Protein 7AGM (pdb70)

Secondary structure (DSSP, 8-state):
--S-TT-EEEEEE-S-SS--GGGGSEEE-SSS-EEES-----B-TT--BHHHHHHHHHHHHHHHHHHTT-EEEES-S-SSS----HHHHHHHHHHH--SEEEEEEEE---TT---BEEEEESS-SSHHHHTHHHHHHHHHHHHHHHTTPPBPSSSSBTTEEEES--HHHHH-SS-EEEEEEEETTSHHHHHHHHSHHHHHHHHHHHHHHHHHHHHHH-/---TT-EEEEEE-S-SS--GGGGSEEE-SSSSEEES-----B-TT--BHHHHHHHHHHHHHHHHHHTT-EEEES-S-SSS----HHHHHHHHHHH--SEEEEEEEE---TT--SBEEEEESS-SSHHHHTHHHHHHHHHHHHHHHTT-PBPSSSSBTTEEEES--HHHHT-SS-EEEEEEEETTSHHHHHHHHSHHHHHHHHHHHHHHHHHHHHH-

Radius of gyration: 22.14 Å; Cα contacts (8 Å, |Δi|>4): 1048; chains: 2; bounding box: 45×50×66 Å

InterPro domains:
  IPR002508 N-acetylmuramoyl-L-alanine amidase, catalytic domain [PF01520] (45-247)
  IPR002508 N-acetylmuramoyl-L-alanine amidase, catalytic domain [SM00646] (126-247)
  IPR002508 N-acetylmuramoyl-L-alanine amidase, catalytic domain [cd02696] (44-247)
  IPR050695 N-acetylmuramoyl-L-alanine amidase 3 [PTHR30404] (33-253)

Nearest PDB structures (foldseek):
  7agm-assembly2_B  TM=1.002E+00  e=3.260E-48  Mycolicibacterium smegmatis MC2 155
  9cun-assembly1_A  TM=9.991E-01  e=6.507E-43  Mycobacterium tuberculosis
  7agl-assembly1_A  TM=9.988E-01  e=1.160E-39  Mycobacteroides abscessus
  4m6h-assembly1_A  TM=9.850E-01  e=1.587E-34  Mycobacterium tuberculosis H37Rv
  4m6i-assembly1_A  TM=9.976E-01  e=3.686E-33  Mycobacterium tuberculosis H37Rv

Foldseek 3Di:
DPPQAPAEEEEELAFALDDDPQQQDWDDQLPPGTGGQHDRADAAPVGHGFSVLSVLLRVLLVVVCVVVNYHYDYQDDDNHDHGGGQLVSLVVVVVVQGQEYEYETAAADDQAKKFKAKEAEPPADDDLRNPLQVVLRVLLLVLRVVLVGFQIPGADDSRYHYDHRRSSRSSHPHRYMYMHGIHSHYPVLVVLSVDSVSSSSSSVSNNSSVVVSSVVVD/DAQAPAEEEEEQAAALDDDPQQQDWDDLLPDGTGGQHDHADAAPVGHGFSVLSVLLRVLLVVVCVVSNYHYDYQDDDNHDHGGGQLVSQVVVVVVQGQEYEYETAAADDQVKKFKAKEAEPPADDPLRPPLLVVLRVLLLVLLVVLVGFAIPPADDSRYHYDHRRSSRSSHPHRYMYMHGIHSHYPVLVVLSVDPVSSSSSSVSNSSSVVVSSVVD

Structure (mmCIF, N/CA/C/O backbone):
data_7AGM
#
_entry.id   7AGM
#
_cell.length_a   41.850
_cell.length_b   68.840
_cell.length_c   63.720
_cell.angle_alpha   90.000
_cell.angle_beta   91.866
_cell.angle_gamma   90.000
#
_symmetry.space_group_name_H-M   'P 1 21 1'
#
loop_
_entity.id
_entity.type
_entity.pdbx_description
1 polymer 'N-acetylmuramoyl-L-alanine amidase'
2 non-polymer 'ZINC ION'
3 water water
#
loop_
_atom_site.group_PDB
_atom_site.id
_atom_site.type_symbol
_atom_site.label_atom_id
_atom_site.label_alt_id
_atom_site.label_comp_id
_atom_site.label_asym_id
_atom_site.label_entity_id
_atom_site.label_seq_id
_atom_site.pdbx_PDB_ins_code
_atom_site.Cartn_x
_atom_site.Cartn_y
_atom_site.Cartn_z
_atom_site.occupancy
_atom_site.B_iso_or_equiv
_atom_site.auth_seq_id
_atom_site.auth_comp_id
_atom_site.auth_asym_id
_atom_site.auth_atom_id
_atom_site.pdbx_PDB_model_num
ATOM 1 N N . PRO A 1 3 ? 11.68633 13.07087 -34.08228 1.000 43.22349 37 PRO A N 1
ATOM 2 C CA . PRO A 1 3 ? 12.19380 14.23745 -33.35229 1.000 41.86373 37 PRO A CA 1
ATOM 3 C C . PRO A 1 3 ? 12.88316 13.81521 -32.06263 1.000 55.66371 37 PRO A C 1
ATOM 4 O O . PRO A 1 3 ? 12.45340 12.85642 -31.42337 1.000 43.51368 37 PRO A O 1
ATOM 8 N N . SER A 1 4 ? 13.94036 14.52346 -31.68760 1.000 44.49380 38 SER A N 1
ATOM 9 C CA . SER A 1 4 ? 14.67832 14.20558 -30.47768 1.000 46.16366 38 SER A CA 1
ATOM 10 C C . SER A 1 4 ? 14.11217 14.97858 -29.28866 1.000 32.98375 38 SER A C 1
ATOM 11 O O . SER A 1 4 ? 13.27451 15.87199 -29.43092 1.000 26.95404 38 SER A O 1
ATOM 14 N N . ASN A 1 5 ? 14.58365 14.61231 -28.09781 1.000 27.72363 39 ASN A N 1
ATOM 15 C CA . ASN A 1 5 ? 14.18314 15.25504 -26.84667 1.000 24.95481 39 ASN A CA 1
ATOM 16 C C . ASN A 1 5 ? 12.68404 15.14565 -26.57866 1.000 22.25972 39 ASN A C 1
ATOM 17 O O . ASN A 1 5 ? 12.08923 16.03694 -25.96641 1.000 23.05933 39 ASN A O 1
ATOM 22 N N . ILE A 1 6 ? 12.06039 14.05039 -27.01345 1.000 19.29390 40 ILE A N 1
ATOM 23 C CA . ILE A 1 6 ? 10.65698 13.80922 -26.70080 1.000 17.62820 40 ILE A CA 1
ATOM 24 C C . ILE A 1 6 ? 10.43993 12.67798 -25.70565 1.000 17.21469 40 ILE A C 1
ATOM 25 O O . ILE A 1 6 ? 9.35938 12.61985 -25.09945 1.000 17.40108 40 ILE A O 1
ATOM 30 N N . ALA A 1 7 ? 11.40544 11.77848 -25.52313 1.000 17.65325 41 ALA A N 1
ATOM 31 C CA . ALA A 1 7 ? 11.22985 10.71654 -24.54135 1.000 17.00112 41 ALA A CA 1
ATOM 32 C C . ALA A 1 7 ? 10.99358 11.33054 -23.16864 1.000 16.88522 41 ALA A C 1
ATOM 33 O O . ALA A 1 7 ? 11.56843 12.36743 -22.82340 1.000 17.17203 41 ALA A O 1
ATOM 35 N N . GLY A 1 8 ? 10.09149 10.72753 -22.40744 1.000 16.27992 42 GLY A N 1
ATOM 36 C CA . GLY A 1 8 ? 9.72201 11.24035 -21.10949 1.000 16.20581 42 GLY A CA 1
ATOM 37 C C . GLY A 1 8 ? 8.57430 12.23018 -21.11855 1.000 15.33786 42 GLY A C 1
ATOM 38 O O . GLY A 1 8 ? 7.95918 12.44773 -20.06845 1.000 15.59582 42 GLY A O 1
ATOM 39 N N . MET A 1 9 ? 8.27217 12.84585 -22.26456 1.000 14.71678 43 MET A N 1
ATOM 40 C CA . MET A 1 9 ? 7.11439 13.72179 -22.33115 1.000 14.64020 43 MET A CA 1
ATOM 41 C C . MET A 1 9 ? 5.83378 12.90579 -22.18072 1.000 13.89055 43 MET A C 1
ATOM 42 O O . MET A 1 9 ? 5.82745 11.68346 -22.34519 1.000 14.32685 43 MET A O 1
ATOM 47 N N . ILE A 1 10 ? 4.74597 13.59382 -21.83517 1.000 14.02405 44 ILE A N 1
ATOM 48 C CA . ILE A 1 10 ? 3.51234 12.95365 -21.38339 1.000 13.51140 44 ILE A CA 1
ATOM 49 C C . ILE A 1 10 ? 2.38593 13.25758 -22.36044 1.000 13.12171 44 ILE A C 1
ATOM 50 O O . ILE A 1 10 ? 2.09546 14.42795 -22.63790 1.000 13.68218 44 ILE A O 1
ATOM 55 N N . VAL A 1 11 ? 1.72976 12.20864 -22.85422 1.000 12.32201 45 VAL A N 1
ATOM 56 C CA . VAL A 1 11 ? 0.58598 12.33190 -23.75032 1.000 13.11594 45 VAL A CA 1
ATOM 57 C C . VAL A 1 11 ? -0.60796 11.63164 -23.11636 1.000 12.75328 45 VAL A C 1
ATOM 58 O O . VAL A 1 11 ? -0.51755 10.45627 -22.73107 1.000 13.21353 45 VAL A O 1
ATOM 62 N N . PHE A 1 12 ? -1.72894 12.34411 -23.01474 1.000 11.86925 46 PHE A N 1
ATOM 63 C CA . PHE A 1 12 ? -2.99386 11.74851 -22.59608 1.000 12.30553 46 PHE A CA 1
ATOM 64 C C . PHE A 1 12 ? -3.81110 11.40793 -23.83635 1.000 12.08029 46 PHE A C 1
ATOM 65 O O . PHE A 1 12 ? -4.04157 12.27594 -24.69205 1.000 13.11094 46 PHE A O 1
ATOM 73 N N . LEU A 1 13 ? -4.23159 10.14181 -23.93693 1.000 12.29550 47 LEU A N 1
ATOM 74 C CA . LEU A 1 13 ? -4.96799 9.62599 -25.08625 1.000 12.90053 47 LEU A CA 1
ATOM 75 C C . LEU A 1 13 ? -6.40473 9.34035 -24.68335 1.000 13.23804 47 LEU A C 1
ATOM 76 O O . LEU A 1 13 ? -6.65123 8.67840 -23.66900 1.000 14.95265 47 LEU A O 1
ATOM 81 N N . ASP A 1 14 ? -7.35102 9.82160 -25.48795 1.000 12.88241 48 ASP A N 1
ATOM 82 C CA . ASP A 1 14 ? -8.77959 9.68936 -25.20406 1.000 13.70873 48 ASP A CA 1
ATOM 83 C C . ASP A 1 14 ? -9.49995 9.04685 -26.38198 1.000 14.56676 48 ASP A C 1
ATOM 84 O O . ASP A 1 14 ? -9.93671 9.73667 -27.31530 1.000 15.07955 48 ASP A O 1
ATOM 89 N N . PRO A 1 15 ? -9.66650 7.72511 -26.36561 1.000 15.05603 49 PRO A N 1
ATOM 90 C CA . PRO A 1 15 ? -10.50296 7.08213 -27.39216 1.000 14.15354 49 PRO A CA 1
ATOM 91 C C . PRO A 1 15 ? -11.96785 7.39636 -27.12988 1.000 13.83270 49 PRO A C 1
ATOM 92 O O . PRO A 1 15 ? -12.52095 7.03121 -26.08719 1.000 14.46636 49 PRO A O 1
ATOM 96 N N . GLY A 1 16 ? -12.58065 8.11132 -28.07156 1.000 13.66150 50 GLY A N 1
ATOM 97 C CA . GLY A 1 16 ? -13.91299 8.64454 -27.84004 1.000 14.13980 50 GLY A CA 1
ATOM 98 C C . GLY A 1 16 ? -14.93715 7.55940 -27.54959 1.000 14.47496 50 GLY A C 1
ATOM 99 O O . GLY A 1 16 ? -14.86748 6.44193 -28.07854 1.000 14.32723 50 GLY A O 1
ATOM 100 N N . HIS A 1 17 ? -15.88458 7.90213 -26.67063 1.000 15.77194 51 HIS A N 1
ATOM 101 C CA . HIS A 1 17 ? -17.08733 7.13404 -26.35356 1.000 17.54336 51 HIS A CA 1
ATOM 102 C C . HIS A 1 17 ? -16.78422 5.93422 -25.46876 1.000 20.59154 51 HIS A C 1
ATOM 103 O O . HIS A 1 17 ? -15.63963 5.76153 -25.04334 1.000 19.35741 51 HIS A O 1
ATOM 110 N N . ASN A 1 18 ? -17.80278 5.12906 -25.15565 1.000 27.47338 52 ASN A N 1
ATOM 111 C CA . ASN A 1 18 ? -17.66741 3.98221 -24.26730 1.000 36.26327 52 ASN A CA 1
ATOM 112 C C . ASN A 1 18 ? -18.00566 2.70636 -25.02084 1.000 28.03356 52 ASN A C 1
ATOM 113 O O . ASN A 1 18 ? -18.79279 2.71860 -25.97069 1.000 27.56370 52 ASN A O 1
ATOM 118 N N . GLY A 1 19 ? -17.44622 1.59039 -24.54630 1.000 29.83354 53 GLY A N 1
ATOM 119 C CA . GLY A 1 19 ? -17.80230 0.29407 -25.09564 1.000 38.98357 53 GLY A CA 1
ATOM 120 C C . GLY A 1 19 ? -19.18322 -0.18433 -24.69957 1.000 26.95389 53 GLY A C 1
ATOM 121 O O . GLY A 1 19 ? -19.71535 -1.10332 -25.32931 1.000 39.94385 53 GLY A O 1
ATOM 122 N N . ALA A 1 20 ? -19.76694 0.40768 -23.65959 1.000 26.40353 54 ALA A N 1
ATOM 123 C CA . ALA A 1 20 ? -21.14545 0.13698 -23.28990 1.000 36.26343 54 ALA A CA 1
ATOM 124 C C . ALA A 1 20 ? -21.70539 1.37361 -22.60703 1.000 57.79378 54 ALA A C 1
ATOM 125 O O . ALA A 1 20 ? -20.96437 2.15020 -21.99716 1.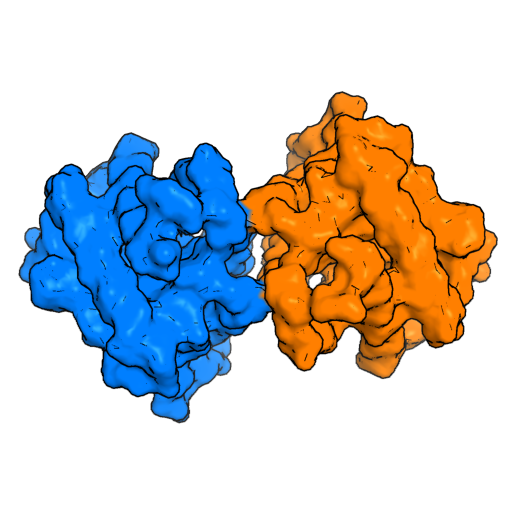000 40.65411 54 ALA A O 1
ATOM 127 N N . ASN A 1 21 ? -23.01789 1.55836 -22.72436 1.000 56.94380 55 ASN A N 1
ATOM 128 C CA . ASN A 1 21 ? -23.68160 2.73064 -22.17504 1.000 35.86401 55 ASN A CA 1
ATOM 129 C C . ASN A 1 21 ? -24.87179 2.31331 -21.32502 1.000 40.25390 55 ASN A C 1
ATOM 130 O O . ASN A 1 21 ? -25.48558 1.26836 -21.55415 1.000 46.98389 55 ASN A O 1
ATOM 135 N N . ASP A 1 22 ? -25.18354 3.14208 -20.32772 1.000 53.63383 56 ASP A N 1
ATOM 136 C CA . ASP A 1 22 ? -26.38145 2.94643 -19.51914 1.000 41.82382 56 ASP A CA 1
ATOM 137 C C . ASP A 1 22 ? -27.15212 4.25634 -19.39414 1.000 58.26378 56 ASP A C 1
ATOM 138 O O . ASP A 1 22 ? -26.90428 5.20327 -20.14867 1.000 51.30367 56 ASP A O 1
ATOM 143 N N . ALA A 1 23 ? -28.07299 4.33190 -18.43104 1.000 40.98393 57 ALA A N 1
ATOM 144 C CA . ALA A 1 23 ? -28.90277 5.52588 -18.29518 1.000 57.34372 57 ALA A CA 1
ATOM 145 C C . ALA A 1 23 ? -28.12713 6.72368 -17.76454 1.000 49.89368 57 ALA A C 1
ATOM 146 O O . ALA A 1 23 ? -28.60560 7.85711 -17.88356 1.000 50.01396 57 ALA A O 1
ATOM 148 N N . SER A 1 24 ? -26.94600 6.50535 -17.18761 1.000 38.81362 58 SER A N 1
ATOM 149 C CA . SER A 1 24 ? -26.19251 7.60477 -16.59674 1.000 55.80377 58 SER A CA 1
ATOM 150 C C . SER A 1 24 ? -25.50501 8.49255 -17.62846 1.000 56.46376 58 SER A C 1
ATOM 151 O O . SER A 1 24 ? -25.00651 9.56222 -17.26294 1.000 43.55375 58 SER A O 1
ATOM 154 N N . ILE A 1 25 ? -25.47377 8.09362 -18.90259 1.000 52.96374 59 ILE A N 1
ATOM 155 C CA . ILE A 1 25 ? -24.84842 8.93081 -19.92130 1.000 39.72374 59 ILE A CA 1
ATOM 156 C C . ILE A 1 25 ? -25.67496 10.15660 -20.27725 1.000 27.95365 59 ILE A C 1
ATOM 157 O O . ILE A 1 25 ? -25.15254 11.07078 -20.92038 1.000 26.39415 59 ILE A O 1
ATOM 162 N N . GLY A 1 26 ? -26.94747 10.20753 -19.87557 1.000 30.76370 60 GLY A N 1
ATOM 163 C CA . GLY A 1 26 ? -27.75728 11.39103 -20.11574 1.000 32.76377 60 GLY A CA 1
ATOM 164 C C . GLY A 1 26 ? -27.62392 12.49747 -19.08489 1.000 31.26380 60 GLY A C 1
ATOM 165 O O . GLY A 1 26 ? -28.10123 13.61093 -19.32998 1.000 30.74385 60 GLY A O 1
ATOM 166 N N . ARG A 1 27 ? -26.99183 12.21882 -17.94555 1.000 28.80371 61 ARG A N 1
ATOM 167 C CA . ARG A 1 27 ? -26.80231 13.22911 -16.91126 1.000 30.93378 61 ARG A CA 1
ATOM 168 C C . ARG A 1 27 ? -26.01210 14.41525 -17.45424 1.000 30.69375 61 ARG A C 1
ATOM 169 O O . ARG A 1 27 ? -25.09226 14.25381 -18.25986 1.000 25.73408 61 ARG A O 1
ATOM 177 N N . GLN A 1 28 ? -26.37776 15.61427 -17.00581 1.000 28.87381 62 GLN A N 1
ATOM 178 C CA . GLN A 1 28 ? -25.79213 16.84084 -17.53293 1.000 26.38642 62 GLN A CA 1
ATOM 179 C C . GLN A 1 28 ? -24.47784 17.16901 -16.83562 1.000 36.01380 62 GLN A C 1
ATOM 180 O O . GLN A 1 28 ? -24.36892 17.08412 -15.60846 1.000 27.68367 62 GLN A O 1
ATOM 186 N N . VAL A 1 29 ? -23.47812 17.54544 -17.63086 1.000 24.69841 63 VAL A N 1
ATOM 187 C CA . VAL A 1 29 ? -22.15247 17.89926 -17.12343 1.000 21.77647 63 VAL A CA 1
ATOM 188 C C . VAL A 1 29 ? -21.74031 19.22885 -17.74364 1.000 21.15442 63 VAL A C 1
ATOM 189 O O . VAL A 1 29 ? -22.21301 19.56923 -18.83612 1.000 20.12009 63 VAL A O 1
ATOM 193 N N . PRO A 1 30 ? -20.87900 20.00958 -17.09605 1.000 22.78374 64 PRO A N 1
ATOM 194 C CA . PRO A 1 30 ? -20.53484 21.32984 -17.63498 1.000 22.07397 64 PRO A CA 1
ATOM 195 C C . PRO A 1 30 ? -19.74900 21.23770 -18.93207 1.000 21.04655 64 PRO A C 1
ATOM 196 O O . PRO A 1 30 ? -18.96070 20.31417 -19.15204 1.000 20.93303 64 PRO A O 1
ATOM 200 N N . THR A 1 31 ? -19.96951 22.23350 -19.79326 1.000 20.98585 65 THR A N 1
ATOM 201 C CA . THR A 1 31 ? -19.29195 22.32916 -21.07937 1.000 21.66174 65 THR A CA 1
ATOM 202 C C . THR A 1 31 ? -18.03800 23.18346 -21.03249 1.000 20.05943 65 THR A C 1
ATOM 203 O O . THR A 1 31 ? -17.22118 23.10916 -21.95950 1.000 19.01994 65 THR A O 1
ATOM 207 N N . GLY A 1 32 ? -17.88068 24.01358 -19.99988 1.000 19.60947 66 GLY A N 1
ATOM 208 C CA . GLY A 1 32 ? -16.78633 24.95605 -19.92954 1.000 19.39084 66 GLY A CA 1
ATOM 209 C C . GLY A 1 32 ? -17.11496 26.33863 -20.44288 1.000 19.93033 66 GLY A C 1
ATOM 210 O O . GLY A 1 32 ? -16.29301 27.25424 -20.28824 1.000 21.05366 66 GLY A O 1
ATOM 211 N N . ARG A 1 33 ? -18.29036 26.52876 -21.03643 1.000 19.52544 67 ARG A N 1
ATOM 212 C CA . ARG A 1 33 ? -18.72246 27.84325 -21.49680 1.000 20.17769 67 ARG A CA 1
ATOM 213 C C . ARG A 1 33 ? -20.07140 28.23828 -20.90775 1.000 22.11217 67 ARG A C 1
ATOM 214 O O . ARG A 1 33 ? -20.80622 29.03263 -21.49688 1.000 22.22004 67 ARG A O 1
ATOM 222 N N . GLY A 1 34 ? -20.40307 27.69444 -19.73893 1.000 24.14651 68 GLY A N 1
ATOM 223 C CA . GLY A 1 34 ? -21.58415 28.10370 -19.00639 1.000 26.19349 68 GLY A CA 1
ATOM 224 C C . GLY A 1 34 ? -22.80939 27.24217 -19.21531 1.000 40.11346 68 GLY A C 1
ATOM 225 O O . GLY A 1 34 ? -23.83578 27.49023 -18.57149 1.000 50.62344 68 GLY A O 1
ATOM 226 N N . GLY A 1 35 ? -22.74217 26.24474 -20.09546 1.000 25.50367 69 GLY A N 1
ATOM 227 C CA . GLY A 1 35 ? -23.84545 25.35288 -20.34471 1.000 26.24371 69 GLY A CA 1
ATOM 228 C C . GLY A 1 35 ? -23.56024 23.94811 -19.85100 1.000 27.31374 69 GLY A C 1
ATOM 229 O O . GLY A 1 35 ? -22.59831 23.69171 -19.12462 1.000 25.43352 69 GLY A O 1
ATOM 230 N N . THR A 1 36 ? -24.43787 23.03145 -20.24394 1.000 29.25358 70 THR A N 1
ATOM 231 C CA . THR A 1 36 ? -24.24596 21.61923 -19.95310 1.000 27.50372 70 THR A CA 1
ATOM 232 C C . THR A 1 36 ? -24.55555 20.80516 -21.19990 1.000 28.39378 70 THR A C 1
ATOM 233 O O . THR A 1 36 ? -25.15326 21.29813 -22.16161 1.000 34.23361 70 THR A O 1
ATOM 237 N N . LYS A 1 37 ? -24.12627 19.54768 -21.17370 1.000 31.63368 71 LYS A N 1
ATOM 238 C CA . LYS A 1 37 ? -24.47772 18.58734 -22.20645 1.000 24.52091 71 LYS A CA 1
ATOM 239 C C . LYS A 1 37 ? -24.44608 17.19525 -21.59129 1.000 22.18650 71 LYS A C 1
ATOM 240 O O . LYS A 1 37 ? -24.07605 17.01485 -20.42499 1.000 25.39369 71 LYS A O 1
ATOM 246 N N . ASN A 1 38 ? -24.85034 16.20845 -22.38566 1.000 22.38344 72 ASN A N 1
ATOM 247 C CA . ASN A 1 38 ? -24.90540 14.83815 -21.89013 1.000 23.39921 72 ASN A CA 1
ATOM 248 C C . ASN A 1 38 ? -23.52106 14.34635 -21.48105 1.000 22.03879 72 ASN A C 1
ATOM 249 O O . ASN A 1 38 ? -22.51874 14.64379 -22.13704 1.000 23.03805 72 ASN A O 1
ATOM 254 N N . CYS A 1 39 ? -23.48145 13.60582 -20.36605 1.000 20.94387 73 CYS A N 1
ATOM 255 C CA . CYS A 1 39 ? -22.25755 12.95930 -19.89103 1.000 21.07047 73 CYS A CA 1
ATOM 256 C C . CYS A 1 39 ? -21.54736 12.20461 -21.01128 1.000 21.31012 73 CYS A C 1
ATOM 257 O O . CYS A 1 39 ? -20.33668 12.35536 -21.21144 1.000 19.97810 73 CYS A O 1
ATOM 260 N N A GLN A 1 40 ? -22.28180 11.37815 -21.74863 0.592 23.48362 74 GLN A N 1
ATOM 261 N N B GLN A 1 40 ? -22.28736 11.39265 -21.76287 0.408 23.48361 74 GLN A N 1
ATOM 262 C CA A GLN A 1 40 ? -21.69842 10.66679 -22.87444 0.592 24.71146 74 GLN A CA 1
ATOM 263 C CA B GLN A 1 40 ? -21.69601 10.64570 -22.86399 0.408 24.71146 74 GLN A CA 1
ATOM 264 C C A GLN A 1 40 ? -22.71134 10.53904 -24.00022 0.592 30.66373 74 GLN A C 1
ATOM 265 C C B GLN A 1 40 ? -22.71048 10.48773 -23.98567 0.408 30.66372 74 GLN A C 1
ATOM 266 O O A GLN A 1 40 ? -23.91234 10.75084 -23.81848 0.592 32.76362 74 GLN A O 1
ATOM 267 O O B GLN A 1 40 ? -23.91965 10.62356 -23.78419 0.408 32.76365 74 GLN A O 1
ATOM 278 N N . GLU A 1 41 ? -22.19104 10.20839 -25.17887 1.000 27.70384 75 GLU A N 1
ATOM 279 C CA . GLU A 1 41 ? -22.98517 9.83171 -26.33601 1.000 26.29377 75 GLU A CA 1
ATOM 280 C C . GLU A 1 41 ? -22.48063 8.47523 -26.79343 1.000 26.32390 75 GLU A C 1
ATOM 281 O O . GLU A 1 41 ? -21.30627 8.14666 -26.61052 1.000 24.60233 75 GLU A O 1
ATOM 287 N N . SER A 1 42 ? -23.36926 7.68635 -27.39993 1.000 28.29357 76 SER A N 1
ATOM 288 C CA . SER A 1 42 ? -22.97907 6.34592 -27.82319 1.000 32.57356 76 SER A CA 1
ATOM 289 C C . SER A 1 42 ? -21.89146 6.37713 -28.89194 1.000 27.76376 76 SER A C 1
ATOM 290 O O . SER A 1 42 ? -21.05740 5.46733 -28.95784 1.000 27.72393 76 SER A O 1
ATOM 293 N N . GLY A 1 43 ? -21.87542 7.40554 -29.72304 1.000 24.38204 77 GLY A N 1
ATOM 294 C CA . GLY A 1 43 ? -21.01952 7.42065 -30.88885 1.000 23.36784 77 GLY A CA 1
ATOM 295 C C . GLY A 1 43 ? -21.74786 6.92113 -32.12279 1.000 23.04636 77 GLY A C 1
ATOM 296 O O . GLY A 1 43 ? -22.81568 6.31327 -32.05082 1.000 25.25373 77 GLY A O 1
ATOM 297 N N . THR A 1 44 ? -21.15549 7.19420 -33.28039 1.000 19.87875 78 THR A N 1
ATOM 298 C CA . THR A 1 44 ? -21.76498 6.79548 -34.53727 1.000 19.40909 78 THR A CA 1
ATOM 299 C C . THR A 1 44 ? -21.32248 5.37839 -34.89556 1.000 17.38547 78 THR A C 1
ATOM 300 O O . THR A 1 44 ? -20.72645 4.66522 -34.08560 1.000 17.57998 78 THR A O 1
ATOM 304 N N . ALA A 1 45 ? -21.64101 4.95006 -36.11234 1.000 16.48021 79 ALA A N 1
ATOM 305 C CA . ALA A 1 45 ? -21.29184 3.62106 -36.58829 1.000 16.96966 79 ALA A CA 1
ATOM 306 C C . ALA A 1 45 ? -21.34632 3.63350 -38.10414 1.000 16.93518 79 ALA A C 1
ATOM 307 O O . ALA A 1 45 ? -21.95345 4.52015 -38.71711 1.000 17.48780 79 ALA A O 1
ATOM 309 N N . THR A 1 46 ? -20.69687 2.64105 -38.70342 1.000 16.20116 80 THR A N 1
ATOM 310 C CA . THR A 1 46 ? -20.84932 2.44953 -40.13784 1.000 16.34875 80 THR A CA 1
ATOM 311 C C . THR A 1 46 ? -22.29059 2.04158 -40.43921 1.000 17.94910 80 THR A C 1
ATOM 312 O O . THR A 1 46 ? -23.06342 1.68967 -39.54202 1.000 18.40355 80 THR A O 1
ATOM 316 N N A ASP A 1 47 ? -22.65966 2.10791 -41.72035 0.614 18.94684 81 ASP A N 1
ATOM 317 N N B ASP A 1 47 ? -22.64247 2.09168 -41.72646 0.386 18.94683 81 ASP A N 1
ATOM 318 C CA A ASP A 1 47 ? -24.01255 1.72395 -42.11265 0.614 21.76003 81 ASP A CA 1
ATOM 319 C CA B ASP A 1 47 ? -23.99241 1.72717 -42.14427 0.386 21.76005 81 ASP A CA 1
ATOM 320 C C A ASP A 1 47 ? -24.34845 0.32688 -41.61465 0.614 26.09371 81 ASP A C 1
ATOM 321 C C B ASP A 1 47 ? -24.35369 0.32461 -41.67545 0.386 26.09370 81 ASP A C 1
ATOM 322 O O A ASP A 1 47 ? -25.47345 0.06427 -41.17462 0.614 27.59384 81 ASP A O 1
ATOM 323 O O B ASP A 1 47 ? -25.50635 0.05622 -41.31726 0.386 27.59379 81 ASP A O 1
ATOM 332 N N . ASP A 1 48 ? -23.37974 -0.57923 -41.65912 1.000 23.44831 82 ASP A N 1
ATOM 333 C CA . ASP A 1 48 ? -23.60793 -1.95794 -41.26609 1.000 22.67369 82 ASP A CA 1
ATOM 334 C C . ASP A 1 48 ? -23.17019 -2.26193 -39.83754 1.000 20.29892 82 ASP A C 1
ATOM 335 O O . ASP A 1 48 ? -23.07327 -3.43770 -39.46842 1.000 19.65953 82 ASP A O 1
ATOM 340 N N . GLY A 1 49 ? -22.92068 -1.23697 -39.02612 1.000 18.74101 83 GLY A N 1
ATOM 341 C CA . GLY A 1 49 ? -22.92213 -1.39162 -37.58682 1.000 18.40927 83 GLY A CA 1
ATOM 342 C C . GLY A 1 49 ? -21.58469 -1.54434 -36.89708 1.000 18.98817 83 GLY A C 1
ATOM 343 O O . GLY A 1 49 ? -21.56183 -1.94429 -35.72653 1.000 21.40563 83 GLY A O 1
ATOM 344 N N . TYR A 1 50 ? -20.47816 -1.26814 -37.56780 1.000 17.22501 84 TYR A N 1
ATOM 345 C CA . TYR A 1 50 ? -19.19785 -1.23404 -36.86954 1.000 16.07788 84 TYR A CA 1
ATOM 346 C C . TYR A 1 50 ? -19.13944 0.06413 -36.07097 1.000 16.27218 84 TYR A C 1
ATOM 347 O O . TYR A 1 50 ? -19.25387 1.14253 -36.66190 1.000 17.04262 84 TYR A O 1
ATOM 356 N N . PRO A 1 51 ? -19.02182 0.01373 -34.74295 1.000 16.26201 85 PRO A N 1
ATOM 357 C CA . PRO A 1 51 ? -19.21279 1.22756 -33.93837 1.000 16.60062 85 PRO A CA 1
ATOM 358 C C . PRO A 1 51 ? -17.96718 2.08289 -33.78220 1.000 15.51694 85 PRO A C 1
ATOM 359 O O . PRO A 1 51 ? -16.83405 1.59763 -33.69968 1.000 16.54012 85 PRO A O 1
ATOM 363 N N . GLU A 1 52 ? -18.21692 3.39763 -33.73317 1.000 14.92732 86 GLU A N 1
ATOM 364 C CA . GLU A 1 52 ? -17.15552 4.36423 -33.47731 1.000 15.20023 86 GLU A CA 1
ATOM 365 C C . GLU A 1 52 ? -16.32210 3.98176 -32.25975 1.000 13.83840 86 GLU A C 1
ATOM 366 O O . GLU A 1 52 ? -15.08922 4.08290 -32.28700 1.000 14.22690 86 GLU A O 1
ATOM 372 N N . HIS A 1 53 ? -16.96988 3.52327 -31.18428 1.000 15.02154 87 HIS A N 1
ATOM 373 C CA . HIS A 1 53 ? -16.22283 3.27444 -29.95539 1.000 15.47709 87 HIS A CA 1
ATOM 374 C C . HIS A 1 53 ? -15.17051 2.18380 -30.13236 1.000 14.65173 87 HIS A C 1
ATOM 375 O O . HIS A 1 53 ? -14.12099 2.23472 -29.48333 1.000 15.05842 87 HIS A O 1
ATOM 382 N N . SER A 1 54 ? -15.41900 1.20110 -31.00726 1.000 15.73778 88 SER A N 1
ATOM 383 C CA . SER A 1 54 ? -14.41101 0.17207 -31.25052 1.000 16.73483 88 SER A CA 1
ATOM 384 C C . SER A 1 54 ? -13.29798 0.68523 -32.15741 1.000 15.87232 88 SER A C 1
ATOM 385 O O . SER A 1 54 ? -12.11818 0.36738 -31.94138 1.000 16.19817 88 SER A O 1
ATOM 388 N N . PHE A 1 55 ? -13.64779 1.49961 -33.15759 1.000 15.91383 89 PHE A N 1
ATOM 389 C CA . PHE A 1 55 ? -12.62522 2.11885 -33.99133 1.000 15.27729 89 PHE A CA 1
ATOM 390 C C . PHE A 1 55 ? -11.68451 2.97845 -33.15671 1.000 14.69604 89 PHE A C 1
ATOM 391 O O . PHE A 1 55 ? -10.45682 2.89728 -33.30211 1.000 15.46886 89 PHE A O 1
ATOM 399 N N . THR A 1 56 ? -12.24073 3.83866 -32.29537 1.000 14.57998 90 THR A N 1
ATOM 400 C CA . THR A 1 56 ? -11.37534 4.73523 -31.53554 1.000 14.30862 90 THR A CA 1
ATOM 401 C C . THR A 1 56 ? -10.52101 3.95405 -30.54975 1.000 13.91389 90 THR A C 1
ATOM 402 O O . THR A 1 56 ? -9.34753 4.28035 -30.33801 1.000 13.86124 90 THR A O 1
ATOM 406 N N . TRP A 1 57 ? -11.08794 2.91204 -29.94686 1.000 14.48256 91 TRP A N 1
ATOM 407 C CA . TRP A 1 57 ? -10.34339 2.09627 -28.99183 1.000 15.52717 91 TRP A CA 1
ATOM 408 C C . TRP A 1 57 ? -9.13153 1.44247 -29.64885 1.000 15.46923 91 TRP A C 1
ATOM 409 O O . TRP A 1 57 ? -7.98712 1.62521 -29.20762 1.000 15.16390 91 TRP A O 1
ATOM 420 N N . ASP A 1 58 ? -9.35856 0.69438 -30.73148 1.000 14.99346 92 ASP A N 1
ATOM 421 C CA . ASP A 1 58 ? -8.25335 -0.04067 -31.33745 1.000 15.02740 92 ASP A CA 1
ATOM 422 C C . ASP A 1 58 ? -7.21832 0.90254 -31.94603 1.000 14.00951 92 ASP A C 1
ATOM 423 O O . ASP A 1 58 ? -6.00691 0.67915 -31.80796 1.000 15.26339 92 ASP A O 1
ATOM 428 N N . THR A 1 59 ? -7.67009 1.98640 -32.58350 1.000 14.71381 93 THR A N 1
ATOM 429 C CA . THR A 1 59 ? -6.72921 2.95846 -33.13255 1.000 14.65324 93 THR A CA 1
ATOM 430 C C . THR A 1 59 ? -5.88310 3.57980 -32.02792 1.000 14.49047 93 THR A C 1
ATOM 431 O O . THR A 1 59 ? -4.66414 3.74460 -32.18420 1.000 14.70591 93 THR A O 1
ATOM 435 N N . THR A 1 60 ? -6.50073 3.87773 -30.88078 1.000 14.81671 94 THR A N 1
ATOM 436 C CA . THR A 1 60 ? -5.75508 4.48872 -29.78296 1.000 15.34539 94 THR A CA 1
ATOM 437 C C . THR A 1 60 ? -4.73111 3.51936 -29.20245 1.000 14.93780 94 THR A C 1
ATOM 438 O O . THR A 1 60 ? -3.62231 3.93203 -28.83989 1.000 14.90561 94 THR A O 1
ATOM 442 N N . LEU A 1 61 ? -5.06272 2.21711 -29.14393 1.000 14.61670 95 LEU A N 1
ATOM 443 C CA . LEU A 1 61 ? -4.08991 1.23218 -28.67207 1.000 15.06950 95 LEU A CA 1
ATOM 444 C C . LEU A 1 61 ? -2.86030 1.21080 -29.57098 1.000 14.22499 95 LEU A C 1
ATOM 445 O O . LEU A 1 61 ? -1.72832 1.05900 -29.09455 1.000 14.77143 95 LEU A O 1
ATOM 450 N N . ARG A 1 62 ? -3.06854 1.33889 -30.88082 1.000 14.30850 96 ARG A N 1
ATOM 451 C CA . ARG A 1 62 ? -1.95221 1.38232 -31.81474 1.000 14.42977 96 ARG A CA 1
ATOM 452 C C . ARG A 1 62 ? -1.13071 2.64835 -31.62695 1.000 14.15372 96 ARG A C 1
ATOM 453 O O . ARG A 1 62 ? 0.10535 2.59221 -31.64898 1.000 15.16078 96 ARG A O 1
ATOM 461 N N . VAL A 1 63 ? -1.79457 3.79269 -31.41815 1.000 14.16355 97 VAL A N 1
ATOM 462 C CA . VAL A 1 63 ? -1.07568 5.03008 -31.11924 1.000 14.14549 97 VAL A CA 1
ATOM 463 C C . VAL A 1 63 ? -0.24087 4.86454 -29.85401 1.000 15.12442 97 VAL A C 1
ATOM 464 O O . VAL A 1 63 ? 0.93828 5.23282 -29.81598 1.000 15.89800 97 VAL A O 1
ATOM 468 N N . ARG A 1 64 ? -0.83789 4.29757 -28.80026 1.000 15.41162 98 ARG A N 1
ATOM 469 C CA . ARG A 1 64 ? -0.11717 4.14571 -27.53824 1.000 16.26140 98 ARG A CA 1
ATOM 470 C C . ARG A 1 64 ? 1.13703 3.29984 -27.71041 1.000 15.96145 98 ARG A C 1
ATOM 471 O O . ARG A 1 64 ? 2.20910 3.64638 -27.19939 1.000 16.22464 98 ARG A O 1
ATOM 479 N N . ALA A 1 65 ? 1.01331 2.16067 -28.39710 1.000 15.24857 99 ALA A N 1
ATOM 480 C CA . ALA A 1 65 ? 2.16830 1.29149 -28.60265 1.000 15.56917 99 ALA A CA 1
ATOM 481 C C . ALA A 1 65 ? 3.30085 2.02431 -29.31314 1.000 15.19342 99 ALA A C 1
ATOM 482 O O . ALA A 1 65 ? 4.47053 1.88550 -28.93563 1.000 16.45039 99 ALA A O 1
ATOM 484 N N . ALA A 1 66 ? 2.97749 2.82229 -30.33521 1.000 14.76186 100 ALA A N 1
ATOM 485 C CA . ALA A 1 66 ? 4.02643 3.52996 -31.06191 1.000 15.95096 100 ALA A CA 1
ATOM 486 C C . ALA A 1 66 ? 4.67418 4.60016 -30.19283 1.000 16.08784 100 ALA A C 1
ATOM 487 O O . ALA A 1 66 ? 5.89791 4.77591 -30.22796 1.000 16.89518 100 ALA A O 1
ATOM 489 N N . LEU A 1 67 ? 3.87551 5.30019 -29.38123 1.000 15.66401 101 LEU A N 1
ATOM 490 C CA . LEU A 1 67 ? 4.43347 6.30732 -28.47958 1.000 15.59079 101 LEU A CA 1
ATOM 491 C C . LEU A 1 67 ? 5.35215 5.66977 -27.44426 1.000 15.81949 101 LEU A C 1
ATOM 492 O O . LEU A 1 67 ? 6.44310 6.18446 -27.17242 1.000 15.86365 101 LEU A O 1
ATOM 497 N N . THR A 1 68 ? 4.93061 4.54526 -26.86034 1.000 15.90455 102 THR A N 1
ATOM 498 C CA . THR A 1 68 ? 5.77915 3.84221 -25.90482 1.000 18.54130 102 THR A CA 1
ATOM 499 C C . THR A 1 68 ? 7.12390 3.48028 -26.52691 1.000 19.23823 102 THR A C 1
ATOM 500 O O . THR A 1 68 ? 8.17106 3.61467 -25.88216 1.000 19.78273 102 THR A O 1
ATOM 504 N N . ALA A 1 69 ? 7.11858 3.05015 -27.79292 1.000 19.24623 103 ALA A N 1
ATOM 505 C CA . ALA A 1 69 ? 8.36838 2.70375 -28.46446 1.000 20.16472 103 ALA A CA 1
ATOM 506 C C . ALA A 1 69 ? 9.28174 3.91366 -28.61944 1.000 20.53321 103 ALA A C 1
ATOM 507 O O . ALA A 1 69 ? 10.50332 3.75473 -28.72799 1.000 21.57194 103 ALA A O 1
ATOM 509 N N . LEU A 1 70 ? 8.71632 5.11931 -28.64564 1.000 20.93277 104 LEU A N 1
ATOM 510 C CA . LEU A 1 70 ? 9.48661 6.35658 -28.68436 1.000 20.15960 104 LEU A CA 1
ATOM 511 C C . LEU A 1 70 ? 9.87240 6.85256 -27.29270 1.000 20.10124 104 LEU A C 1
ATOM 512 O O . LEU A 1 70 ? 10.45253 7.93934 -27.17072 1.000 21.39589 104 LEU A O 1
ATOM 517 N N . GLY A 1 71 ? 9.57210 6.08692 -26.24528 1.000 18.60396 105 GLY A N 1
ATOM 518 C CA . GLY A 1 71 ? 9.88062 6.51808 -24.89465 1.000 17.94776 105 GLY A CA 1
ATOM 519 C C . GLY A 1 71 ? 8.93726 7.55959 -24.33481 1.000 16.00442 105 GLY A C 1
ATOM 520 O O . GLY A 1 71 ? 9.24027 8.15582 -23.29209 1.000 17.27446 105 GLY A O 1
ATOM 521 N N . VAL A 1 72 ? 7.80738 7.80040 -24.99289 1.000 15.30599 106 VAL A N 1
ATOM 522 C CA . VAL A 1 72 ? 6.83878 8.80356 -24.55861 1.000 14.70932 106 VAL A CA 1
ATOM 523 C C . VAL A 1 72 ? 5.90081 8.16272 -23.53966 1.000 14.85361 106 VAL A C 1
ATOM 524 O O . VAL A 1 72 ? 5.43055 7.03406 -23.73999 1.000 16.22155 106 VAL A O 1
ATOM 528 N N . ARG A 1 73 ? 5.65794 8.86444 -22.43057 1.000 13.84558 107 ARG A N 1
ATOM 529 C CA . ARG A 1 73 ? 4.73375 8.40598 -21.40095 1.000 13.19584 107 ARG A CA 1
ATOM 530 C C . ARG A 1 73 ? 3.30515 8.60016 -21.87766 1.000 13.72209 107 ARG A C 1
ATOM 531 O O . ARG A 1 73 ? 2.98310 9.61497 -22.50261 1.000 15.00824 107 ARG A O 1
ATOM 539 N N . THR A 1 74 ? 2.44021 7.63968 -21.56299 1.000 13.65576 108 THR A N 1
ATOM 540 C CA . THR A 1 74 ? 1.04014 7.75391 -21.93780 1.000 14.06741 108 THR A CA 1
ATOM 541 C C . THR A 1 74 ? 0.12879 7.37630 -20.77821 1.000 14.61421 108 THR A C 1
ATOM 542 O O . THR A 1 74 ? 0.49491 6.61125 -19.87464 1.000 15.76885 108 THR A O 1
ATOM 546 N N . ALA A 1 75 ? -1.08774 7.91251 -20.85087 1.000 14.34020 109 ALA A N 1
ATOM 547 C CA . ALA A 1 75 ? -2.22018 7.46080 -20.05844 1.000 14.92481 109 ALA A CA 1
ATOM 548 C C . ALA A 1 75 ? -3.45148 7.53227 -20.94388 1.000 15.26687 109 ALA A C 1
ATOM 549 O O . ALA A 1 75 ? -3.48580 8.30491 -21.90354 1.000 15.10114 109 ALA A O 1
ATOM 551 N N . MET A 1 76 ? -4.45128 6.70965 -20.63459 1.000 16.46624 110 MET A N 1
ATOM 552 C CA . MET A 1 76 ? -5.67293 6.64723 -21.42566 1.000 17.80160 110 MET A CA 1
ATOM 553 C C . MET A 1 76 ? -6.90009 6.98405 -20.58694 1.000 17.61472 110 MET A C 1
ATOM 554 O O . MET A 1 76 ? -6.93227 6.77082 -19.37153 1.000 18.48242 110 MET A O 1
ATOM 559 N N . SER A 1 77 ? -7.92431 7.51334 -21.25430 1.000 17.21195 111 SER A N 1
ATOM 560 C CA . SER A 1 77 ? -9.14914 7.89692 -20.56771 1.000 17.51200 111 SER A CA 1
ATOM 561 C C . SER A 1 77 ? -10.02674 6.70925 -20.19667 1.000 18.41440 111 SER A C 1
ATOM 562 O O . SER A 1 77 ? -10.88570 6.84624 -19.32174 1.000 20.12693 111 SER A O 1
ATOM 565 N N . ARG A 1 78 ? -9.84922 5.56005 -20.84410 1.000 17.99860 112 ARG A N 1
ATOM 566 C CA . ARG A 1 78 ? -10.61603 4.37103 -20.51148 1.000 18.32247 112 ARG A CA 1
ATOM 567 C C . ARG A 1 78 ? -9.73690 3.15706 -20.74598 1.000 19.49889 112 ARG A C 1
ATOM 568 O O . ARG A 1 78 ? -8.74430 3.21710 -21.47608 1.000 19.46965 112 ARG A O 1
ATOM 576 N N . GLY A 1 79 ? -10.12904 2.04545 -20.12463 1.000 21.24116 113 GLY A N 1
ATOM 577 C CA . GLY A 1 79 ? -9.29304 0.86312 -20.08718 1.000 22.60171 113 GLY A CA 1
ATOM 578 C C . GLY A 1 79 ? -9.89011 -0.37212 -20.72799 1.000 23.89929 113 GLY A C 1
ATOM 579 O O . GLY A 1 79 ? -9.29764 -1.45317 -20.64683 1.000 25.89377 113 GLY A O 1
ATOM 580 N N . ASN A 1 80 ? -11.04997 -0.23739 -21.36536 1.000 23.50709 114 ASN A N 1
ATOM 581 C CA . ASN A 1 80 ? -11.67643 -1.34868 -22.07241 1.000 23.56232 114 ASN A CA 1
ATOM 582 C C . ASN A 1 80 ? -12.61863 -0.78678 -23.12962 1.000 22.42045 114 ASN A C 1
ATOM 583 O O . ASN A 1 80 ? -12.82167 0.42746 -23.23580 1.000 21.65202 114 ASN A O 1
ATOM 588 N N . ASP A 1 81 ? -13.22213 -1.69427 -23.89461 1.000 22.72249 115 ASP A N 1
ATOM 589 C CA . ASP A 1 81 ? -14.16888 -1.35000 -24.94526 1.000 22.29897 115 ASP A CA 1
ATOM 590 C C . ASP A 1 81 ? -15.47767 -2.11506 -24.77074 1.000 23.23112 115 ASP A C 1
ATOM 591 O O . ASP A 1 81 ? -16.18845 -2.37041 -25.74389 1.000 23.44105 115 ASP A O 1
ATOM 596 N N . ASN A 1 82 ? -15.82297 -2.47489 -23.53277 1.000 24.99367 116 ASN A N 1
ATOM 597 C CA . ASN A 1 82 ? -17.05763 -3.21955 -23.30933 1.000 24.22351 116 ASN A CA 1
ATOM 598 C C . ASN A 1 82 ? -17.81886 -2.77797 -22.06372 1.000 34.39387 116 ASN A C 1
ATOM 599 O O . ASN A 1 82 ? -18.74649 -3.48393 -21.64469 1.000 29.54411 116 ASN A O 1
ATOM 604 N N . ALA A 1 83 ? -17.47729 -1.63765 -21.46746 1.000 23.25767 117 ALA A N 1
ATOM 605 C CA . ALA A 1 83 ? -18.14910 -1.17729 -20.26162 1.000 24.23528 117 ALA A CA 1
ATOM 606 C C . ALA A 1 83 ? -18.21450 0.34631 -20.27478 1.000 23.76495 117 ALA A C 1
ATOM 607 O O . ALA A 1 83 ? -17.67991 1.00679 -21.17175 1.000 22.69455 117 ALA A O 1
ATOM 609 N N . LEU A 1 84 ? -18.87948 0.90281 -19.26414 1.000 24.52087 118 LEU A N 1
ATOM 610 C CA . LEU A 1 84 ? -19.01371 2.34905 -19.16095 1.000 26.56385 118 LEU A CA 1
ATOM 611 C C . LEU A 1 84 ? -17.64503 3.01391 -19.06357 1.000 26.62376 118 LEU A C 1
ATOM 612 O O . LEU A 1 84 ? -16.69998 2.46316 -18.49296 1.000 27.77404 118 LEU A O 1
ATOM 617 N N . GLY A 1 85 ? -17.54961 4.21234 -19.64254 1.000 26.95377 119 GLY A N 1
ATOM 618 C CA . GLY A 1 85 ? -16.37366 5.04620 -19.53726 1.000 26.13372 119 GLY A CA 1
ATOM 619 C C . GLY A 1 85 ? -16.74512 6.41296 -18.99295 1.000 26.22415 119 GLY A C 1
ATOM 620 O O . GLY A 1 85 ? -17.92338 6.70478 -18.76441 1.000 25.87417 119 GLY A O 1
ATOM 621 N N . PRO A 1 86 ? -15.75403 7.27861 -18.77794 1.000 24.11437 120 PRO A N 1
ATOM 622 C CA . PRO A 1 86 ? -16.01147 8.53620 -18.06476 1.000 23.43170 120 PRO A CA 1
ATOM 623 C C . PRO A 1 86 ? -16.78484 9.54172 -18.90630 1.000 21.51803 120 PRO A C 1
ATOM 624 O O . PRO A 1 86 ? -16.74974 9.52618 -20.13689 1.000 21.49860 120 PRO A O 1
ATOM 628 N N . CYS A 1 87 ? -17.47718 10.44498 -18.20518 1.000 21.57005 121 CYS A N 1
ATOM 629 C CA . CYS A 1 87 ? -18.17262 11.55286 -18.85485 1.000 21.15158 121 CYS A CA 1
ATOM 630 C C . CYS A 1 87 ? -17.18124 12.50058 -19.53159 1.000 19.16162 121 CYS A C 1
ATOM 631 O O . CYS A 1 87 ? -15.97982 12.50871 -19.24259 1.000 18.70140 121 CYS A O 1
ATOM 634 N N . VAL A 1 88 ? -17.71403 13.34368 -20.42215 1.000 16.90461 122 VAL A N 1
ATOM 635 C CA . VAL A 1 88 ? -16.85858 14.22774 -21.21416 1.000 17.08548 122 VAL A CA 1
ATOM 636 C C . VAL A 1 88 ? -16.12581 15.23767 -20.34208 1.000 17.10680 122 VAL A C 1
ATOM 637 O O . VAL A 1 88 ? -14.97991 15.59259 -20.63430 1.000 17.71136 122 VAL A O 1
ATOM 641 N N . ASP A 1 89 ? -16.75612 15.71269 -19.26330 1.000 17.97501 123 ASP A N 1
ATOM 642 C CA . ASP A 1 89 ? -16.04452 16.60701 -18.35344 1.000 18.74850 123 ASP A CA 1
ATOM 643 C C . ASP A 1 89 ? -14.97851 15.85395 -17.56409 1.000 18.35918 123 ASP A C 1
ATOM 644 O O . ASP A 1 89 ? -13.87930 16.38036 -17.33395 1.000 18.67492 123 ASP A O 1
ATOM 649 N N . GLU A 1 90 ? -15.27896 14.60861 -17.17202 1.000 18.27251 124 GLU A N 1
ATOM 650 C CA . GLU A 1 90 ? -14.31424 13.78173 -16.45315 1.000 18.96737 124 GLU A CA 1
ATOM 651 C C . GLU A 1 90 ? -13.08741 13.47139 -17.30710 1.000 17.31725 124 GLU A C 1
ATOM 652 O O . GLU A 1 90 ? -11.96747 13.41742 -16.79105 1.000 16.89579 124 GLU A O 1
ATOM 658 N N . ARG A 1 91 ? -13.27112 13.25139 -18.61217 1.000 16.77492 125 ARG A N 1
ATOM 659 C CA . ARG A 1 91 ? -12.11577 13.00680 -19.47404 1.000 16.72996 125 ARG A CA 1
ATOM 660 C C . ARG A 1 91 ? -11.19156 14.22231 -19.53133 1.000 16.44322 125 ARG A C 1
ATOM 661 O O . ARG A 1 91 ? -9.95992 14.07734 -19.55349 1.000 16.57200 125 ARG A O 1
ATOM 669 N N . ALA A 1 92 ? -11.75783 15.43260 -19.54031 1.000 16.46669 126 ALA A N 1
ATOM 670 C CA . ALA A 1 92 ? -10.91232 16.62342 -19.44967 1.000 16.52992 126 ALA A CA 1
ATOM 671 C C . ALA A 1 92 ? -10.22616 16.71760 -18.09078 1.000 15.53852 126 ALA A C 1
ATOM 672 O O . ALA A 1 92 ? -9.03508 17.04601 -18.01450 1.000 15.42185 126 ALA A O 1
ATOM 674 N N . ALA A 1 93 ? -10.94671 16.39987 -17.00897 1.000 16.37448 127 ALA A N 1
ATOM 675 C CA . ALA A 1 93 ? -10.34383 16.44043 -15.67602 1.000 16.19338 127 ALA A CA 1
ATOM 676 C C . ALA A 1 93 ? -9.20295 15.43334 -15.54170 1.000 16.05094 127 ALA A C 1
ATOM 677 O O . ALA A 1 93 ? -8.15809 15.74271 -14.95599 1.000 15.96664 127 ALA A O 1
ATOM 679 N N . MET A 1 94 ? -9.37875 14.22799 -16.08918 1.000 15.81690 128 MET A N 1
ATOM 680 C CA . MET A 1 94 ? -8.30288 13.23822 -16.07791 1.000 16.29861 128 MET A CA 1
ATOM 681 C C . MET A 1 94 ? -7.08272 13.75038 -16.82636 1.000 14.48301 128 MET A C 1
ATOM 682 O O . MET A 1 94 ? -5.94959 13.60934 -16.35417 1.000 15.33194 128 MET A O 1
ATOM 687 N N . ALA A 1 95 ? -7.29411 14.37334 -17.98810 1.000 13.95119 129 ALA A N 1
ATOM 688 C CA . ALA A 1 95 ? -6.17482 14.93533 -18.73224 1.000 14.34508 129 ALA A CA 1
ATOM 689 C C . ALA A 1 95 ? -5.47924 16.01919 -17.92334 1.000 14.10609 129 ALA A C 1
ATOM 690 O O . ALA A 1 95 ? -4.25130 16.02077 -17.78902 1.000 14.47424 129 ALA A O 1
ATOM 692 N N . ASN A 1 96 ? -6.25904 16.93284 -17.34319 1.000 14.27982 130 ASN A N 1
ATOM 693 C CA . ASN A 1 96 ? -5.67251 18.05413 -16.61340 1.000 14.73226 130 ASN A CA 1
ATOM 694 C C . ASN A 1 96 ? -4.90006 17.58513 -15.38362 1.000 14.97229 130 ASN A C 1
ATOM 695 O O . ASN A 1 96 ? -3.86115 18.16658 -15.03903 1.000 15.28215 130 ASN A O 1
ATOM 700 N N . SER A 1 97 ? -5.38822 16.53662 -14.70297 1.000 16.17455 131 SER A N 1
ATOM 701 C CA . SER A 1 97 ? -4.68952 16.01367 -13.52577 1.000 16.85899 131 SER A CA 1
ATOM 702 C C . SER A 1 97 ? -3.28636 15.53564 -13.86268 1.000 15.71706 131 SER A C 1
ATOM 703 O O . SER A 1 97 ? -2.41118 15.49376 -12.98432 1.000 15.24307 131 SER A O 1
ATOM 706 N N . LEU A 1 98 ? -3.05242 15.17019 -15.11366 1.000 16.01412 132 LEU A N 1
ATOM 707 C CA . LEU A 1 98 ? -1.76201 14.66517 -15.53414 1.000 16.47750 132 LEU A CA 1
ATOM 708 C C . LEU A 1 98 ? -0.81597 15.77167 -15.98221 1.000 15.97208 132 LEU A C 1
ATOM 709 O O . LEU A 1 98 ? 0.37658 15.50388 -16.15647 1.000 16.79809 132 LEU A O 1
ATOM 714 N N . ARG A 1 99 ? -1.31151 17.00347 -16.14203 1.000 14.84883 133 ARG A N 1
ATOM 715 C CA A ARG A 1 99 ? -0.53506 18.13407 -16.64793 0.467 15.49845 133 ARG A CA 1
ATOM 716 C CA B ARG A 1 99 ? -0.54211 18.13910 -16.64449 0.533 15.16945 133 ARG A CA 1
ATOM 717 C C . ARG A 1 99 ? 0.31329 17.70163 -17.84178 1.000 15.01140 133 ARG A C 1
ATOM 718 O O . ARG A 1 99 ? 1.53701 17.87216 -17.83169 1.000 15.40040 133 ARG A O 1
ATOM 733 N N . PRO A 1 100 ? -0.29804 17.12956 -18.87122 1.000 14.32708 134 PRO A N 1
ATOM 734 C CA . PRO A 1 100 ? 0.47634 16.52753 -19.95827 1.000 14.07733 134 PRO A CA 1
ATOM 735 C C . PRO A 1 100 ? 1.03928 17.57679 -20.90361 1.000 13.92465 134 PRO A C 1
ATOM 736 O O . PRO A 1 100 ? 0.64091 18.74630 -20.90659 1.000 15.20289 134 PRO A O 1
ATOM 740 N N . HIS A 1 101 ? 1.97253 17.11756 -21.73925 1.000 13.01433 135 HIS A N 1
ATOM 741 C CA . HIS A 1 101 ? 2.47757 17.95110 -22.82145 1.000 13.69786 135 HIS A CA 1
ATOM 742 C C . HIS A 1 101 ? 1.55758 17.96368 -24.03395 1.000 14.05332 135 HIS A C 1
ATOM 743 O O . HIS A 1 101 ? 1.61300 18.90779 -24.83062 1.000 15.11351 135 HIS A O 1
ATOM 750 N N . ALA A 1 102 ? 0.73795 16.93091 -24.20955 1.000 13.55611 136 ALA A N 1
ATOM 751 C CA . ALA A 1 102 ? -0.19623 16.88164 -25.32265 1.000 13.28732 136 ALA A CA 1
ATOM 752 C C . ALA A 1 102 ? -1.35939 15.98514 -24.94311 1.000 12.43514 136 ALA A C 1
ATOM 753 O O . ALA A 1 102 ? -1.17583 14.97797 -24.25317 1.000 12.48461 136 ALA A O 1
ATOM 755 N N . ILE A 1 103 ? -2.54843 16.35962 -25.40506 1.000 12.39495 137 ILE A N 1
ATOM 756 C CA . ILE A 1 103 ? -3.76636 15.57543 -25.24992 1.000 11.80318 137 ILE A CA 1
ATOM 757 C C . ILE A 1 103 ? -4.34217 15.34040 -26.63531 1.000 11.52707 137 ILE A C 1
ATOM 758 O O . ILE A 1 103 ? -4.49162 16.28630 -27.41326 1.000 12.60288 137 ILE A O 1
ATOM 763 N N . VAL A 1 104 ? -4.67022 14.09059 -26.95187 1.000 11.70869 138 VAL A N 1
ATOM 764 C CA . VAL A 1 104 ? -5.32843 13.78064 -28.22140 1.000 12.31117 138 VAL A CA 1
ATOM 765 C C . VAL A 1 104 ? -6.56363 12.94080 -27.94464 1.000 12.35606 138 VAL A C 1
ATOM 766 O O . VAL A 1 104 ? -6.45887 11.85448 -27.36216 1.000 13.58962 138 VAL A O 1
ATOM 770 N N . SER A 1 105 ? -7.72386 13.42465 -28.38896 1.000 12.63989 139 SER A N 1
ATOM 771 C CA . SER A 1 105 ? -8.95338 12.64990 -28.37709 1.000 13.37419 139 SER A CA 1
ATOM 772 C C . SER A 1 105 ? -9.19464 12.14553 -29.79192 1.000 12.91940 139 SER A C 1
ATOM 773 O O . SER A 1 105 ? -9.02572 12.89388 -30.75594 1.000 13.89263 139 SER A O 1
ATOM 776 N N . ILE A 1 106 ? -9.52328 10.86415 -29.91896 1.000 13.06896 140 ILE A N 1
ATOM 777 C CA . ILE A 1 106 ? -9.63305 10.20639 -31.21721 1.000 12.92194 140 ILE A CA 1
ATOM 778 C C . ILE A 1 106 ? -11.08018 9.79231 -31.44203 1.000 12.89307 140 ILE A C 1
ATOM 779 O O . ILE A 1 106 ? -11.67463 9.10191 -30.59912 1.000 13.57923 140 ILE A O 1
ATOM 784 N N . HIS A 1 107 ? -11.64092 10.21024 -32.58320 1.000 12.78481 141 HIS A N 1
ATOM 785 C CA . HIS A 1 107 ? -13.05235 10.04322 -32.89306 1.000 13.27670 141 HIS A CA 1
ATOM 786 C C . HIS A 1 107 ? -13.21606 9.65054 -34.35046 1.000 13.98005 141 HIS A C 1
ATOM 787 O O . HIS A 1 107 ? -12.27104 9.69398 -35.14869 1.000 14.62673 141 HIS A O 1
ATOM 794 N N . ALA A 1 108 ? -14.45380 9.30096 -34.69492 1.000 15.25061 142 ALA A N 1
ATOM 795 C CA . ALA A 1 108 ? -14.88233 9.17052 -36.07951 1.000 16.18025 142 ALA A CA 1
ATOM 796 C C . ALA A 1 108 ? -16.26521 9.78561 -36.21740 1.000 17.80647 142 ALA A C 1
ATOM 797 O O . ALA A 1 108 ? -17.06617 9.76800 -35.27839 1.000 19.07447 142 ALA A O 1
ATOM 799 N N . ASP A 1 109 ? -16.53969 10.31719 -37.40107 1.000 18.36448 143 ASP A N 1
ATOM 800 C CA . ASP A 1 109 ? -17.64840 11.22600 -37.62562 1.000 19.39945 143 ASP A CA 1
ATOM 801 C C . ASP A 1 109 ? -18.78301 10.54851 -38.38015 1.000 19.57285 143 ASP A C 1
ATOM 802 O O . ASP A 1 109 ? -18.62601 9.48043 -38.98261 1.000 18.29923 143 ASP A O 1
ATOM 807 N N . GLY A 1 110 ? -19.94087 11.19845 -38.33629 1.000 21.57040 144 GLY A N 1
ATOM 808 C CA . GLY A 1 110 ? -21.05507 10.84892 -39.19092 1.000 24.89422 144 GLY A CA 1
ATOM 809 C C . GLY A 1 110 ? -21.47913 12.03663 -40.02765 1.000 28.96369 144 GLY A C 1
ATOM 810 O O . GLY A 1 110 ? -22.02931 13.00768 -39.49861 1.000 36.59401 144 GLY A O 1
ATOM 811 N N . GLY A 1 111 ? -21.20522 11.98744 -41.32744 1.000 26.43332 145 GLY A N 1
ATOM 812 C CA . GLY A 1 111 ? -21.57347 13.05221 -42.22988 1.000 24.89151 145 GLY A CA 1
ATOM 813 C C . GLY A 1 111 ? -22.21166 12.50950 -43.49117 1.000 23.73823 145 GLY A C 1
ATOM 814 O O . GLY A 1 111 ? -22.49322 11.30819 -43.59908 1.000 25.15411 145 GLY A O 1
ATOM 815 N N . PRO A 1 112 ? -22.45460 13.37706 -44.47091 1.000 25.63423 146 PRO A N 1
ATOM 816 C CA . PRO A 1 112 ? -23.04393 12.92311 -45.73676 1.000 29.37379 146 PRO A CA 1
ATOM 817 C C . PRO A 1 112 ? -22.19021 11.83507 -46.35961 1.000 27.11383 146 PRO A C 1
ATOM 818 O O . PRO A 1 112 ? -20.95468 11.94258 -46.38785 1.000 25.42371 146 PRO A O 1
ATOM 822 N N . PRO A 1 113 ? -22.80983 10.76165 -46.85674 1.000 25.17088 147 PRO A N 1
ATOM 823 C CA . PRO A 1 113 ? -22.02290 9.58027 -47.25129 1.000 24.70289 147 PRO A CA 1
ATOM 824 C C . PRO A 1 113 ? -21.01346 9.82938 -48.35775 1.000 23.63691 147 PRO A C 1
ATOM 825 O O . PRO A 1 113 ? -20.02209 9.09304 -48.43455 1.000 24.89289 147 PRO A O 1
ATOM 829 N N . THR A 1 114 ? -21.21185 10.84755 -49.20165 1.000 23.20692 148 THR A N 1
ATOM 830 C CA . THR A 1 114 ? -20.25605 11.15187 -50.26144 1.000 28.02367 148 THR A CA 1
ATOM 831 C C . THR A 1 114 ? -19.04759 11.93994 -49.76933 1.000 23.31123 148 THR A C 1
ATOM 832 O O . THR A 1 114 ? -18.09015 12.10809 -50.53148 1.000 28.49360 148 THR A O 1
ATOM 836 N N . GLY A 1 115 ? -19.06591 12.42659 -48.53430 1.000 21.94917 149 GLY A N 1
ATOM 837 C CA . GLY A 1 115 ? -17.94991 13.17588 -47.98327 1.000 21.06197 149 GLY A CA 1
ATOM 838 C C . GLY A 1 115 ? -17.04412 12.26108 -47.17870 1.000 20.41953 149 GLY A C 1
ATOM 839 O O . GLY A 1 115 ? -17.51576 11.39835 -46.44345 1.000 20.46724 149 GLY A O 1
ATOM 840 N N . ARG A 1 116 ? -15.73828 12.45674 -47.32932 1.000 19.34824 150 ARG A N 1
ATOM 841 C CA . ARG A 1 116 ? -14.76726 11.64953 -46.60655 1.000 17.28313 150 ARG A CA 1
ATOM 842 C C . ARG A 1 116 ? -13.61465 12.52697 -46.15560 1.000 16.74294 150 ARG A C 1
ATOM 843 O O . ARG A 1 116 ? -13.49335 13.69255 -46.55130 1.000 16.76946 150 ARG A O 1
ATOM 851 N N . GLY A 1 117 ? -12.77016 11.96117 -45.30679 1.000 15.71927 151 GLY A N 1
ATOM 852 C CA . GLY A 1 117 ? -11.55411 12.62394 -44.88321 1.000 14.93493 151 GLY A CA 1
ATOM 853 C C . GLY A 1 117 ? -11.60318 13.04729 -43.42454 1.000 14.06447 151 GLY A C 1
ATOM 854 O O . GLY A 1 117 ? -12.60159 12.87831 -42.72275 1.000 15.38407 151 GLY A O 1
ATOM 855 N N . PHE A 1 118 ? -10.47849 13.59851 -42.97400 1.000 13.32459 152 PHE A N 1
ATOM 856 C CA . PHE A 1 118 ? -10.26444 13.92760 -41.56681 1.000 12.79842 152 PHE A CA 1
ATOM 857 C C . PHE A 1 118 ? -10.53756 15.40420 -41.28076 1.000 13.32453 152 PHE A C 1
ATOM 858 O O . PHE A 1 118 ? -10.44798 16.26918 -42.15883 1.000 14.27925 152 PHE A O 1
ATOM 866 N N . HIS A 1 119 ? -10.83670 15.69699 -40.01700 1.000 13.33810 153 HIS A N 1
ATOM 867 C CA . HIS A 1 119 ? -10.74234 17.07204 -39.54669 1.000 14.80780 153 HIS A CA 1
ATOM 868 C C . HIS A 1 119 ? -10.24414 17.09738 -38.10846 1.000 14.78243 153 HIS A C 1
ATOM 869 O O . HIS A 1 119 ? -10.49704 16.17397 -37.32489 1.000 16.19003 153 HIS A O 1
ATOM 876 N N . VAL A 1 120 ? -9.48193 18.14647 -37.79400 1.000 13.20345 154 VAL A N 1
ATOM 877 C CA . VAL A 1 120 ? -8.84744 18.32424 -36.49216 1.000 13.15874 154 VAL A CA 1
ATOM 878 C C . VAL A 1 120 ? -9.53536 19.48862 -35.80195 1.000 13.13274 154 VAL A C 1
ATOM 879 O O . VAL A 1 120 ? -9.50756 20.62050 -36.30456 1.000 14.00284 154 VAL A O 1
ATOM 883 N N . LEU A 1 121 ? -10.15382 19.20685 -34.65850 1.000 13.36651 155 LEU A N 1
ATOM 884 C CA . LEU A 1 121 ? -10.89311 20.19845 -33.88875 1.000 13.33748 155 LEU A CA 1
ATOM 885 C C . LEU A 1 121 ? -10.01452 20.77740 -32.79073 1.000 13.04031 155 LEU A C 1
ATOM 886 O O . LEU A 1 121 ? -9.21565 20.06752 -32.16875 1.000 13.25292 155 LEU A O 1
ATOM 891 N N . TYR A 1 122 ? -10.18662 22.07140 -32.53321 1.000 12.58029 156 TYR A N 1
ATOM 892 C CA . TYR A 1 122 ? -9.49283 22.71527 -31.43092 1.000 13.35862 156 TYR A CA 1
ATOM 893 C C . TYR A 1 122 ? -10.39325 23.79237 -30.84220 1.000 13.38234 156 TYR A C 1
ATOM 894 O O . TYR A 1 122 ? -11.24238 24.36102 -31.53437 1.000 13.77932 156 TYR A O 1
ATOM 903 N N . SER A 1 123 ? -10.19854 24.06488 -29.55498 1.000 13.65352 157 SER A N 1
ATOM 904 C CA . SER A 1 123 ? -11.04513 25.01840 -28.85068 1.000 14.15377 157 SER A CA 1
ATOM 905 C C . SER A 1 123 ? -10.87715 26.42322 -29.40793 1.000 14.89824 157 SER A C 1
ATOM 906 O O . SER A 1 123 ? -9.76493 26.95378 -29.47902 1.000 15.60298 157 SER A O 1
ATOM 909 N N . SER A 1 124 ? -11.99284 27.02497 -29.77848 1.000 15.04610 158 SER A N 1
ATOM 910 C CA . SER A 1 124 ? -12.00603 28.39700 -30.26401 1.000 16.41186 158 SER A CA 1
ATOM 911 C C . SER A 1 124 ? -13.39804 28.97539 -30.05387 1.000 16.62756 158 SER A C 1
ATOM 912 O O . SER A 1 124 ? -14.39104 28.31316 -30.36706 1.000 17.34291 158 SER A O 1
ATOM 915 N N . PRO A 1 125 ? -13.52404 30.20065 -29.51331 1.000 16.78309 159 PRO A N 1
ATOM 916 C CA . PRO A 1 125 ? -12.45286 31.07296 -29.01955 1.000 17.06140 159 PRO A CA 1
ATOM 917 C C . PRO A 1 125 ? -11.73396 30.47115 -27.81859 1.000 15.94842 159 PRO A C 1
ATOM 918 O O . PRO A 1 125 ? -12.33460 29.73441 -27.03339 1.000 15.30097 159 PRO A O 1
ATOM 922 N N . PRO A 1 126 ? -10.44700 30.76404 -27.67782 1.000 15.59348 160 PRO A N 1
ATOM 923 C CA . PRO A 1 126 ? -9.67577 30.14009 -26.59851 1.000 15.73292 160 PRO A CA 1
ATOM 924 C C . PRO A 1 126 ? -10.10318 30.64633 -25.22858 1.000 16.99889 160 PRO A C 1
ATOM 925 O O . PRO A 1 126 ? -10.49262 31.80596 -25.05381 1.000 19.09771 160 PRO A O 1
ATOM 929 N N . LEU A 1 127 ? -9.99634 29.75728 -24.24110 1.000 16.68282 161 LEU A N 1
ATOM 930 C CA . LEU A 1 127 ? -10.34180 30.06671 -22.86209 1.000 16.87966 161 LEU A CA 1
ATOM 931 C C . LEU A 1 127 ? -9.13224 30.21933 -21.95380 1.000 16.80446 161 LEU A C 1
ATOM 932 O O . LEU A 1 127 ? -9.30053 30.59930 -20.78852 1.000 18.72656 161 LEU A O 1
ATOM 937 N N . ASN A 1 128 ? -7.93003 29.95459 -22.45699 1.000 16.71154 162 ASN A N 1
ATOM 938 C CA . ASN A 1 128 ? -6.69742 30.06466 -21.68739 1.000 16.40878 162 ASN A CA 1
ATOM 939 C C . ASN A 1 128 ? -5.52406 30.08559 -22.66312 1.000 17.07979 162 ASN A C 1
ATOM 940 O O . ASN A 1 128 ? -5.69802 29.97007 -23.88177 1.000 17.03275 162 ASN A O 1
ATOM 945 N N . ALA A 1 129 ? -4.31455 30.20152 -22.10589 1.000 17.52443 163 ALA A N 1
ATOM 946 C CA . ALA A 1 129 ? -3.11858 30.35482 -22.92949 1.000 17.98252 163 ALA A CA 1
ATOM 947 C C . ALA A 1 129 ? -2.80766 29.09479 -23.72410 1.000 16.22524 163 ALA A C 1
ATOM 948 O O . ALA A 1 129 ? -2.33269 29.18205 -24.86143 1.000 16.56687 163 ALA A O 1
ATOM 950 N N . ALA A 1 130 ? -3.03180 27.91480 -23.13924 1.000 16.01635 164 ALA A N 1
ATOM 951 C CA . ALA A 1 130 ? -2.80055 26.68927 -23.89901 1.000 15.49568 164 ALA A CA 1
ATOM 952 C C . ALA A 1 130 ? -3.68476 26.65140 -25.13469 1.000 14.61156 164 ALA A C 1
ATOM 953 O O . ALA A 1 130 ? -3.22781 26.29380 -26.22734 1.000 14.31164 164 ALA A O 1
ATOM 955 N N . GLN A 1 131 ? -4.94431 27.06256 -24.98732 1.000 14.33496 165 GLN A N 1
ATOM 956 C CA . GLN A 1 131 ? -5.87665 27.02472 -26.10353 1.000 14.58731 165 GLN A CA 1
ATOM 957 C C . GLN A 1 131 ? -5.55337 28.07801 -27.15090 1.000 15.16713 165 GLN A C 1
ATOM 958 O O . GLN A 1 131 ? -5.79629 27.85690 -28.34120 1.000 15.46408 165 GLN A O 1
ATOM 964 N N A SER A 1 132 ? -5.00135 29.21538 -26.72630 0.519 15.59049 166 SER A N 1
ATOM 965 N N B SER A 1 132 ? -5.00980 29.22652 -26.74520 0.481 15.93790 166 SER A N 1
ATOM 966 C CA A SER A 1 132 ? -4.75816 30.32398 -27.63864 0.519 16.13554 166 SER A CA 1
ATOM 967 C CA B SER A 1 132 ? -4.78976 30.29041 -27.71930 0.481 16.80935 166 SER A CA 1
ATOM 968 C C A SER A 1 132 ? -3.51472 30.11643 -28.49120 0.519 16.78279 166 SER A C 1
ATOM 969 C C B SER A 1 132 ? -3.51176 30.09821 -28.52372 0.481 17.11444 166 SER A C 1
ATOM 970 O O A SER A 1 132 ? -3.45084 30.62564 -29.61559 0.519 18.14795 166 SER A O 1
ATOM 971 O O B SER A 1 132 ? -3.41690 30.60529 -29.64690 0.481 18.53482 166 SER A O 1
ATOM 976 N N . GLY A 1 133 ? -2.51970 29.39846 -27.97665 1.000 16.49338 167 GLY A N 1
ATOM 977 C CA . GLY A 1 133 ? -1.24596 29.26883 -28.64745 1.000 16.53496 167 GLY A CA 1
ATOM 978 C C . GLY A 1 133 ? -0.88723 27.83880 -29.00358 1.000 16.41684 167 GLY A C 1
ATOM 979 O O . GLY A 1 133 ? -1.08055 27.39229 -30.13752 1.000 16.24587 167 GLY A O 1
ATOM 980 N N . PRO A 1 134 ? -0.34156 27.09667 -28.03359 1.000 16.04351 168 PRO A N 1
ATOM 981 C CA . PRO A 1 134 ? 0.14927 25.73932 -28.34257 1.000 15.39324 168 PRO A CA 1
ATOM 982 C C . PRO A 1 134 ? -0.88556 24.81196 -28.96529 1.000 13.97778 168 PRO A C 1
ATOM 983 O O . PRO A 1 134 ? -0.53821 24.03924 -29.86496 1.000 14.70578 168 PRO A O 1
ATOM 987 N N . SER A 1 135 ? -2.14733 24.86501 -28.53279 1.000 13.74225 169 SER A N 1
ATOM 988 C CA . SER A 1 135 ? -3.13640 23.95845 -29.12040 1.000 13.24301 169 SER A CA 1
ATOM 989 C C . SER A 1 135 ? -3.42296 24.29155 -30.58058 1.000 13.41408 169 SER A C 1
ATOM 990 O O . SER A 1 135 ? -3.69865 23.38106 -31.37386 1.000 14.18208 169 SER A O 1
ATOM 993 N N . VAL A 1 136 ? -3.37754 25.57712 -30.94721 1.000 13.92475 170 VAL A N 1
ATOM 994 C CA . VAL A 1 136 ? -3.52471 25.95416 -32.35175 1.000 15.22495 170 VAL A CA 1
ATOM 995 C C . VAL A 1 136 ? -2.34956 25.42920 -33.16593 1.000 15.55844 170 VAL A C 1
ATOM 996 O O . VAL A 1 136 ? -2.53234 24.88089 -34.25974 1.000 16.38221 170 VAL A O 1
ATOM 1000 N N . GLN A 1 137 ? -1.12745 25.57305 -32.64118 1.000 14.53291 171 GLN A N 1
ATOM 1001 C CA A GLN A 1 137 ? 0.03238 25.00807 -33.32071 0.671 14.78895 171 GLN A CA 1
ATOM 1002 C CA B GLN A 1 137 ? 0.03770 25.00473 -33.31417 0.329 14.78896 171 GLN A CA 1
ATOM 1003 C C . GLN A 1 137 ? -0.08432 23.49102 -33.43531 1.000 14.07282 171 GLN A C 1
ATOM 1004 O O . GLN A 1 137 ? 0.23586 22.91043 -34.48420 1.000 15.24514 171 GLN A O 1
ATOM 1015 N N . PHE A 1 138 ? -0.53100 22.83104 -32.36437 1.000 13.27990 172 PHE A N 1
ATOM 1016 C CA . PHE A 1 138 ? -0.71874 21.38223 -32.39184 1.000 13.01867 172 PHE A CA 1
ATOM 1017 C C . PHE A 1 138 ? -1.72229 20.99410 -33.47369 1.000 13.06919 172 PHE A C 1
ATOM 1018 O O . PHE A 1 138 ? -1.48015 20.06048 -34.24962 1.000 13.35327 172 PHE A O 1
ATOM 1026 N N . ALA A 1 139 ? -2.84331 21.72242 -33.56240 1.000 13.36370 173 ALA A N 1
ATOM 1027 C CA . ALA A 1 139 ? -3.83773 21.41098 -34.58353 1.000 13.57187 173 ALA A CA 1
ATOM 1028 C C . ALA A 1 139 ? -3.22374 21.47103 -35.97710 1.000 13.73538 173 ALA A C 1
ATOM 1029 O O . ALA A 1 139 ? -3.47246 20.59166 -36.81074 1.000 13.59542 173 ALA A O 1
ATOM 1031 N N . LYS A 1 140 ? -2.37842 22.47210 -36.22834 1.000 15.15546 174 LYS A N 1
ATOM 1032 C CA A LYS A 1 140 ? -1.76689 22.61007 -37.54519 0.651 18.59730 174 LYS A CA 1
ATOM 1033 C CA B LYS A 1 140 ? -1.75700 22.61750 -37.54140 0.349 18.59734 174 LYS A CA 1
ATOM 1034 C C . LYS A 1 140 ? -0.77742 21.48308 -37.82268 1.000 16.04983 174 LYS A C 1
ATOM 1035 O O . LYS A 1 140 ? -0.76803 20.92142 -38.92317 1.000 15.83803 174 LYS A O 1
ATOM 1046 N N . VAL A 1 141 ? 0.06470 21.13681 -36.84181 1.000 14.42527 175 VAL A N 1
ATOM 1047 C CA . VAL A 1 141 ? 1.01141 20.04044 -37.03725 1.000 14.95604 175 VAL A CA 1
ATOM 1048 C C . VAL A 1 141 ? 0.26196 18.73507 -37.28924 1.000 13.67469 175 VAL A C 1
ATOM 1049 O O . VAL A 1 141 ? 0.62060 17.94636 -38.17833 1.000 14.24296 175 VAL A O 1
ATOM 1053 N N . MET A 1 142 ? -0.79423 18.49023 -36.51356 1.000 13.14538 176 MET A N 1
ATOM 1054 C CA . MET A 1 142 ? -1.57275 17.26491 -36.67824 1.000 12.77715 176 MET A CA 1
ATOM 1055 C C . MET A 1 142 ? -2.23940 17.21884 -38.04968 1.000 12.96388 176 MET A C 1
ATOM 1056 O O . MET A 1 142 ? -2.17363 16.20434 -38.75622 1.000 13.14509 176 MET A O 1
ATOM 1061 N N . ARG A 1 143 ? -2.87770 18.32513 -38.44979 1.000 13.10605 177 ARG A N 1
ATOM 1062 C CA . ARG A 1 143 ? -3.47655 18.41554 -39.78252 1.000 13.71606 177 ARG A CA 1
ATOM 1063 C C . ARG A 1 143 ? -2.44625 18.14535 -40.87686 1.000 13.69579 177 ARG A C 1
ATOM 1064 O O . ARG A 1 143 ? -2.70952 17.38804 -41.82767 1.000 13.99530 177 ARG A O 1
ATOM 1072 N N . ASP A 1 144 ? -1.25032 18.73051 -40.74255 1.000 13.75888 178 ASP A N 1
ATOM 1073 C CA . ASP A 1 144 ? -0.21874 18.55570 -41.75962 1.000 14.50365 178 ASP A CA 1
ATOM 1074 C C . ASP A 1 144 ? 0.22691 17.09963 -41.85316 1.000 14.89055 178 ASP A C 1
ATOM 1075 O O . ASP A 1 144 ? 0.45592 16.58183 -42.95354 1.000 16.15299 178 ASP A O 1
ATOM 1080 N N . GLN A 1 145 ? 0.34404 16.41543 -40.71293 1.000 14.69554 179 GLN A N 1
ATOM 1081 C CA . GLN A 1 145 ? 0.83326 15.04036 -40.74833 1.000 15.05618 179 GLN A CA 1
ATOM 1082 C C . GLN A 1 145 ? -0.22881 14.06640 -41.24121 1.000 14.87508 179 GLN A C 1
ATOM 1083 O O . GLN A 1 145 ? 0.10378 13.09221 -41.92334 1.000 16.34796 179 GLN A O 1
ATOM 1089 N N . LEU A 1 146 ? -1.50358 14.30411 -40.91384 1.000 15.08002 180 LEU A N 1
ATOM 1090 C CA . LEU A 1 146 ? -2.56933 13.49946 -41.49896 1.000 15.09596 180 LEU A CA 1
ATOM 1091 C C . LEU A 1 146 ? -2.60920 13.68489 -43.00868 1.000 15.80893 180 LEU A C 1
ATOM 1092 O O . LEU A 1 146 ? -2.69864 12.71171 -43.76634 1.000 17.25579 180 LEU A O 1
ATOM 1097 N N . ALA A 1 147 ? -2.51782 14.93419 -43.46683 1.000 15.54614 181 ALA A N 1
ATOM 1098 C CA . ALA A 1 147 ? -2.56905 15.19122 -44.90252 1.000 16.25636 181 ALA A CA 1
ATOM 1099 C C . ALA A 1 147 ? -1.32456 14.68357 -45.62011 1.000 17.29333 181 ALA A C 1
ATOM 1100 O O . ALA A 1 147 ? -1.41773 14.21228 -46.76211 1.000 18.81358 181 ALA A O 1
ATOM 1102 N N . ALA A 1 148 ? -0.15972 14.75621 -44.96981 1.000 16.68566 182 ALA A N 1
ATOM 1103 C CA . ALA A 1 148 ? 1.06145 14.25404 -45.58705 1.000 17.48820 182 ALA A CA 1
ATOM 1104 C C . ALA A 1 148 ? 0.99752 12.74942 -45.77725 1.000 19.32496 182 ALA A C 1
ATOM 1105 O O . ALA A 1 148 ? 1.62252 12.21636 -46.70099 1.000 21.41380 182 ALA A O 1
ATOM 1107 N N A SER A 1 149 ? 0.23669 12.06063 -44.92710 0.589 19.24127 183 SER A N 1
ATOM 1108 N N B SER A 1 149 ? 0.25456 12.04836 -44.91931 0.411 19.25423 183 SER A N 1
ATOM 1109 C CA A SER A 1 149 ? 0.06162 10.61636 -44.98270 0.589 20.14609 183 SER A CA 1
ATOM 1110 C CA B SER A 1 149 ? 0.11865 10.60286 -45.04148 0.411 19.77500 183 SER A CA 1
ATOM 1111 C C A SER A 1 149 ? -0.91799 10.17764 -46.06437 0.589 20.49632 183 SER A C 1
ATOM 1112 C C B SER A 1 149 ? -0.72650 10.19104 -46.23707 0.411 19.99362 183 SER A C 1
ATOM 1113 O O A SER A 1 149 ? -1.16118 8.97406 -46.20340 0.589 21.43808 183 SER A O 1
ATOM 1114 O O B SER A 1 149 ? -0.68766 9.01925 -46.62484 0.411 20.17247 183 SER A O 1
ATOM 1119 N N . GLY A 1 150 ? -1.48334 11.11156 -46.82869 1.000 20.43882 184 GLY A N 1
ATOM 1120 C CA . GLY A 1 150 ? -2.37183 10.77635 -47.92045 1.000 22.91482 184 GLY A CA 1
ATOM 1121 C C . GLY A 1 150 ? -3.83024 10.67256 -47.54103 1.000 25.30378 184 GLY A C 1
ATOM 1122 O O . GLY A 1 150 ? -4.66463 10.42984 -48.42098 1.000 32.91356 184 GLY A O 1
ATOM 1123 N N . ILE A 1 151 ? -4.16498 10.84403 -46.26616 1.000 21.87114 185 ILE A N 1
ATOM 1124 C CA . ILE A 1 151 ? -5.55737 10.87811 -45.83284 1.000 20.92848 185 ILE A CA 1
ATOM 1125 C C . ILE A 1 151 ? -6.10196 12.24365 -46.22821 1.000 19.49368 185 ILE A C 1
ATOM 1126 O O . ILE A 1 151 ? -5.54685 13.26493 -45.80473 1.000 19.51405 185 ILE A O 1
ATOM 1131 N N . PRO A 1 152 ? -7.16436 12.32583 -47.02292 1.000 18.65161 186 PRO A N 1
ATOM 1132 C CA . PRO A 1 152 ? -7.61944 13.63722 -47.49205 1.000 18.21219 186 PRO A CA 1
ATOM 1133 C C . PRO A 1 152 ? -8.24389 14.42563 -46.35661 1.000 17.57776 186 PRO A C 1
ATOM 1134 O O . PRO A 1 152 ? -8.91575 13.85563 -45.48996 1.000 16.32511 186 PRO A O 1
ATOM 1138 N N . PRO A 1 153 ? -8.02347 15.73682 -46.30428 1.000 18.47933 187 PRO A N 1
ATOM 1139 C CA . PRO A 1 153 ? -8.80541 16.56591 -45.38206 1.000 17.41653 187 PRO A CA 1
ATOM 1140 C C . PRO A 1 153 ? -10.27532 16.49739 -45.75783 1.000 17.20430 187 PRO A C 1
ATOM 1141 O O . PRO A 1 153 ? -10.62631 16.40371 -46.93799 1.000 18.30318 187 PRO A O 1
ATOM 1145 N N . ALA A 1 154 ? -11.12916 16.53188 -44.73569 1.000 17.07816 188 ALA A N 1
ATOM 1146 C CA . ALA A 1 154 ? -12.56202 16.34526 -44.92123 1.000 18.91225 188 ALA A CA 1
ATOM 1147 C C . ALA A 1 154 ? -13.10512 17.30286 -45.96317 1.000 22.20387 188 ALA A C 1
ATOM 1148 O O . ALA A 1 154 ? -12.77584 18.49028 -45.97174 1.000 22.43853 188 ALA A O 1
ATOM 1150 N N . THR A 1 155 ? -13.96143 16.76711 -46.82984 1.000 24.50721 189 THR A N 1
ATOM 1151 C CA . THR A 1 155 ? -14.58442 17.52039 -47.90740 1.000 27.28394 189 THR A CA 1
ATOM 1152 C C . THR A 1 155 ? -15.89239 18.18308 -47.49425 1.000 51.38364 189 THR A C 1
ATOM 1153 O O . THR A 1 155 ? -16.46381 18.93609 -48.28888 1.000 34.14390 189 THR A O 1
ATOM 1157 N N . TYR A 1 156 ? -16.37149 17.93359 -46.27519 1.000 25.29342 190 TYR A N 1
ATOM 1158 C CA . TYR A 1 156 ? -17.73347 18.27850 -45.89106 1.000 24.62267 190 TYR A CA 1
ATOM 1159 C C . TYR A 1 156 ? -17.84407 19.12425 -44.63031 1.000 29.76356 190 TYR A C 1
ATOM 1160 O O . TYR A 1 156 ? -18.95701 19.54244 -44.29115 1.000 26.61350 190 TYR A O 1
ATOM 1169 N N . ILE A 1 157 ? -16.74483 19.37883 -43.92163 1.000 23.61514 191 ILE A N 1
ATOM 1170 C CA . ILE A 1 157 ? -16.77078 20.19714 -42.71651 1.000 23.41584 191 ILE A CA 1
ATOM 1171 C C . ILE A 1 157 ? -15.36531 20.74098 -42.52337 1.000 23.05599 191 ILE A C 1
ATOM 1172 O O . ILE A 1 157 ? -14.38426 20.11686 -42.93718 1.000 26.54442 191 ILE A O 1
ATOM 1177 N N . GLY A 1 158 ? -15.27070 21.92541 -41.92144 1.000 22.06547 192 GLY A N 1
ATOM 1178 C CA . GLY A 1 158 ? -13.98761 22.54185 -41.65675 1.000 23.06402 192 GLY A CA 1
ATOM 1179 C C . GLY A 1 158 ? -13.35600 23.14658 -42.89816 1.000 27.56381 192 GLY A C 1
ATOM 1180 O O . GLY A 1 158 ? -13.94305 23.18640 -43.98518 1.000 26.78387 192 GLY A O 1
ATOM 1181 N N . GLN A 1 159 ? -12.12346 23.62456 -42.72254 1.000 26.04342 193 GLN A N 1
ATOM 1182 C CA . GLN A 1 159 ? -11.34973 24.23995 -43.80045 1.000 28.79356 193 GLN A CA 1
ATOM 1183 C C . GLN A 1 159 ? -9.97282 23.59314 -43.84547 1.000 25.68356 193 GLN A C 1
ATOM 1184 O O . GLN A 1 159 ? -9.17669 23.75187 -42.91411 1.000 23.87984 193 GLN A O 1
ATOM 1190 N N . GLY A 1 160 ? -9.69762 22.85629 -44.91947 1.000 24.50251 194 GLY A N 1
ATOM 1191 C CA . GLY A 1 160 ? -8.40783 22.20983 -45.07114 1.000 22.63330 194 GLY A CA 1
ATOM 1192 C C . GLY A 1 160 ? -8.09817 21.18839 -44.00298 1.000 21.01201 194 GLY A C 1
ATOM 1193 O O . GLY A 1 160 ? -6.92851 20.86190 -43.78301 1.000 22.34837 194 GLY A O 1
ATOM 1194 N N . GLY A 1 161 ? -9.11464 20.66882 -43.32468 1.000 18.18356 195 GLY A N 1
ATOM 1195 C CA . GLY A 1 161 ? -8.89722 19.72111 -42.25587 1.000 16.70118 195 GLY A CA 1
ATOM 1196 C C . GLY A 1 161 ? -8.77566 20.32861 -40.87634 1.000 15.67767 195 GLY A C 1
ATOM 1197 O O . GLY A 1 161 ? -8.49554 19.59361 -39.92600 1.000 17.03224 195 GLY A O 1
ATOM 1198 N N . LEU A 1 162 ? -8.94799 21.64727 -40.73790 1.000 14.67257 196 LEU A N 1
ATOM 1199 C CA . LEU A 1 162 ? -8.96268 22.33314 -39.44997 1.000 15.74337 196 LEU A CA 1
ATOM 1200 C C . LEU A 1 162 ? -10.38337 22.78608 -39.13858 1.000 16.25914 196 LEU A C 1
ATOM 1201 O O . LEU A 1 162 ? -11.12189 23.20659 -40.03498 1.000 18.31331 196 LEU A O 1
ATOM 1206 N N . ASN A 1 163 ? -10.76236 22.72328 -37.86577 1.000 15.15175 197 ASN A N 1
ATOM 1207 C CA . ASN A 1 163 ? -12.15010 22.94733 -37.45849 1.000 16.16124 197 ASN A CA 1
ATOM 1208 C C . ASN A 1 163 ? -12.16427 23.57834 -36.06845 1.000 16.58526 197 ASN A C 1
ATOM 1209 O O . ASN A 1 163 ? -12.27690 22.88723 -35.04772 1.000 16.45086 197 ASN A O 1
ATOM 1214 N N . PRO A 1 164 ? -12.02948 24.90436 -35.98706 1.000 16.73587 198 PRO A N 1
ATOM 1215 C CA . PRO A 1 164 ? -12.20671 25.57638 -34.69260 1.000 16.75375 198 PRO A CA 1
ATOM 1216 C C . PRO A 1 164 ? -13.62328 25.36975 -34.18024 1.000 16.31712 198 PRO A C 1
ATOM 1217 O O . PRO A 1 164 ? -14.59944 25.51493 -34.92319 1.000 17.93153 198 PRO A O 1
ATOM 1221 N N . ARG A 1 165 ? -13.73697 25.01645 -32.89853 1.000 15.59857 199 ARG A N 1
ATOM 1222 C CA . ARG A 1 165 ? -15.02145 24.63798 -32.32475 1.000 15.45082 199 ARG A CA 1
ATOM 1223 C C . ARG A 1 165 ? -15.12999 25.12348 -30.89035 1.000 15.05139 199 ARG A C 1
ATOM 1224 O O . ARG A 1 165 ? -14.14613 25.12665 -30.14803 1.000 15.00086 199 ARG A O 1
ATOM 1232 N N . SER A 1 166 ? -16.34702 25.51287 -30.50009 1.000 16.47445 200 SER A N 1
ATOM 1233 C CA . SER A 1 166 ? -16.62519 25.96577 -29.14207 1.000 17.55901 200 SER A CA 1
ATOM 1234 C C . SER A 1 166 ? -17.50150 25.00304 -28.35126 1.000 17.44612 200 SER A C 1
ATOM 1235 O O . SER A 1 166 ? -17.72361 25.23186 -27.15530 1.000 17.80626 200 SER A O 1
ATOM 1238 N N . ASP A 1 167 ? -17.99226 23.92875 -28.97076 1.000 17.99787 201 ASP A N 1
ATOM 1239 C CA . ASP A 1 167 ? -19.02042 23.09171 -28.36957 1.000 17.49331 201 ASP A CA 1
ATOM 1240 C C . ASP A 1 167 ? -18.50483 21.76591 -27.81861 1.000 16.88029 201 ASP A C 1
ATOM 1241 O O . ASP A 1 167 ? -19.32138 20.95042 -27.38374 1.000 18.96877 201 ASP A O 1
ATOM 1246 N N . ILE A 1 168 ? -17.19011 21.52682 -27.81190 1.000 15.53551 202 ILE A N 1
ATOM 1247 C CA . ILE A 1 168 ? -16.62433 20.25748 -27.35005 1.000 15.15132 202 ILE A CA 1
ATOM 1248 C C . ILE A 1 168 ? -16.12741 20.45284 -25.92055 1.000 15.12733 202 ILE A C 1
ATOM 1249 O O . ILE A 1 168 ? -15.14008 21.16297 -25.69165 1.000 14.71927 202 ILE A O 1
ATOM 1254 N N . ALA A 1 169 ? -16.78485 19.79738 -24.95599 1.000 16.28761 203 ALA A N 1
ATOM 1255 C CA . ALA A 1 169 ? -16.42410 19.97295 -23.54903 1.000 16.95915 203 ALA A CA 1
ATOM 1256 C C . ALA A 1 169 ? -14.96963 19.59508 -23.27973 1.000 16.36701 203 ALA A C 1
ATOM 1257 O O . ALA A 1 169 ? -14.26849 20.28751 -22.53360 1.000 17.36893 203 ALA A O 1
ATOM 1259 N N . GLY A 1 170 ? -14.49460 18.49455 -23.86780 1.000 15.55931 204 GLY A N 1
ATOM 1260 C CA . GLY A 1 170 ? -13.12667 18.07280 -23.60866 1.000 16.15562 204 GLY A CA 1
ATOM 1261 C C . GLY A 1 170 ? -12.09208 19.08149 -24.07147 1.000 15.73770 204 GLY A C 1
ATOM 1262 O O . GLY A 1 170 ? -11.04784 19.24478 -23.43339 1.000 16.35849 204 GLY A O 1
ATOM 1263 N N . LEU A 1 171 ? -12.36403 19.77262 -25.18226 1.000 14.49342 205 LEU A N 1
ATOM 1264 C CA . LEU A 1 171 ? -11.48757 20.84244 -25.65420 1.000 14.13495 205 LEU A CA 1
ATOM 1265 C C . LEU A 1 171 ? -11.64981 22.10790 -24.82126 1.000 14.04559 205 LEU A C 1
ATOM 1266 O O . LEU A 1 171 ? -10.65449 22.72621 -24.42176 1.000 14.89784 205 LEU A O 1
ATOM 1271 N N . ASN A 1 172 ? -12.89080 22.49152 -24.51536 1.000 13.15329 206 ASN A N 1
ATOM 1272 C CA . ASN A 1 172 ? -13.11025 23.71688 -23.74661 1.000 13.01928 206 ASN A CA 1
ATOM 1273 C C . ASN A 1 172 ? -12.43938 23.63876 -22.38310 1.000 12.83807 206 ASN A C 1
ATOM 1274 O O . ASN A 1 172 ? -11.94214 24.64477 -21.86469 1.000 13.60021 206 ASN A O 1
ATOM 1279 N N . LEU A 1 173 ? -12.44718 22.46159 -21.77149 1.000 13.61390 207 LEU A N 1
ATOM 1280 C CA . LEU A 1 173 ? -12.00488 22.33937 -20.38969 1.000 14.44833 207 LEU A CA 1
ATOM 1281 C C . LEU A 1 173 ? -10.51833 22.03836 -20.25490 1.000 14.25840 207 LEU A C 1
ATOM 1282 O O . LEU A 1 173 ? -9.99219 22.09848 -19.13515 1.000 15.07668 207 LEU A O 1
ATOM 1287 N N . ALA A 1 174 ? -9.83095 21.73054 -21.35687 1.000 12.80882 208 ALA A N 1
ATOM 1288 C CA . ALA A 1 174 ? -8.40884 21.41042 -21.27777 1.000 12.43027 208 ALA A CA 1
ATOM 1289 C C . ALA A 1 174 ? -7.58903 22.63679 -20.91345 1.000 13.43260 208 ALA A C 1
ATOM 1290 O O . ALA A 1 174 ? -7.81802 23.73663 -21.42749 1.000 14.71599 208 ALA A O 1
ATOM 1292 N N . GLN A 1 175 ? -6.59907 22.42717 -20.04733 1.000 14.12460 209 GLN A N 1
ATOM 1293 C CA . GLN A 1 175 ? -5.67265 23.46715 -19.61577 1.000 15.43843 209 GLN A CA 1
ATOM 1294 C C . GLN A 1 175 ? -4.25573 23.21613 -20.11494 1.000 14.99029 209 GLN A C 1
ATOM 1295 O O . GLN A 1 175 ? -3.32536 23.91894 -19.70044 1.000 15.84228 209 GLN A O 1
ATOM 1301 N N . PHE A 1 176 ? -4.08585 22.24326 -21.00731 1.000 13.71660 210 PHE A N 1
ATOM 1302 C CA . PHE A 1 176 ? -2.82769 21.82141 -21.60200 1.000 13.06117 210 PHE A CA 1
ATOM 1303 C C . PHE A 1 176 ? -3.11018 21.56708 -23.07245 1.000 12.35423 210 PHE A C 1
ATOM 1304 O O . PHE A 1 176 ? -4.27443 21.48067 -23.46821 1.000 13.33184 210 PHE A O 1
ATOM 1312 N N . PRO A 1 177 ? -2.07967 21.49529 -23.91431 1.000 13.12443 211 PRO A N 1
ATOM 1313 C CA . PRO A 1 177 ? -2.32354 21.43654 -25.36446 1.000 13.71836 211 PRO A CA 1
ATOM 1314 C C . PRO A 1 177 ? -3.18741 20.23545 -25.72589 1.000 12.11182 211 PRO A C 1
ATOM 1315 O O . PRO A 1 177 ? -2.94193 19.11587 -25.26334 1.000 13.09763 211 PRO A O 1
ATOM 1319 N N . SER A 1 178 ? -4.21151 20.47070 -26.55827 1.000 11.74292 212 SER A N 1
ATOM 1320 C CA . SER A 1 178 ? -5.23985 19.45500 -26.77068 1.000 12.06108 212 SER A CA 1
ATOM 1321 C C . SER A 1 178 ? -5.90468 19.63455 -28.12557 1.000 11.90605 212 SER A C 1
ATOM 1322 O O . SER A 1 178 ? -6.26193 20.75943 -28.50160 1.000 12.89223 212 SER A O 1
ATOM 1325 N N . VAL A 1 179 ? -6.04436 18.52938 -28.86291 1.000 11.37167 213 VAL A N 1
ATOM 1326 C CA . VAL A 1 179 ? -6.75969 18.51965 -30.13391 1.000 12.01067 213 VAL A CA 1
ATOM 1327 C C . VAL A 1 179 ? -7.62431 17.26982 -30.17508 1.000 11.96117 213 VAL A C 1
ATOM 1328 O O . VAL A 1 179 ? -7.39114 16.30104 -29.44568 1.000 12.04814 213 VAL A O 1
ATOM 1332 N N . LEU A 1 180 ? -8.64546 17.30601 -31.02867 1.000 12.20823 214 LEU A N 1
ATOM 1333 C CA . LEU A 1 180 ? -9.52886 16.16510 -31.24077 1.000 12.18471 214 LEU A CA 1
ATOM 1334 C C . LEU A 1 180 ? -9.48249 15.81961 -32.72189 1.000 11.74077 214 LEU A C 1
ATOM 1335 O O . LEU A 1 180 ? -9.74975 16.67747 -33.56857 1.000 13.50015 214 LEU A O 1
ATOM 1340 N N . VAL A 1 181 ? -9.10905 14.58160 -33.03738 1.000 12.03499 215 VAL A N 1
ATOM 1341 C CA . VAL A 1 181 ? -8.97681 14.14099 -34.42185 1.000 12.30330 215 VAL A CA 1
ATOM 1342 C C . VAL A 1 181 ? -10.22275 13.33996 -34.78398 1.000 12.26427 215 VAL A C 1
ATOM 1343 O O . VAL A 1 181 ? -10.46654 12.26567 -34.21467 1.000 13.28958 215 VAL A O 1
ATOM 1347 N N . GLU A 1 182 ? -11.02210 13.86430 -35.71573 1.000 12.72695 216 GLU A N 1
ATOM 1348 C CA . GLU A 1 182 ? -12.06514 13.08589 -36.38181 1.000 13.52467 216 GLU A CA 1
ATOM 1349 C C . GLU A 1 182 ? -11.40758 12.44020 -37.60051 1.000 13.75350 216 GLU A C 1
ATOM 1350 O O . GLU A 1 182 ? -11.08039 13.12710 -38.57411 1.000 14.82418 216 GLU A O 1
ATOM 1356 N N . CYS A 1 183 ? -11.18219 11.12130 -37.53241 1.000 13.48491 217 CYS A N 1
ATOM 1357 C CA . CYS A 1 183 ? -10.34700 10.45112 -38.52869 1.000 13.76672 217 CYS A CA 1
ATOM 1358 C C . CYS A 1 183 ? -11.01545 10.37649 -39.89180 1.000 14.43019 217 CYS A C 1
ATOM 1359 O O . CYS A 1 183 ? -10.32387 10.39958 -40.91976 1.000 15.34283 217 CYS A O 1
ATOM 1362 N N . GLY A 1 184 ? -12.33877 10.27671 -39.92284 1.000 15.05341 218 GLY A N 1
ATOM 1363 C CA . GLY A 1 184 ? -13.05260 10.08812 -41.17285 1.000 15.74774 218 GLY A CA 1
ATOM 1364 C C . GLY A 1 184 ? -14.53557 9.99649 -40.90469 1.000 15.83748 218 GLY A C 1
ATOM 1365 O O . GLY A 1 184 ? -14.99506 10.13667 -39.76658 1.000 16.36120 218 GLY A O 1
ATOM 1366 N N . ASN A 1 185 ? -15.28137 9.73542 -41.97652 1.000 14.71696 219 ASN A N 1
ATOM 1367 C CA . ASN A 1 185 ? -16.73732 9.64905 -41.93302 1.000 14.84327 219 ASN A CA 1
ATOM 1368 C C . ASN A 1 185 ? -17.12918 8.17120 -41.97449 1.000 14.96697 219 ASN A C 1
ATOM 1369 O O . ASN A 1 185 ? -16.92987 7.49877 -42.99134 1.000 15.61670 219 ASN A O 1
ATOM 1374 N N . MET A 1 186 ? -17.70497 7.67514 -40.87739 1.000 15.22952 220 MET A N 1
ATOM 1375 C CA . MET A 1 186 ? -18.11221 6.27085 -40.82983 1.000 15.32769 220 MET A CA 1
ATOM 1376 C C . MET A 1 186 ? -19.20278 5.94992 -41.84104 1.000 16.12725 220 MET A C 1
ATOM 1377 O O . MET A 1 186 ? -19.40434 4.77185 -42.16561 1.000 16.16145 220 MET A O 1
ATOM 1382 N N . LYS A 1 187 ? -19.91575 6.96128 -42.32938 1.000 16.58248 221 LYS A N 1
ATOM 1383 C CA . LYS A 1 187 ? -20.97293 6.77313 -43.31287 1.000 17.49854 221 LYS A CA 1
ATOM 1384 C C . LYS A 1 187 ? -20.46519 6.77000 -44.74789 1.000 18.36983 221 LYS A C 1
ATOM 1385 O O . LYS A 1 187 ? -21.25704 6.53093 -45.66528 1.000 19.95327 221 LYS A O 1
ATOM 1391 N N . ASN A 1 188 ? -19.17979 7.02457 -44.96539 1.000 18.31144 222 ASN A N 1
ATOM 1392 C CA . ASN A 1 188 ? -18.56700 7.03995 -46.28919 1.000 17.33033 222 ASN A CA 1
ATOM 1393 C C . ASN A 1 188 ? -17.97716 5.66325 -46.60828 1.000 17.63286 222 ASN A C 1
ATOM 1394 O O . ASN A 1 188 ? -17.37068 5.03589 -45.73552 1.000 17.62472 222 ASN A O 1
ATOM 1399 N N . PRO A 1 189 ? -18.13275 5.16616 -47.84310 1.000 17.75167 223 PRO A N 1
ATOM 1400 C CA . PRO A 1 189 ? -17.62055 3.81647 -48.15255 1.000 18.23805 223 PRO A CA 1
ATOM 1401 C C . PRO A 1 189 ? -16.11431 3.65099 -48.01008 1.000 17.75914 223 PRO A C 1
ATOM 1402 O O . PRO A 1 189 ? -15.66077 2.56948 -47.60617 1.000 17.40120 223 PRO A O 1
ATOM 1406 N N . VAL A 1 190 ? -15.31726 4.67004 -48.34851 1.000 17.76132 224 VAL A N 1
ATOM 1407 C CA . VAL A 1 190 ? -13.86665 4.53153 -48.22800 1.000 16.91425 224 VAL A CA 1
ATOM 1408 C C . VAL A 1 190 ? -13.44817 4.56423 -46.76235 1.000 15.55955 224 VAL A C 1
ATOM 1409 O O . VAL A 1 190 ? -12.74009 3.67042 -46.27721 1.000 15.81382 224 VAL A O 1
ATOM 1413 N N . ASP A 1 191 ? -13.86944 5.60329 -46.03366 1.000 15.71656 225 ASP A N 1
ATOM 1414 C CA . ASP A 1 191 ? -13.44042 5.73283 -44.64387 1.000 15.24091 225 ASP A CA 1
ATOM 1415 C C . ASP A 1 191 ? -13.92637 4.55438 -43.80737 1.000 15.28290 225 ASP A C 1
ATOM 1416 O O . ASP A 1 191 ? -13.17716 4.02432 -42.97758 1.000 15.66620 225 ASP A O 1
ATOM 1421 N N . SER A 1 192 ? -15.18230 4.13641 -43.99727 1.000 16.12767 226 SER A N 1
ATOM 1422 C CA . SER A 1 192 ? -15.68140 2.99589 -43.23545 1.000 17.92717 226 SER A CA 1
ATOM 1423 C C . SER A 1 192 ? -14.87719 1.73094 -43.51896 1.000 17.70641 226 SER A C 1
ATOM 1424 O O . SER A 1 192 ? -14.55890 0.97971 -42.59061 1.000 18.35880 226 SER A O 1
ATOM 1427 N N . ALA A 1 193 ? -14.53482 1.47420 -44.78843 1.000 16.74323 227 ALA A N 1
ATOM 1428 C CA . ALA A 1 193 ? -13.72047 0.29876 -45.09791 1.000 16.10892 227 ALA A CA 1
ATOM 1429 C C . ALA A 1 193 ? -12.35372 0.37881 -44.43485 1.000 16.16993 227 ALA A C 1
ATOM 1430 O O . ALA A 1 193 ? -11.85744 -0.62095 -43.90537 1.000 17.14523 227 ALA A O 1
ATOM 1432 N N . LEU A 1 194 ? -11.73033 1.56175 -44.44372 1.000 16.47471 228 LEU A N 1
ATOM 1433 C CA . LEU A 1 194 ? -10.45736 1.72932 -43.74388 1.000 16.70916 228 LEU A CA 1
ATOM 1434 C C . LEU A 1 194 ? -10.61430 1.46991 -42.25137 1.000 17.31692 228 LEU A C 1
ATOM 1435 O O . LEU A 1 194 ? -9.79604 0.77500 -41.63928 1.000 18.03001 228 LEU A O 1
ATOM 1440 N N . MET A 1 195 ? -11.66370 2.03325 -41.64854 1.000 17.07495 229 MET A N 1
ATOM 1441 C CA . MET A 1 195 ? -11.85216 1.93909 -40.20422 1.000 17.39881 229 MET A CA 1
ATOM 1442 C C . MET A 1 195 ? -12.10325 0.51137 -39.74752 1.000 17.81691 229 MET A C 1
ATOM 1443 O O . MET A 1 195 ? -11.71963 0.14272 -38.63105 1.000 18.98495 229 MET A O 1
ATOM 1448 N N . LYS A 1 196 ? -12.76387 -0.29274 -40.57833 1.000 17.12019 230 LYS A N 1
ATOM 1449 C CA . LYS A 1 196 ? -13.04812 -1.68141 -40.24502 1.000 18.09924 230 LYS A CA 1
ATOM 1450 C C . LYS A 1 196 ? -11.83308 -2.59094 -40.36989 1.000 19.17295 230 LYS A C 1
ATOM 1451 O O . LYS A 1 196 ? -11.89851 -3.74099 -39.91986 1.000 21.48249 230 LYS A O 1
ATOM 1457 N N . SER A 1 197 ? -10.74015 -2.12027 -40.97189 1.000 19.14065 231 SER A N 1
ATOM 1458 C CA A SER A 1 197 ? -9.59888 -2.99322 -41.19633 0.598 19.05404 231 SER A CA 1
ATOM 1459 C CA B SER A 1 197 ? -9.57199 -2.95411 -41.23830 0.402 19.44349 231 SER A CA 1
ATOM 1460 C C . SER A 1 197 ? -8.47581 -2.69029 -40.21475 1.000 19.34359 231 SER A C 1
ATOM 1461 O O . SER A 1 197 ? -8.19976 -1.52022 -39.90360 1.000 18.83045 231 SER A O 1
ATOM 1466 N N . PRO A 1 198 ? -7.83165 -3.74441 -39.69920 1.000 19.81208 232 PRO A N 1
ATOM 1467 C CA . PRO A 1 198 ? -6.67135 -3.52078 -38.82050 1.000 19.74912 232 PRO A CA 1
ATOM 1468 C C . PRO A 1 198 ? -5.60053 -2.66501 -39.47590 1.000 19.50383 232 PRO A C 1
ATOM 1469 O O . PRO A 1 198 ? -5.01712 -1.79573 -38.81647 1.000 18.22010 232 PRO A O 1
ATOM 1473 N N . GLU A 1 199 ? -5.34364 -2.87224 -40.77169 1.000 19.79094 233 GLU A N 1
ATOM 1474 C CA . GLU A 1 199 ? -4.31858 -2.09499 -41.45701 1.000 20.33077 233 GLU A CA 1
ATOM 1475 C C . GLU A 1 199 ? -4.75146 -0.64769 -41.63321 1.000 18.59349 233 GLU A C 1
ATOM 1476 O O . GLU A 1 199 ? -3.92378 0.26388 -41.54984 1.000 18.36426 233 GLU A O 1
ATOM 1482 N N . GLY A 1 200 ? -6.04387 -0.41652 -41.86970 1.000 17.03610 234 GLY A N 1
ATOM 1483 C CA . GLY A 1 200 ? -6.53743 0.95086 -41.92312 1.000 17.47709 234 GLY A CA 1
ATOM 1484 C C . GLY A 1 200 ? -6.41396 1.66819 -40.59396 1.000 17.11128 234 GLY A C 1
ATOM 1485 O O . GLY A 1 200 ? -6.03491 2.84243 -40.54714 1.000 17.48523 234 GLY A O 1
ATOM 1486 N N . ARG A 1 201 ? -6.73350 0.97721 -39.49315 1.000 15.84318 235 ARG A N 1
ATOM 1487 C CA . ARG A 1 201 ? -6.58803 1.60168 -38.18302 1.000 15.54532 235 ARG A CA 1
ATOM 1488 C C . ARG A 1 201 ? -5.12126 1.88073 -37.87397 1.000 15.41398 235 ARG A C 1
ATOM 1489 O O . ARG A 1 201 ? -4.78730 2.91546 -37.28089 1.000 15.26673 235 ARG A O 1
ATOM 1497 N N . GLN A 1 202 ? -4.22490 0.99538 -38.30624 1.000 15.91910 236 GLN A N 1
ATOM 1498 C CA . GLN A 1 202 ? -2.79718 1.26727 -38.16504 1.000 15.16439 236 GLN A CA 1
ATOM 1499 C C . GLN A 1 202 ? -2.38195 2.47577 -38.99651 1.000 15.42231 236 GLN A C 1
ATOM 1500 O O . GLN A 1 202 ? -1.52880 3.26388 -38.57155 1.000 15.64543 236 GLN A O 1
ATOM 1506 N N . LYS A 1 203 ? -2.98182 2.63532 -40.18112 1.000 16.59574 237 LYS A N 1
ATOM 1507 C CA . LYS A 1 203 ? -2.69982 3.78281 -41.03905 1.000 17.59385 237 LYS A CA 1
ATOM 1508 C C . LYS A 1 203 ? -3.07006 5.08392 -40.33695 1.000 16.47770 237 LYS A C 1
ATOM 1509 O O . LYS A 1 203 ? -2.27397 6.03261 -40.29394 1.000 17.57175 237 LYS A O 1
ATOM 1515 N N . TYR A 1 204 ? -4.27477 5.14136 -39.76479 1.000 15.34293 238 TYR A N 1
ATOM 1516 C CA . TYR A 1 204 ? -4.65642 6.31831 -38.98705 1.000 14.25901 238 TYR A CA 1
ATOM 1517 C C . TYR A 1 204 ? -3.72083 6.52479 -37.80201 1.000 14.38502 238 TYR A C 1
ATOM 1518 O O . TYR A 1 204 ? -3.30264 7.65344 -37.51574 1.000 14.51901 238 TYR A O 1
ATOM 1527 N N . ALA A 1 205 ? -3.39846 5.44608 -37.08736 1.000 14.32923 239 ALA A N 1
ATOM 1528 C CA . ALA A 1 205 ? -2.54185 5.57083 -35.91050 1.000 13.71417 239 ALA A CA 1
ATOM 1529 C C . ALA A 1 205 ? -1.16390 6.10712 -36.27184 1.000 14.74291 239 ALA A C 1
ATOM 1530 O O . ALA A 1 205 ? -0.64107 6.99256 -35.58367 1.000 14.39280 239 ALA A O 1
ATOM 1532 N N . ASP A 1 206 ? -0.56925 5.59948 -37.35888 1.000 15.61128 240 ASP A N 1
ATOM 1533 C CA . ASP A 1 206 ? 0.76396 6.04399 -37.75767 1.000 16.09608 240 ASP A CA 1
ATOM 1534 C C . ASP A 1 206 ? 0.77186 7.53932 -38.04416 1.000 15.33008 240 ASP A C 1
ATOM 1535 O O . ASP A 1 206 ? 1.71932 8.24265 -37.68175 1.000 15.62714 240 ASP A O 1
ATOM 1540 N N . ALA A 1 207 ? -0.27462 8.03591 -38.70752 1.000 14.91394 241 ALA A N 1
ATOM 1541 C CA . ALA A 1 207 ? -0.35284 9.46074 -39.01727 1.000 15.04869 241 ALA A CA 1
ATOM 1542 C C . ALA A 1 207 ? -0.54631 10.28901 -37.75338 1.000 15.38723 241 ALA A C 1
ATOM 1543 O O . ALA A 1 207 ? 0.07353 11.34965 -37.59184 1.000 15.83218 241 ALA A O 1
ATOM 1545 N N . ILE A 1 208 ? -1.41003 9.82465 -36.84923 1.000 14.19567 242 ILE A N 1
ATOM 1546 C CA . ILE A 1 208 ? -1.61232 10.53288 -35.58801 1.000 13.70315 242 ILE A CA 1
ATOM 1547 C C . ILE A 1 208 ? -0.31400 10.59077 -34.78641 1.000 13.34035 242 ILE A C 1
ATOM 1548 O O . ILE A 1 208 ? 0.03342 11.63446 -34.21678 1.000 13.41660 242 ILE A O 1
ATOM 1553 N N . VAL A 1 209 ? 0.43434 9.48129 -34.75122 1.000 13.87158 243 VAL A N 1
ATOM 1554 C CA . VAL A 1 209 ? 1.70987 9.45474 -34.03745 1.000 13.65400 243 VAL A CA 1
ATOM 1555 C C . VAL A 1 209 ? 2.68717 10.47179 -34.61718 1.000 14.65861 243 VAL A C 1
ATOM 1556 O O . VAL A 1 209 ? 3.38463 11.17215 -33.87182 1.000 15.70586 243 VAL A O 1
ATOM 1560 N N . ARG A 1 210 ? 2.74688 10.58716 -35.94715 1.000 14.75908 244 ARG A N 1
ATOM 1561 C CA . ARG A 1 210 ? 3.61640 11.59658 -36.55215 1.000 15.94079 244 ARG A CA 1
ATOM 1562 C C . ARG A 1 210 ? 3.20782 12.99911 -36.12050 1.000 14.91716 244 ARG A C 1
ATOM 1563 O O . ARG A 1 210 ? 4.06454 13.84578 -35.84085 1.000 15.90016 244 ARG A O 1
ATOM 1571 N N . GLY A 1 211 ? 1.90097 13.26416 -36.06606 1.000 14.37724 245 GLY A N 1
ATOM 1572 C CA . GLY A 1 211 ? 1.43426 14.54672 -35.55340 1.000 14.59517 245 GLY A CA 1
ATOM 1573 C C . GLY A 1 211 ? 1.84938 14.79245 -34.11244 1.000 13.45389 245 GLY A C 1
ATOM 1574 O O . GLY A 1 211 ? 2.29387 15.88945 -33.75656 1.000 14.15856 245 GLY A O 1
ATOM 1575 N N . ILE A 1 212 ? 1.67656 13.78298 -33.25450 1.000 13.38733 246 ILE A N 1
ATOM 1576 C CA . ILE A 1 212 ? 2.04046 13.91953 -31.84315 1.000 13.34048 246 ILE A CA 1
ATOM 1577 C C . ILE A 1 212 ? 3.53828 14.14323 -31.69509 1.000 14.02210 246 ILE A C 1
ATOM 1578 O O . ILE A 1 212 ? 3.97823 15.06820 -30.99889 1.000 14.87954 246 ILE A O 1
ATOM 1583 N N . ALA A 1 213 ? 4.34415 13.29608 -32.34559 1.000 14.44011 247 ALA A N 1
ATOM 1584 C CA . ALA A 1 213 ? 5.79520 13.39606 -32.21703 1.000 15.69616 247 ALA A CA 1
ATOM 1585 C C . ALA A 1 213 ? 6.30729 14.72127 -32.76528 1.000 16.48822 247 ALA A C 1
ATOM 1586 O O . ALA A 1 213 ? 7.20464 15.33978 -32.17479 1.000 18.07140 247 ALA A O 1
ATOM 1588 N N . GLY A 1 214 ? 5.74481 15.17683 -33.88827 1.000 17.15361 248 GLY A N 1
ATOM 1589 C CA . GLY A 1 214 ? 6.15558 16.45544 -34.44500 1.000 17.52486 248 GLY A CA 1
ATOM 1590 C C . GLY A 1 214 ? 5.84737 17.61231 -33.51591 1.000 17.71682 248 GLY A C 1
ATOM 1591 O O . GLY A 1 214 ? 6.66979 18.51881 -33.33951 1.000 18.58496 248 GLY A O 1
ATOM 1592 N N . PHE A 1 215 ? 4.66838 17.58756 -32.89019 1.000 16.25103 249 PHE A N 1
ATOM 1593 C CA . PHE A 1 215 ? 4.32188 18.64126 -31.94283 1.000 15.42959 249 PHE A CA 1
ATOM 1594 C C . PHE A 1 215 ? 5.20416 18.57854 -30.69891 1.000 15.52998 249 PHE A C 1
ATOM 1595 O O . PHE A 1 215 ? 5.70845 19.60776 -30.23701 1.000 17.13693 249 PHE A O 1
ATOM 1603 N N . LEU A 1 216 ? 5.38335 17.38116 -30.12394 1.000 14.71156 250 LEU A N 1
ATOM 1604 C CA . LEU A 1 216 ? 6.23414 17.26315 -28.94127 1.000 15.21414 250 LEU A CA 1
ATOM 1605 C C . LEU A 1 216 ? 7.63976 17.77370 -29.22260 1.000 17.62194 250 LEU A C 1
ATOM 1606 O O . LEU A 1 216 ? 8.23196 18.47536 -28.39257 1.000 18.96393 250 LEU A O 1
ATOM 1611 N N . GLY A 1 217 ? 8.18506 17.44078 -30.39488 1.000 17.49374 251 GLY A N 1
ATOM 1612 C CA . GLY A 1 217 ? 9.51974 17.90101 -30.73971 1.000 19.26247 251 GLY A CA 1
ATOM 1613 C C . GLY A 1 217 ? 9.59822 19.40792 -30.88828 1.000 23.41773 251 GLY A C 1
ATOM 1614 O O . GLY A 1 217 ? 10.60495 20.02297 -30.52761 1.000 27.45393 251 GLY A O 1
ATOM 1615 N N . SER A 1 218 ? 8.54158 20.02264 -31.42401 1.000 24.16796 252 SER A N 1
ATOM 1616 C CA . SER A 1 218 ? 8.51923 21.47288 -31.56517 1.000 25.57361 252 SER A CA 1
ATOM 1617 C C . SER A 1 218 ? 8.51805 22.16330 -30.20913 1.000 28.50338 252 SER A C 1
ATOM 1618 O O . SER A 1 218 ? 9.06477 23.26468 -30.07523 1.000 34.99387 252 SER A O 1
ATOM 1621 N N . GLN A 1 219 ? 7.90789 21.54548 -29.19583 1.000 30.46334 253 GLN A N 1
ATOM 1622 C CA . GLN A 1 219 ? 7.90580 22.13814 -27.86421 1.000 28.31363 253 GLN A CA 1
ATOM 1623 C C . GLN A 1 219 ? 9.28192 22.10140 -27.20719 1.000 74.56376 253 GLN A C 1
ATOM 1624 O O . GLN A 1 219 ? 9.54328 22.90415 -26.30498 1.000 85.43375 253 GLN A O 1
ATOM 1630 N N . SER A 1 220 ? 10.16573 21.20569 -27.64063 1.000 44.73397 254 SER A N 1
ATOM 1631 C CA . SER A 1 220 ? 11.54322 21.19714 -27.15153 1.000 60.12375 254 SER A CA 1
ATOM 1632 C C . SER A 1 220 ? 12.40779 22.18154 -27.93849 1.000 59.88363 254 SER A C 1
ATOM 1633 O O . SER A 1 220 ? 13.28579 22.84367 -27.37839 1.000 57.16362 254 SER A O 1
ATOM 1636 N N . SER B 1 4 ? 12.57584 19.32459 -0.70090 1.000 57.77345 38 SER B N 1
ATOM 1637 C CA . SER B 1 4 ? 12.77778 18.99554 -2.10783 1.000 42.70368 38 SER B CA 1
ATOM 1638 C C . SER B 1 4 ? 11.45596 19.04061 -2.87906 1.000 43.89378 38 SER B C 1
ATOM 1639 O O . SER B 1 4 ? 10.42434 18.59046 -2.38068 1.000 38.73385 38 SER B O 1
ATOM 1642 N N . ASN B 1 5 ? 11.50181 19.58237 -4.09610 1.000 31.79396 39 ASN B N 1
ATOM 1643 C CA . ASN B 1 5 ? 10.29051 19.77629 -4.88488 1.000 28.07417 39 ASN B CA 1
ATOM 1644 C C . ASN B 1 5 ? 9.65275 18.44076 -5.23576 1.000 24.61126 39 ASN B C 1
ATOM 1645 O O . ASN B 1 5 ? 10.34154 17.49720 -5.62858 1.000 27.01412 39 ASN B O 1
ATOM 1650 N N . ILE B 1 6 ? 8.32510 18.37079 -5.13782 1.000 21.87013 40 ILE B N 1
ATOM 1651 C CA . ILE B 1 6 ? 7.58799 17.23359 -5.68455 1.000 19.58857 40 ILE B CA 1
ATOM 1652 C C . ILE B 1 6 ? 6.59217 17.60951 -6.76994 1.000 18.16485 40 ILE B C 1
ATOM 1653 O O . ILE B 1 6 ? 6.07095 16.70620 -7.44470 1.000 17.91185 40 ILE B O 1
ATOM 1658 N N . ALA B 1 7 ? 6.29682 18.88863 -6.97144 1.000 18.04562 41 ALA B N 1
ATOM 1659 C CA . ALA B 1 7 ? 5.36821 19.24502 -8.03354 1.000 17.48569 41 ALA B CA 1
ATOM 1660 C C . ALA B 1 7 ? 5.91619 18.78623 -9.38001 1.000 17.19855 41 ALA B C 1
ATOM 1661 O O . ALA B 1 7 ? 7.11671 18.88458 -9.64936 1.000 18.05335 41 ALA B O 1
ATOM 1663 N N . GLY B 1 8 ? 5.02953 18.26170 -10.22550 1.000 16.54565 42 GLY B N 1
ATOM 1664 C CA . GLY B 1 8 ? 5.42210 17.73501 -11.51066 1.000 16.39008 42 GLY B CA 1
ATOM 1665 C C . GLY B 1 8 ? 5.79257 16.26362 -11.52043 1.000 15.72984 42 GLY B C 1
ATOM 1666 O O . GLY B 1 8 ? 5.83524 15.65948 -12.60072 1.000 16.81891 42 GLY B O 1
ATOM 1667 N N . MET B 1 9 ? 6.09377 15.67660 -10.36348 1.000 13.84888 43 MET B N 1
ATOM 1668 C CA . MET B 1 9 ? 6.31600 14.23751 -10.30546 1.000 14.07531 43 MET B CA 1
ATOM 1669 C C . MET B 1 9 ? 5.00278 13.50574 -10.56411 1.000 14.21423 43 MET B C 1
ATOM 1670 O O . MET B 1 9 ? 3.91710 14.07601 -10.49196 1.000 15.56608 43 MET B O 1
ATOM 1675 N N . ILE B 1 10 ? 5.10748 12.22673 -10.90712 1.000 13.53783 44 ILE B N 1
ATOM 1676 C CA . ILE B 1 10 ? 3.99232 11.48145 -11.47851 1.000 14.05620 44 ILE B CA 1
ATOM 1677 C C . ILE B 1 10 ? 3.64071 10.32486 -10.56115 1.000 13.95096 44 ILE B C 1
ATOM 1678 O O . ILE B 1 10 ? 4.50683 9.50717 -10.22133 1.000 15.14226 44 ILE B O 1
ATOM 1683 N N . VAL B 1 11 ? 2.36868 10.23904 -10.18500 1.000 13.41417 45 VAL B N 1
ATOM 1684 C CA . VAL B 1 11 ? 1.86804 9.16098 -9.33626 1.000 14.32675 45 VAL B CA 1
ATOM 1685 C C . VAL B 1 11 ? 0.73270 8.45504 -10.06212 1.000 14.21927 45 VAL B C 1
ATOM 1686 O O . VAL B 1 11 ? -0.22271 9.10089 -10.50671 1.000 15.19234 45 VAL B O 1
ATOM 1690 N N . PHE B 1 12 ? 0.82552 7.12682 -10.16816 1.000 13.74012 46 PHE B N 1
ATOM 1691 C CA . PHE B 1 12 ? -0.26972 6.30947 -10.67227 1.000 13.37214 46 PHE B CA 1
ATOM 1692 C C . PHE B 1 12 ? -1.03748 5.74590 -9.48348 1.000 13.49555 46 PHE B C 1
ATOM 1693 O O . PHE B 1 12 ? -0.43671 5.13867 -8.58246 1.000 13.83226 46 PHE B O 1
ATOM 1701 N N . LEU B 1 13 ? -2.35613 5.94750 -9.47814 1.000 13.63271 47 LEU B N 1
ATOM 1702 C CA . LEU B 1 13 ? -3.22437 5.51935 -8.38491 1.000 14.71627 47 LEU B CA 1
ATOM 1703 C C . LEU B 1 13 ? -4.14315 4.40446 -8.86607 1.000 14.99832 47 LEU B C 1
ATOM 1704 O O . LEU B 1 13 ? -4.79521 4.53440 -9.90308 1.000 15.63218 47 LEU B O 1
ATOM 1709 N N . ASP B 1 14 ? -4.22380 3.33070 -8.09104 1.000 15.30920 48 ASP B N 1
ATOM 1710 C CA . ASP B 1 14 ? -5.01860 2.15950 -8.45682 1.000 16.38526 48 ASP B CA 1
ATOM 1711 C C . ASP B 1 14 ? -6.02246 1.84384 -7.35581 1.000 16.44842 48 ASP B C 1
ATOM 1712 O O . ASP B 1 14 ? -5.68010 1.15757 -6.37667 1.000 16.72448 48 ASP B O 1
ATOM 1717 N N . PRO B 1 15 ? -7.26796 2.30695 -7.46017 1.000 16.65903 49 PRO B N 1
ATOM 1718 C CA . PRO B 1 15 ? -8.28493 1.87980 -6.48652 1.000 16.49627 49 PRO B CA 1
ATOM 1719 C C . PRO B 1 15 ? -8.66224 0.42820 -6.74908 1.000 16.54068 49 PRO B C 1
ATOM 1720 O O . PRO B 1 15 ? -9.18902 0.09402 -7.81345 1.000 17.05859 49 PRO B O 1
ATOM 1724 N N . GLY B 1 16 ? -8.39312 -0.43086 -5.76588 1.000 16.23290 50 GLY B N 1
ATOM 1725 C CA . GLY B 1 16 ? -8.53262 -1.86287 -5.98151 1.000 16.98017 50 GLY B CA 1
ATOM 1726 C C . GLY B 1 16 ? -9.94290 -2.27015 -6.36787 1.000 18.31940 50 GLY B C 1
ATOM 1727 O O . GLY B 1 16 ? -10.93687 -1.67144 -5.93592 1.000 18.32220 50 GLY B O 1
ATOM 1728 N N . HIS B 1 17 ? -10.00973 -3.31015 -7.21020 1.000 19.23528 51 HIS B N 1
ATOM 1729 C CA . HIS B 1 17 ? -11.23665 -3.96815 -7.66296 1.000 19.83582 51 HIS B CA 1
ATOM 1730 C C . HIS B 1 17 ? -12.08407 -3.13485 -8.62005 1.000 21.52045 51 HIS B C 1
ATOM 1731 O O . HIS B 1 17 ? -11.68405 -2.03889 -9.01987 1.000 21.54121 51 HIS B O 1
ATOM 1738 N N . ASN B 1 18 ? -13.23525 -3.66550 -9.02274 1.000 24.51767 52 ASN B N 1
ATOM 1739 C CA . ASN B 1 18 ? -14.08077 -3.06711 -10.04586 1.000 27.80397 52 ASN B CA 1
ATOM 1740 C C . ASN B 1 18 ? -15.37256 -2.56696 -9.41814 1.000 24.06223 52 ASN B C 1
ATOM 1741 O O . ASN B 1 18 ? -15.84403 -3.10378 -8.41445 1.000 23.79407 52 ASN B O 1
ATOM 1746 N N . GLY B 1 19 ? -15.97476 -1.56376 -10.05617 1.000 25.67374 53 GLY B N 1
ATOM 1747 C CA . GLY B 1 19 ? -17.30039 -1.14108 -9.64786 1.000 30.31353 53 GLY B CA 1
ATOM 1748 C C . GLY B 1 19 ? -18.35441 -2.20388 -9.87709 1.000 38.42380 53 GLY B C 1
ATOM 1749 O O . GLY B 1 19 ? -19.33660 -2.27962 -9.13377 1.000 32.45374 53 GLY B O 1
ATOM 1750 N N . ALA B 1 20 ? -18.16658 -3.03890 -10.89694 1.000 29.17395 54 ALA B N 1
ATOM 1751 C CA . ALA B 1 20 ? -19.07117 -4.14382 -11.17077 1.000 37.03369 54 ALA B CA 1
ATOM 1752 C C . ALA B 1 20 ? -18.28727 -5.26442 -11.83697 1.000 28.95403 54 ALA B C 1
ATOM 1753 O O . ALA B 1 20 ? -17.25061 -5.03735 -12.46888 1.000 26.67440 54 ALA B O 1
ATOM 1755 N N . ASN B 1 21 ? -18.79690 -6.48463 -11.69530 1.000 40.27388 55 ASN B N 1
ATOM 1756 C CA . ASN B 1 21 ? -18.11084 -7.65936 -12.20602 1.000 29.55358 55 ASN B CA 1
ATOM 1757 C C . ASN B 1 21 ? -19.05779 -8.50177 -13.04754 1.000 39.88366 55 ASN B C 1
ATOM 1758 O O . ASN B 1 21 ? -20.28180 -8.39212 -12.94785 1.000 39.97373 55 ASN B O 1
ATOM 1763 N N . ASP B 1 22 ? -18.45997 -9.34268 -13.88844 1.000 42.27392 56 ASP B N 1
ATOM 1764 C CA . ASP B 1 22 ? -19.16925 -10.38352 -14.62310 1.000 57.38368 56 ASP B CA 1
ATOM 1765 C C . ASP B 1 22 ? -18.25047 -11.59975 -14.70884 1.000 47.03371 56 ASP B C 1
ATOM 1766 O O . ASP B 1 22 ? -17.15790 -11.61615 -14.13394 1.000 32.63383 56 ASP B O 1
ATOM 1771 N N . ALA B 1 23 ? -18.68272 -12.62083 -15.45137 1.000 52.99379 57 ALA B N 1
ATOM 1772 C CA . ALA B 1 23 ? -17.91428 -13.85921 -15.52264 1.000 46.45366 57 ALA B CA 1
ATOM 1773 C C . ALA B 1 23 ? -16.53256 -13.66382 -16.13662 1.000 32.17384 57 ALA B C 1
ATOM 1774 O O . ALA B 1 23 ? -15.65574 -14.51325 -15.93938 1.000 38.39391 57 ALA B O 1
ATOM 1776 N N . SER B 1 24 ? -16.31391 -12.56706 -16.86624 1.000 37.31376 58 SER B N 1
ATOM 1777 C CA . SER B 1 24 ? -15.02519 -12.34901 -17.51336 1.000 42.58358 58 SER B CA 1
ATOM 1778 C C . SER B 1 24 ? -13.89137 -12.15982 -16.51483 1.000 65.61375 58 SER B C 1
ATOM 1779 O O . SER B 1 24 ? -12.72299 -12.30557 -16.89002 1.000 41.94388 58 SER B O 1
ATOM 1782 N N . ILE B 1 25 ? -14.19884 -11.84143 -15.25435 1.000 41.03374 59 ILE B N 1
ATOM 1783 C CA . ILE B 1 25 ? -13.14285 -11.68477 -14.25939 1.000 34.39373 59 ILE B CA 1
ATOM 1784 C C . ILE B 1 25 ? -12.43351 -12.99077 -13.94480 1.000 31.36403 59 ILE B C 1
ATOM 1785 O O . ILE B 1 25 ? -11.37488 -12.97091 -13.30982 1.000 29.21415 59 ILE B O 1
ATOM 1790 N N . GLY B 1 26 ? -12.98596 -14.12776 -14.38000 1.000 32.63384 60 GLY B N 1
ATOM 1791 C CA . GLY B 1 26 ? -12.33425 -15.40936 -14.19296 1.000 40.93369 60 GLY B CA 1
ATOM 1792 C C . GLY B 1 26 ? -11.26920 -15.74754 -15.21458 1.000 59.31378 60 GLY B C 1
ATOM 1793 O O . GLY B 1 26 ? -10.53309 -16.72040 -15.01592 1.000 38.16349 60 GLY B O 1
ATOM 1794 N N . ARG B 1 27 ? -11.17535 -14.97662 -16.29974 1.000 31.06398 61 ARG B N 1
ATOM 1795 C CA . ARG B 1 27 ? -10.13415 -15.20307 -17.29394 1.000 38.18363 61 ARG B CA 1
ATOM 1796 C C . ARG B 1 27 ? -8.76159 -15.12822 -16.63899 1.000 48.65362 61 ARG B C 1
ATOM 1797 O O . ARG B 1 27 ? -8.52906 -14.32075 -15.73567 1.000 32.53420 61 ARG B O 1
ATOM 1805 N N . GLN B 1 28 ? -7.85300 -15.98272 -17.09729 1.000 32.66312 62 GLN B N 1
ATOM 1806 C CA . GLN B 1 28 ? -6.53512 -16.11696 -16.49780 1.000 33.08359 62 GLN B CA 1
ATOM 1807 C C . GLN B 1 28 ? -5.55631 -15.13059 -17.12059 1.000 34.67378 62 GLN B C 1
ATOM 1808 O O . GLN B 1 28 ? -5.54415 -14.93472 -18.34104 1.000 25.72401 62 GLN B O 1
ATOM 1814 N N . VAL B 1 29 ? -4.75037 -14.49859 -16.26866 1.000 25.40331 63 VAL B N 1
ATOM 1815 C CA . VAL B 1 29 ? -3.77658 -13.49565 -16.70135 1.000 19.40423 63 VAL B CA 1
ATOM 1816 C C . VAL B 1 29 ? -2.44861 -13.78990 -16.01599 1.000 18.29702 63 VAL B C 1
ATOM 1817 O O . VAL B 1 29 ? -2.41449 -14.43549 -14.95703 1.000 19.94597 63 VAL B O 1
ATOM 1821 N N . PRO B 1 30 ? -1.33417 -13.32470 -16.58701 1.000 18.59576 64 PRO B N 1
ATOM 1822 C CA . PRO B 1 30 ? -0.02546 -13.60148 -15.97980 1.000 19.64547 64 PRO B CA 1
ATOM 1823 C C . PRO B 1 30 ? 0.10472 -13.01186 -14.58358 1.000 24.02642 64 PRO B C 1
ATOM 1824 O O . PRO B 1 30 ? -0.45170 -11.95415 -14.27156 1.000 22.94964 64 PRO B O 1
ATOM 1828 N N . THR B 1 31 ? 0.86283 -13.71294 -13.73978 1.000 25.65363 65 THR B N 1
ATOM 1829 C CA . THR B 1 31 ? 1.15726 -13.24619 -12.39005 1.000 23.36780 65 THR B CA 1
ATOM 1830 C C . THR B 1 31 ? 2.45743 -12.46199 -12.30581 1.000 25.26396 65 THR B C 1
ATOM 1831 O O . THR B 1 31 ? 2.67531 -11.74962 -11.31475 1.000 21.99553 65 THR B O 1
ATOM 1835 N N . GLY B 1 32 ? 3.31839 -12.56683 -13.31610 1.000 21.82109 66 GLY B N 1
ATOM 1836 C CA . GLY B 1 32 ? 4.66014 -12.04552 -13.25625 1.000 20.72320 66 GLY B CA 1
ATOM 1837 C C . GLY B 1 32 ? 5.68663 -12.99424 -12.66969 1.000 21.11788 66 GLY B C 1
ATOM 1838 O O . GLY B 1 32 ? 6.88223 -12.68276 -12.70806 1.000 25.34382 66 GLY B O 1
ATOM 1839 N N . ARG B 1 33 ? 5.25848 -14.14936 -12.14564 1.000 23.91903 67 ARG B N 1
ATOM 1840 C CA . ARG B 1 33 ? 6.15976 -15.17498 -11.62520 1.000 29.71366 67 ARG B CA 1
ATOM 1841 C C . ARG B 1 33 ? 5.82099 -16.54830 -12.19453 1.000 36.14351 67 ARG B C 1
ATOM 1842 O O . ARG B 1 33 ? 6.04419 -17.57030 -11.54007 1.000 32.12369 67 ARG B O 1
ATOM 1850 N N . GLY B 1 34 ? 5.27087 -16.58960 -13.39671 1.000 28.23395 68 GLY B N 1
ATOM 1851 C CA . GLY B 1 34 ? 4.79423 -17.85696 -13.93748 1.000 25.30441 68 GLY B CA 1
ATOM 1852 C C . GLY B 1 34 ? 3.39525 -18.19603 -13.45967 1.000 29.39385 68 GLY B C 1
ATOM 1853 O O . GLY B 1 34 ? 2.95669 -17.80982 -12.37830 1.000 42.01375 68 GLY B O 1
ATOM 1854 N N . GLY B 1 35 ? 2.68318 -18.96130 -14.28243 1.000 31.36375 69 GLY B N 1
ATOM 1855 C CA . GLY B 1 35 ? 1.31496 -19.30654 -13.97387 1.000 31.41351 69 GLY B CA 1
ATOM 1856 C C . GLY B 1 35 ? 0.41302 -18.08924 -14.04951 1.000 31.93391 69 GLY B C 1
ATOM 1857 O O . GLY B 1 35 ? 0.82953 -16.96639 -14.33830 1.000 33.27390 69 GLY B O 1
ATOM 1858 N N . THR B 1 36 ? -0.86167 -18.33453 -13.78165 1.000 31.35419 7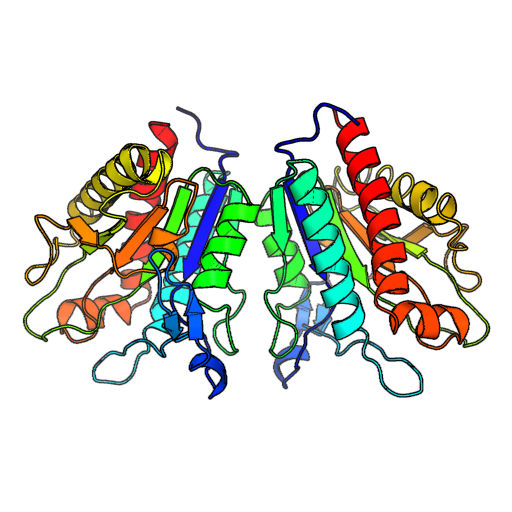0 THR B N 1
ATOM 1859 C CA . THR B 1 36 ? -1.88650 -17.32503 -13.97105 1.000 32.84385 70 THR B CA 1
ATOM 1860 C C . THR B 1 36 ? -2.71203 -17.16382 -12.70357 1.000 40.82375 70 THR B C 1
ATOM 1861 O O . THR B 1 36 ? -2.67683 -17.99815 -11.79509 1.000 34.64396 70 THR B O 1
ATOM 1865 N N . LYS B 1 37 ? -3.45372 -16.06192 -12.65271 1.000 27.84334 71 LYS B N 1
ATOM 1866 C CA . LYS B 1 37 ? -4.49426 -15.87668 -11.65448 1.000 30.06355 71 LYS B CA 1
ATOM 1867 C C . LYS B 1 37 ? -5.67485 -15.18137 -12.31629 1.000 34.62374 71 LYS B C 1
ATOM 1868 O O . LYS B 1 37 ? -5.59897 -14.74628 -13.46842 1.000 26.05763 71 LYS B O 1
ATOM 1874 N N . ASN B 1 38 ? -6.78239 -15.10131 -11.58317 1.000 25.22399 72 ASN B N 1
ATOM 1875 C CA . ASN B 1 38 ? -7.99166 -14.49805 -12.12318 1.000 28.94386 72 ASN B CA 1
ATOM 1876 C C . ASN B 1 38 ? -7.74826 -13.03834 -12.48626 1.000 25.78396 72 ASN B C 1
ATOM 1877 O O . ASN B 1 38 ? -7.04018 -12.31208 -11.77953 1.000 30.60374 72 ASN B O 1
ATOM 1882 N N . CYS B 1 39 ? -8.33710 -12.62620 -13.61147 1.000 26.51365 73 CYS B N 1
ATOM 1883 C CA . CYS B 1 39 ? -8.27456 -11.23899 -14.06079 1.000 26.30368 73 CYS B CA 1
ATOM 1884 C C . CYS B 1 39 ? -8.65179 -10.27947 -12.93615 1.000 24.99423 73 CYS B C 1
ATOM 1885 O O . CYS B 1 39 ? -7.97153 -9.26983 -12.69849 1.000 24.30254 73 CYS B O 1
ATOM 1888 N N . GLN B 1 40 ? -9.73262 -10.59080 -12.22536 1.000 25.94362 74 GLN B N 1
ATOM 1889 C CA . GLN B 1 40 ? -10.16536 -9.77686 -11.10060 1.000 28.42388 74 GLN B CA 1
ATOM 1890 C C . GLN B 1 40 ? -10.85824 -10.64690 -10.06093 1.000 44.18363 74 GLN B C 1
ATOM 1891 O O . GLN B 1 40 ? -11.27606 -11.77759 -10.33119 1.000 29.95396 74 GLN B O 1
ATOM 1897 N N . GLU B 1 41 ? -10.93745 -10.10375 -8.85114 1.000 25.76406 75 GLU B N 1
ATOM 1898 C CA . GLU B 1 41 ? -11.73123 -10.64470 -7.76025 1.000 28.88384 75 GLU B CA 1
ATOM 1899 C C . GLU B 1 41 ? -12.65205 -9.53456 -7.28163 1.000 27.20360 75 GLU B C 1
ATOM 1900 O O . GLU B 1 41 ? -12.34044 -8.35313 -7.44024 1.000 24.06402 75 GLU B O 1
ATOM 1906 N N . SER B 1 42 ? -13.79205 -9.91795 -6.70101 1.000 29.09372 76 SER B N 1
ATOM 1907 C CA . SER B 1 42 ? -14.80426 -8.92904 -6.33683 1.000 26.51365 76 SER B CA 1
ATOM 1908 C C . SER B 1 42 ? -14.31539 -7.96250 -5.26288 1.000 38.27385 76 SER B C 1
ATOM 1909 O O . SER B 1 42 ? -14.71495 -6.79215 -5.25460 1.000 32.69418 76 SER B O 1
ATOM 1912 N N . GLY B 1 43 ? -13.46449 -8.42054 -4.35484 1.000 28.09356 77 GLY B N 1
ATOM 1913 C CA . GLY B 1 43 ? -13.15446 -7.66167 -3.16292 1.000 25.77366 77 GLY B CA 1
ATOM 1914 C C . GLY B 1 43 ? -14.13030 -7.97384 -2.04363 1.000 30.86370 77 GLY B C 1
ATOM 1915 O O . GLY B 1 43 ? -15.15637 -8.63227 -2.22605 1.000 33.98351 77 GLY B O 1
ATOM 1916 N N . THR B 1 44 ? -13.79830 -7.49207 -0.85471 1.000 23.96776 78 THR B N 1
ATOM 1917 C CA . THR B 1 44 ? -14.55347 -7.82715 0.33882 1.000 22.60018 78 THR B CA 1
ATOM 1918 C C . THR B 1 44 ? -15.59640 -6.74468 0.63835 1.000 21.58889 78 THR B C 1
ATOM 1919 O O . THR B 1 44 ? -15.90178 -5.89017 -0.20319 1.000 20.88895 78 THR B O 1
ATOM 1923 N N . ALA B 1 45 ? -16.15887 -6.78683 1.84598 1.000 21.63606 79 ALA B N 1
ATOM 1924 C CA . ALA B 1 45 ? -17.16669 -5.82773 2.27844 1.000 22.21736 79 ALA B CA 1
ATOM 1925 C C . ALA B 1 45 ? -17.27745 -5.88788 3.79437 1.000 22.97490 79 ALA B C 1
ATOM 1926 O O . ALA B 1 45 ? -16.88347 -6.87351 4.42193 1.000 23.18850 79 ALA B O 1
ATOM 1928 N N . THR B 1 46 ? -17.80869 -4.81225 4.37933 1.000 22.21495 80 THR B N 1
ATOM 1929 C CA . THR B 1 46 ? -18.13947 -4.83295 5.79693 1.000 21.45757 80 THR B CA 1
ATOM 1930 C C . THR B 1 46 ? -19.28515 -5.81722 6.05309 1.000 23.36856 80 THR B C 1
ATOM 1931 O O . THR B 1 46 ? -19.95267 -6.29246 5.12717 1.000 24.18045 80 THR B O 1
ATOM 1935 N N . ASP B 1 47 ? -19.51131 -6.11124 7.33935 1.000 26.96408 81 ASP B N 1
ATOM 1936 C CA . ASP B 1 47 ? -20.58176 -7.02894 7.73288 1.000 30.93345 81 ASP B CA 1
ATOM 1937 C C . ASP B 1 47 ? -21.92915 -6.59309 7.17427 1.000 32.75366 81 ASP B C 1
ATOM 1938 O O . ASP B 1 47 ? -22.74389 -7.43132 6.77107 1.000 30.56370 81 ASP B O 1
ATOM 1943 N N . ASP B 1 48 ? -22.18602 -5.28722 7.15223 1.000 28.31349 82 ASP B N 1
ATOM 1944 C CA . ASP B 1 48 ? -23.44388 -4.74684 6.65452 1.000 31.83362 82 ASP B CA 1
ATOM 1945 C C . ASP B 1 48 ? -23.40090 -4.35233 5.17995 1.000 29.23362 82 ASP B C 1
ATOM 1946 O O . ASP B 1 48 ? -24.31477 -3.66811 4.71111 1.000 29.39362 82 ASP B O 1
ATOM 1951 N N . GLY B 1 49 ? -22.37091 -4.75936 4.44422 1.000 26.89365 83 GLY B N 1
ATOM 1952 C CA . GLY B 1 49 ? -22.39964 -4.70784 2.99752 1.000 31.90363 83 GLY B CA 1
ATOM 1953 C C . GLY B 1 49 ? -21.77113 -3.50681 2.32180 1.000 25.24381 83 GLY B C 1
ATOM 1954 O O . GLY B 1 49 ? -21.96700 -3.33769 1.11447 1.000 28.20374 83 GLY B O 1
ATOM 1955 N N . TYR B 1 50 ? -21.01874 -2.67880 3.03700 1.000 23.97535 84 TYR B N 1
ATOM 1956 C CA . TYR B 1 50 ? -20.29865 -1.60220 2.36204 1.000 22.44111 84 TYR B CA 1
ATOM 1957 C C . TYR B 1 50 ? -19.10784 -2.20605 1.62527 1.000 21.78297 84 TYR B C 1
ATOM 1958 O O . TYR B 1 50 ? -18.22243 -2.77953 2.27205 1.000 20.40219 84 TYR B O 1
ATOM 1967 N N . PRO B 1 51 ? -19.04244 -2.11077 0.29739 1.000 22.46240 85 PRO B N 1
ATOM 1968 C CA . PRO B 1 51 ? -18.04899 -2.88480 -0.45496 1.000 21.72014 85 PRO B CA 1
ATOM 1969 C C . PRO B 1 51 ? -16.67736 -2.22901 -0.52492 1.000 20.05386 85 PRO B C 1
ATOM 1970 O O . PRO B 1 51 ? -16.53654 -1.00374 -0.58313 1.000 19.30426 85 PRO B O 1
ATOM 1974 N N . GLU B 1 52 ? -15.65936 -3.09387 -0.55452 1.000 18.75946 86 GLU B N 1
ATOM 1975 C CA . GLU B 1 52 ? -14.27939 -2.64941 -0.71732 1.000 18.04619 86 GLU B CA 1
ATOM 1976 C C . GLU B 1 52 ? -14.11511 -1.75091 -1.93492 1.000 18.05128 86 GLU B C 1
ATOM 1977 O O . GLU B 1 52 ? -13.43312 -0.71879 -1.86620 1.000 17.59088 86 GLU B O 1
ATOM 1983 N N . HIS B 1 53 ? -14.73906 -2.11460 -3.05780 1.000 18.55107 87 HIS B N 1
ATOM 1984 C CA . HIS B 1 53 ? -14.50940 -1.34374 -4.27304 1.000 19.08562 87 HIS B CA 1
ATOM 1985 C C . HIS B 1 53 ? -14.97743 0.09643 -4.12419 1.000 18.58342 87 HIS B C 1
ATOM 1986 O O . HIS B 1 53 ? -14.42471 0.99503 -4.76946 1.000 19.54837 87 HIS B O 1
ATOM 1993 N N . SER B 1 54 ? -15.98282 0.33838 -3.27680 1.000 18.81472 88 SER B N 1
ATOM 1994 C CA . SER B 1 54 ? -16.44552 1.70265 -3.04365 1.000 19.22772 88 SER B CA 1
ATOM 1995 C C . SER B 1 54 ? -15.52504 2.43551 -2.08309 1.000 18.35395 88 SER B C 1
ATOM 1996 O O . SER B 1 54 ? -15.24351 3.62451 -2.27548 1.000 18.36943 88 SER B O 1
ATOM 1999 N N . PHE B 1 55 ? -15.05631 1.74061 -1.04389 1.000 17.44557 89 PHE B N 1
ATOM 2000 C CA . PHE B 1 55 ? -14.06959 2.33044 -0.14909 1.000 16.50872 89 PHE B CA 1
ATOM 2001 C C . PHE B 1 55 ? -12.82302 2.75694 -0.91307 1.000 15.94860 89 PHE B C 1
ATOM 2002 O O . PHE B 1 55 ? -12.33306 3.87943 -0.73642 1.000 16.78506 89 PHE B O 1
ATOM 2010 N N . THR B 1 56 ? -12.27640 1.86409 -1.75083 1.000 15.60593 90 THR B N 1
ATOM 2011 C CA . THR B 1 56 ? -11.04157 2.20312 -2.45806 1.000 15.73787 90 THR B CA 1
ATOM 2012 C C . THR B 1 56 ? -11.26398 3.34063 -3.44293 1.000 15.58267 90 THR B C 1
ATOM 2013 O O . THR B 1 56 ? -10.40741 4.22049 -3.58619 1.000 16.05343 90 THR B O 1
ATOM 2017 N N . TRP B 1 57 ? -12.41293 3.34388 -4.11555 1.000 15.74841 91 TRP B N 1
ATOM 2018 C CA . TRP B 1 57 ? -12.71803 4.39525 -5.07577 1.000 16.80629 91 TRP B CA 1
ATOM 2019 C C . TRP B 1 57 ? -12.76258 5.75988 -4.39870 1.000 16.79555 91 TRP B C 1
ATOM 2020 O O . TRP B 1 57 ? -12.07651 6.70268 -4.82224 1.000 17.10622 91 TRP B O 1
ATOM 2031 N N . ASP B 1 58 ? -13.56144 5.88615 -3.33399 1.000 15.67743 92 ASP B N 1
ATOM 2032 C CA . ASP B 1 58 ? -13.72838 7.19553 -2.70841 1.000 15.74856 92 ASP B CA 1
ATOM 2033 C C . ASP B 1 58 ? -12.44090 7.66125 -2.03982 1.000 15.69094 92 ASP B C 1
ATOM 2034 O O . ASP B 1 58 ? -12.07802 8.83765 -2.12991 1.000 16.30867 92 ASP B O 1
ATOM 2039 N N . THR B 1 59 ? -11.72967 6.75187 -1.38171 1.000 16.07681 93 THR B N 1
ATOM 2040 C CA . THR B 1 59 ? -10.44975 7.10435 -0.78131 1.000 15.54596 93 THR B CA 1
ATOM 2041 C C . THR B 1 59 ? -9.44293 7.54828 -1.83881 1.000 15.49027 93 THR B C 1
ATOM 2042 O O . THR B 1 59 ? -8.70283 8.51830 -1.62814 1.000 15.29814 93 THR B O 1
ATOM 2046 N N . THR B 1 60 ? -9.40693 6.86457 -2.98845 1.000 15.29544 94 THR B N 1
ATOM 2047 C CA . THR B 1 60 ? -8.45748 7.24170 -4.03055 1.000 15.14902 94 THR B CA 1
ATOM 2048 C C . THR B 1 60 ? -8.79049 8.61278 -4.62260 1.000 15.46136 94 THR B C 1
ATOM 2049 O O . THR B 1 60 ? -7.88296 9.39052 -4.93771 1.000 15.93236 94 THR B O 1
ATOM 2053 N N . LEU B 1 61 ? -10.07998 8.92269 -4.79751 1.000 15.42969 95 LEU B N 1
ATOM 2054 C CA . LEU B 1 61 ? -10.45545 10.26243 -5.24708 1.000 15.83513 95 LEU B CA 1
ATOM 2055 C C . LEU B 1 61 ? -9.96081 11.32444 -4.27846 1.000 15.19888 95 LEU B C 1
ATOM 2056 O O . LEU B 1 61 ? -9.52853 12.40302 -4.69827 1.000 16.83214 95 LEU B O 1
ATOM 2061 N N . ARG B 1 62 ? -10.03529 11.04825 -2.97745 1.000 15.11123 96 ARG B N 1
ATOM 2062 C CA . ARG B 1 62 ? -9.53272 12.01075 -2.00349 1.000 14.64042 96 ARG B CA 1
ATOM 2063 C C . ARG B 1 62 ? -8.01233 12.12044 -2.07523 1.000 14.58527 96 ARG B C 1
ATOM 2064 O O . ARG B 1 62 ? -7.46411 13.22520 -1.96836 1.000 16.07921 96 ARG B O 1
ATOM 2072 N N . VAL B 1 63 ? -7.31932 10.99410 -2.29278 1.000 14.09797 97 VAL B N 1
ATOM 2073 C CA . VAL B 1 63 ? -5.87013 11.04038 -2.49771 1.000 14.41927 97 VAL B CA 1
ATOM 2074 C C . VAL B 1 63 ? -5.53599 11.88117 -3.72658 1.000 15.10575 97 VAL B C 1
ATOM 2075 O O . VAL B 1 63 ? -4.65285 12.74547 -3.68808 1.000 15.01112 97 VAL B O 1
ATOM 2079 N N . ARG B 1 64 ? -6.25141 11.64700 -4.83131 1.000 14.70867 98 ARG B N 1
ATOM 2080 C CA . ARG B 1 64 ? -5.99749 12.39990 -6.05597 1.000 14.61706 98 ARG B CA 1
ATOM 2081 C C . ARG B 1 64 ? -6.17833 13.89915 -5.83878 1.000 14.07246 98 ARG B C 1
ATOM 2082 O O . ARG B 1 64 ? -5.36146 14.70603 -6.30127 1.000 15.47126 98 ARG B O 1
ATOM 2090 N N . ALA B 1 65 ? -7.25379 14.29590 -5.15715 1.000 14.08259 99 ALA B N 1
ATOM 2091 C CA . ALA B 1 65 ? -7.49561 15.72288 -4.96335 1.000 14.73472 99 ALA B CA 1
ATOM 2092 C C . ALA B 1 65 ? -6.38028 16.35679 -4.14429 1.000 14.78809 99 ALA B C 1
ATOM 2093 O O . ALA B 1 65 ? -5.95798 17.49083 -4.41869 1.000 15.40843 99 ALA B O 1
ATOM 2095 N N . ALA B 1 66 ? -5.87900 15.63088 -3.13872 1.000 15.55061 100 ALA B N 1
ATOM 2096 C CA . ALA B 1 66 ? -4.81283 16.16672 -2.29997 1.000 15.79810 100 ALA B CA 1
ATOM 2097 C C . ALA B 1 66 ? -3.50274 16.28878 -3.06887 1.000 15.64103 100 ALA B C 1
ATOM 2098 O O . ALA B 1 66 ? -2.77115 17.27756 -2.90050 1.000 17.60012 100 ALA B O 1
ATOM 2100 N N . LEU B 1 67 ? -3.19074 15.30377 -3.91991 1.000 15.10883 101 LEU B N 1
ATOM 2101 C CA . LEU B 1 67 ? -1.97153 15.38487 -4.71738 1.000 15.01133 101 LEU B CA 1
ATOM 2102 C C . LEU B 1 67 ? -2.05125 16.51123 -5.73483 1.000 15.26647 101 LEU B C 1
ATOM 2103 O O . LEU B 1 67 ? -1.05176 17.19922 -5.98652 1.000 15.59026 101 LEU B O 1
ATOM 2108 N N . THR B 1 68 ? -3.23056 16.70775 -6.33558 1.000 15.21437 102 THR B N 1
ATOM 2109 C CA . THR B 1 68 ? -3.39447 17.79595 -7.29729 1.000 15.97020 102 THR B CA 1
ATOM 2110 C C . THR B 1 68 ? -3.10063 19.14846 -6.65806 1.000 16.53260 102 THR B C 1
ATOM 2111 O O . THR B 1 68 ? -2.49145 20.02213 -7.28960 1.000 17.64004 102 THR B O 1
ATOM 2115 N N . ALA B 1 69 ? -3.50621 19.33128 -5.39639 1.000 15.78829 103 ALA B N 1
ATOM 2116 C CA . ALA B 1 69 ? -3.25774 20.58535 -4.69445 1.000 16.54842 103 ALA B CA 1
ATOM 2117 C C . ALA B 1 69 ? -1.77121 20.84547 -4.48524 1.000 16.24881 103 ALA B C 1
ATOM 2118 O O . ALA B 1 69 ? -1.37529 21.99975 -4.26957 1.000 17.45293 103 ALA B O 1
ATOM 2120 N N . LEU B 1 70 ? -0.94654 19.80289 -4.53488 1.000 16.31945 104 LEU B N 1
ATOM 2121 C CA . LEU B 1 70 ? 0.49841 19.90562 -4.40760 1.000 16.60093 104 LEU B CA 1
ATOM 2122 C C . LEU B 1 70 ? 1.20308 20.00341 -5.75408 1.000 17.08535 104 LEU B C 1
ATOM 2123 O O . LEU B 1 70 ? 2.43918 20.03210 -5.78848 1.000 18.44262 104 LEU B O 1
ATOM 2128 N N . GLY B 1 71 ? 0.46107 20.04442 -6.85949 1.000 16.70855 105 GLY B N 1
ATOM 2129 C CA . GLY B 1 71 ? 1.08051 20.08737 -8.16938 1.000 16.06146 105 GLY B CA 1
ATOM 2130 C C . GLY B 1 71 ? 1.59536 18.75454 -8.65810 1.000 15.49335 105 GLY B C 1
ATOM 2131 O O . GLY B 1 71 ? 2.34170 18.71757 -9.64507 1.000 16.35837 105 GLY B O 1
ATOM 2132 N N . VAL B 1 72 ? 1.23639 17.66561 -7.98524 1.000 15.20063 106 VAL B N 1
ATOM 2133 C CA . VAL B 1 72 ? 1.67757 16.33110 -8.37915 1.000 14.29099 106 VAL B CA 1
ATOM 2134 C C . VAL B 1 72 ? 0.76313 15.81786 -9.47801 1.000 14.24007 106 VAL B C 1
ATOM 2135 O O . VAL B 1 72 ? -0.46591 15.90291 -9.36444 1.000 16.10776 106 VAL B O 1
ATOM 2139 N N . ARG B 1 73 ? 1.36363 15.28967 -10.54799 1.000 12.26203 107 ARG B N 1
ATOM 2140 C CA . ARG B 1 73 ? 0.60475 14.70959 -11.64670 1.000 12.50654 107 ARG B CA 1
ATOM 2141 C C . ARG B 1 73 ? 0.06478 13.34941 -11.23205 1.000 13.88459 107 ARG B C 1
ATOM 2142 O O . ARG B 1 73 ? 0.75800 12.56521 -10.57725 1.000 14.64752 107 ARG B O 1
ATOM 2150 N N . THR B 1 74 ? -1.17475 13.06286 -11.62099 1.000 14.05357 108 THR B N 1
ATOM 2151 C CA . THR B 1 74 ? -1.77420 11.77937 -11.27281 1.000 14.67749 108 THR B CA 1
ATOM 2152 C C . THR B 1 74 ? -2.49246 11.18254 -12.47003 1.000 14.65414 108 THR B C 1
ATOM 2153 O O . THR B 1 74 ? -2.94849 11.89711 -13.36827 1.000 15.15059 108 THR B O 1
ATOM 2157 N N . ALA B 1 75 ? -2.58637 9.85114 -12.45622 1.000 15.22213 109 ALA B N 1
ATOM 2158 C CA . ALA B 1 75 ? -3.49017 9.10931 -13.31740 1.000 16.29852 109 ALA B CA 1
ATOM 2159 C C . ALA B 1 75 ? -4.05891 7.96849 -12.49344 1.000 16.66473 109 ALA B C 1
ATOM 2160 O O . ALA B 1 75 ? -3.45131 7.53783 -11.50990 1.000 17.38241 109 ALA B O 1
ATOM 2162 N N . MET B 1 76 ? -5.22441 7.47051 -12.90433 1.000 17.22757 110 MET B N 1
ATOM 2163 C CA . MET B 1 76 ? -5.89983 6.40421 -12.17950 1.000 18.84372 110 MET B CA 1
ATOM 2164 C C . MET B 1 76 ? -6.17122 5.19609 -13.07050 1.000 18.51482 110 MET B C 1
ATOM 2165 O O . MET B 1 76 ? -6.33014 5.31795 -14.28853 1.000 19.30870 110 MET B O 1
ATOM 2170 N N . SER B 1 77 ? -6.23652 4.02282 -12.43784 1.000 18.46436 111 SER B N 1
ATOM 2171 C CA . SER B 1 77 ? -6.42692 2.77195 -13.16475 1.000 18.79954 111 SER B CA 1
ATOM 2172 C C . SER B 1 77 ? -7.85703 2.56184 -13.64893 1.000 20.98326 111 SER B C 1
ATOM 2173 O O . SER B 1 77 ? -8.07199 1.76372 -14.56919 1.000 23.17721 111 SER B O 1
ATOM 2176 N N . ARG B 1 78 ? -8.83493 3.22779 -13.04028 1.000 21.58868 112 ARG B N 1
ATOM 2177 C CA . ARG B 1 78 ? -10.22453 3.13430 -13.45566 1.000 22.93360 112 ARG B CA 1
ATOM 2178 C C . ARG B 1 78 ? -10.87693 4.49447 -13.25996 1.000 24.95469 112 ARG B C 1
ATOM 2179 O O . ARG B 1 78 ? -10.39220 5.33258 -12.49645 1.000 24.71756 112 ARG B O 1
ATOM 2187 N N . GLY B 1 79 ? -11.98838 4.70300 -13.96084 1.000 27.06400 113 GLY B N 1
ATOM 2188 C CA . GLY B 1 79 ? -12.62733 6.00618 -13.98035 1.000 28.18399 113 GLY B CA 1
ATOM 2189 C C . GLY B 1 79 ? -14.03654 6.04975 -13.42179 1.000 24.06970 113 GLY B C 1
ATOM 2190 O O . GLY B 1 79 ? -14.68640 7.10083 -13.47917 1.000 33.82361 113 GLY B O 1
ATOM 2191 N N . ASN B 1 80 ? -14.53009 4.93396 -12.88994 1.000 25.32364 114 ASN B N 1
ATOM 2192 C CA . ASN B 1 80 ? -15.84042 4.90801 -12.25646 1.000 26.88359 114 ASN B CA 1
ATOM 2193 C C . ASN B 1 80 ? -15.87058 3.80687 -11.20741 1.000 25.31375 114 ASN B C 1
ATOM 2194 O O . ASN B 1 80 ? -14.92072 3.03367 -11.05796 1.000 27.83390 114 ASN B O 1
ATOM 2199 N N . ASP B 1 81 ? -16.98373 3.74655 -10.47607 1.000 24.70307 115 ASP B N 1
ATOM 2200 C CA . ASP B 1 81 ? -17.22411 2.71473 -9.47373 1.000 26.48366 115 ASP B CA 1
ATOM 2201 C C . ASP B 1 81 ? -18.52180 1.95474 -9.75067 1.000 27.81383 115 ASP B C 1
ATOM 2202 O O . ASP B 1 81 ? -19.22339 1.53356 -8.82716 1.000 27.89397 115 ASP B O 1
ATOM 2207 N N . ASN B 1 82 ? -18.84883 1.76069 -11.02914 1.000 30.45364 116 ASN B N 1
ATOM 2208 C CA . ASN B 1 82 ? -20.07992 1.05128 -11.35699 1.000 46.85365 116 ASN B CA 1
ATOM 2209 C C . ASN B 1 82 ? -19.96633 0.20873 -12.62139 1.000 55.50372 116 ASN B C 1
ATOM 2210 O O . ASN B 1 82 ? -21.00438 -0.20368 -13.15716 1.000 35.33398 116 ASN B O 1
ATOM 2215 N N . ALA B 1 83 ? -18.76278 -0.05311 -13.12479 1.000 26.24370 117 ALA B N 1
ATOM 2216 C CA . ALA B 1 83 ? -18.58685 -0.85480 -14.32629 1.000 28.32397 117 ALA B CA 1
ATOM 2217 C C . ALA B 1 83 ? -17.36040 -1.73953 -14.15891 1.000 33.12391 117 ALA B C 1
ATOM 2218 O O . ALA B 1 83 ? -16.64154 -1.66257 -13.15677 1.000 29.24361 117 ALA B O 1
ATOM 2220 N N . LEU B 1 84 ? -17.12594 -2.58853 -15.15650 1.000 27.86366 118 LEU B N 1
ATOM 2221 C CA . LEU B 1 84 ? -15.93478 -3.42413 -15.16602 1.000 30.82364 118 LEU B CA 1
ATOM 2222 C C . LEU B 1 84 ? -14.67918 -2.56367 -15.20401 1.000 33.32356 118 LEU B C 1
ATOM 2223 O O . LEU B 1 84 ? -14.65012 -1.49015 -15.81079 1.000 33.87398 118 LEU B O 1
ATOM 2228 N N . GLY B 1 85 ? -13.62749 -3.05365 -14.55407 1.000 28.38347 119 GLY B N 1
ATOM 2229 C CA . GLY B 1 85 ? -12.34600 -2.39341 -14.57275 1.000 31.34370 119 GLY B CA 1
ATOM 2230 C C . GLY B 1 85 ? -11.25867 -3.30161 -15.10418 1.000 29.76396 119 GLY B C 1
ATOM 2231 O O . GLY B 1 85 ? -11.50800 -4.45517 -15.47703 1.000 26.96390 119 GLY B O 1
ATOM 2232 N N . PRO B 1 86 ? -10.02658 -2.80107 -15.14973 1.000 26.13640 120 PRO B N 1
ATOM 2233 C CA . PRO B 1 86 ? -8.94969 -3.56842 -15.77911 1.000 26.71368 120 PRO B CA 1
ATOM 2234 C C . PRO B 1 86 ? -8.54029 -4.76327 -14.93800 1.000 22.43017 120 PRO B C 1
ATOM 2235 O O . PRO B 1 86 ? -8.68904 -4.78051 -13.71134 1.000 22.39124 120 PRO B O 1
ATOM 2239 N N . CYS B 1 87 ? -8.02987 -5.78215 -15.62685 1.000 22.78087 121 CYS B N 1
ATOM 2240 C CA . CYS B 1 87 ? -7.47265 -6.93411 -14.94457 1.000 23.52801 121 CYS B CA 1
ATOM 2241 C C . CYS B 1 87 ? -6.20049 -6.54195 -14.20267 1.000 22.64382 121 CYS B C 1
ATOM 2242 O O . CYS B 1 87 ? -5.62289 -5.47176 -14.41950 1.000 22.25185 121 CYS B O 1
ATOM 2245 N N . VAL B 1 88 ? -5.76157 -7.43524 -13.31184 1.000 22.02540 122 VAL B N 1
ATOM 2246 C CA . VAL B 1 88 ? -4.62180 -7.11824 -12.45577 1.000 21.96220 122 VAL B CA 1
ATOM 2247 C C . VAL B 1 88 ? -3.33935 -6.94145 -13.26136 1.000 21.81462 122 VAL B C 1
ATOM 2248 O O . VAL B 1 88 ? -2.48584 -6.11939 -12.89973 1.000 21.05416 122 VAL B O 1
ATOM 2252 N N . ASP B 1 89 ? -3.17307 -7.68999 -14.35762 1.000 21.70202 123 ASP B N 1
ATOM 2253 C CA . ASP B 1 89 ? -2.00561 -7.46497 -15.20608 1.000 22.30189 123 ASP B CA 1
ATOM 2254 C C . ASP B 1 89 ? -2.12136 -6.14077 -15.95638 1.000 22.50969 123 ASP B C 1
ATOM 2255 O O . ASP B 1 89 ? -1.13056 -5.41144 -16.10094 1.000 23.88052 123 ASP B O 1
ATOM 2260 N N . GLU B 1 90 ? -3.33324 -5.80700 -16.41349 1.000 21.75444 124 GLU B N 1
ATOM 2261 C CA . GLU B 1 90 ? -3.56059 -4.55628 -17.13091 1.000 20.98085 124 GLU B CA 1
ATOM 2262 C C . GLU B 1 90 ? -3.27840 -3.34569 -16.24474 1.000 20.70687 124 GLU B C 1
ATOM 2263 O O . GLU B 1 90 ? -2.76534 -2.32987 -16.72506 1.000 20.78822 124 GLU B O 1
ATOM 2269 N N . ARG B 1 91 ? -3.59455 -3.43232 -14.94514 1.000 20.24366 125 ARG B N 1
ATOM 2270 C CA . ARG B 1 91 ? -3.34310 -2.29902 -14.05629 1.000 19.40407 125 ARG B CA 1
ATOM 2271 C C . ARG B 1 91 ? -1.85131 -2.01655 -13.93083 1.000 19.44067 125 ARG B C 1
ATOM 2272 O O . ARG B 1 91 ? -1.43957 -0.85401 -13.83775 1.000 19.14614 125 ARG B O 1
ATOM 2280 N N . ALA B 1 92 ? -1.02306 -3.06657 -13.93826 1.000 19.35942 126 ALA B N 1
ATOM 2281 C CA . ALA B 1 92 ? 0.42105 -2.85441 -13.93256 1.000 19.81202 126 ALA B CA 1
ATOM 2282 C C . ALA B 1 92 ? 0.90190 -2.31645 -15.27608 1.000 19.60708 126 ALA B C 1
ATOM 2283 O O . ALA B 1 92 ? 1.80017 -1.46488 -15.32543 1.000 19.64357 126 ALA B O 1
ATOM 2285 N N . ALA B 1 93 ? 0.31562 -2.80079 -16.37681 1.000 19.85673 127 ALA B N 1
ATOM 2286 C CA . ALA B 1 93 ? 0.68273 -2.30026 -17.69917 1.000 19.99388 127 ALA B CA 1
ATOM 2287 C C . ALA B 1 93 ? 0.37695 -0.81506 -17.83158 1.000 20.01205 127 ALA B C 1
ATOM 2288 O O . ALA B 1 93 ? 1.18607 -0.05781 -18.38045 1.000 20.33044 127 ALA B O 1
ATOM 2290 N N . MET B 1 94 ? -0.79568 -0.38481 -17.35306 1.000 19.55647 128 MET B N 1
ATOM 2291 C CA . MET B 1 94 ? -1.13287 1.03785 -17.38152 1.000 18.87005 128 MET B CA 1
ATOM 2292 C C . MET B 1 94 ? -0.10509 1.84624 -16.60681 1.000 17.43296 128 MET B C 1
ATOM 2293 O O . MET B 1 94 ? 0.36231 2.89359 -17.07204 1.000 17.02483 128 MET B O 1
ATOM 2298 N N . ALA B 1 95 ? 0.25290 1.37422 -15.40957 1.000 17.19555 129 ALA B N 1
ATOM 2299 C CA . ALA B 1 95 ? 1.25175 2.07009 -14.60589 1.000 16.50922 129 ALA B CA 1
ATOM 2300 C C . ALA B 1 95 ? 2.57885 2.15561 -15.34805 1.000 16.94608 129 ALA B C 1
ATOM 2301 O O . ALA B 1 95 ? 3.18084 3.23087 -15.45145 1.000 17.49318 129 ALA B O 1
ATOM 2303 N N . ASN B 1 96 ? 3.03067 1.03552 -15.90809 1.000 17.67486 130 ASN B N 1
ATOM 2304 C CA . ASN B 1 96 ? 4.32907 1.01773 -16.57102 1.000 18.54859 130 ASN B CA 1
ATOM 2305 C C . ASN B 1 96 ? 4.35911 1.94093 -17.78219 1.000 18.69079 130 ASN B C 1
ATOM 2306 O O . ASN B 1 96 ? 5.39234 2.55487 -18.06430 1.000 19.92191 130 ASN B O 1
ATOM 2311 N N . SER B 1 97 ? 3.24126 2.04754 -18.51467 1.000 17.59888 131 SER B N 1
ATOM 2312 C CA . SER B 1 97 ? 3.19819 2.91603 -19.69271 1.000 17.71976 131 SER B CA 1
ATOM 2313 C C . SER B 1 97 ? 3.38883 4.38086 -19.32135 1.000 16.23552 131 SER B C 1
ATOM 2314 O O . SER B 1 97 ? 3.83566 5.19086 -20.14854 1.000 16.43231 131 SER B O 1
ATOM 2317 N N . LEU B 1 98 ? 3.03128 4.74877 -18.09759 1.000 15.60378 132 LEU B N 1
ATOM 2318 C CA . LEU B 1 98 ? 3.19564 6.11535 -17.63245 1.000 15.74553 132 LEU B CA 1
ATOM 2319 C C . LEU B 1 98 ? 4.59893 6.39759 -17.09929 1.000 15.73000 132 LEU B C 1
ATOM 2320 O O . LEU B 1 98 ? 4.94627 7.57384 -16.93593 1.000 16.42694 132 LEU B O 1
ATOM 2325 N N . ARG B 1 99 ? 5.40870 5.36626 -16.84922 1.000 15.49031 133 ARG B N 1
ATOM 2326 C CA . ARG B 1 99 ? 6.73260 5.51544 -16.25320 1.000 15.44384 133 ARG B CA 1
ATOM 2327 C C . ARG B 1 99 ? 6.70788 6.46429 -15.04918 1.000 15.68524 133 ARG B C 1
ATOM 2328 O O . ARG B 1 99 ? 7.43241 7.46371 -15.01873 1.000 16.38210 133 ARG B O 1
ATOM 2336 N N . PRO B 1 100 ? 5.87978 6.17782 -14.05107 1.000 15.11961 134 PRO B N 1
ATOM 2337 C CA . PRO B 1 100 ? 5.66509 7.12629 -12.95479 1.000 14.79559 134 PRO B CA 1
ATOM 2338 C C . PRO B 1 100 ? 6.78420 7.07515 -11.92734 1.000 15.07448 134 PRO B C 1
ATOM 2339 O O . PRO B 1 100 ? 7.58327 6.13243 -11.86281 1.000 16.09231 134 PRO B O 1
ATOM 2343 N N . HIS B 1 101 ? 6.80131 8.11467 -11.08715 1.000 14.06176 135 HIS B N 1
ATOM 2344 C CA . HIS B 1 101 ? 7.72630 8.13716 -9.96242 1.000 15.26669 135 HIS B CA 1
ATOM 2345 C C . HIS B 1 101 ? 7.25009 7.25933 -8.81383 1.000 15.68271 135 HIS B C 1
ATOM 2346 O O . HIS B 1 101 ? 8.06764 6.79933 -8.00873 1.000 17.11340 135 HIS B O 1
ATOM 2353 N N . ALA B 1 102 ? 5.94526 7.02380 -8.71468 1.000 15.17213 136 ALA B N 1
ATOM 2354 C CA . ALA B 1 102 ? 5.39813 6.21394 -7.63828 1.000 14.97190 136 ALA B CA 1
ATOM 2355 C C . ALA B 1 102 ? 4.06915 5.63967 -8.09540 1.000 14.37482 136 ALA B C 1
ATOM 2356 O O . ALA B 1 102 ? 3.32074 6.29878 -8.82057 1.000 15.09522 136 ALA B O 1
ATOM 2358 N N . ILE B 1 103 ? 3.79208 4.40676 -7.66334 1.000 13.92145 137 ILE B N 1
ATOM 2359 C CA . ILE B 1 103 ? 2.52271 3.72690 -7.90300 1.000 12.92506 137 ILE B CA 1
ATOM 2360 C C . ILE B 1 103 ? 1.96948 3.32056 -6.54659 1.000 13.75099 137 ILE B C 1
ATOM 2361 O O . ILE B 1 103 ? 2.69393 2.73851 -5.73209 1.000 14.14267 137 ILE B O 1
ATOM 2366 N N . VAL B 1 104 ? 0.69008 3.59304 -6.31029 1.000 14.67648 138 VAL B N 1
ATOM 2367 C CA . VAL B 1 104 ? 0.03509 3.17506 -5.07394 1.000 13.78532 138 VAL B CA 1
ATOM 2368 C C . VAL B 1 104 ? -1.28018 2.49815 -5.42389 1.000 13.14599 138 VAL B C 1
ATOM 2369 O O . VAL B 1 104 ? -2.15870 3.11485 -6.03967 1.000 14.01093 138 VAL B O 1
ATOM 2373 N N . SER B 1 105 ? -1.42694 1.24379 -5.01246 1.000 13.67963 139 SER B N 1
ATOM 2374 C CA . SER B 1 105 ? -2.69354 0.53216 -5.10008 1.000 14.44824 139 SER B CA 1
ATOM 2375 C C . SER B 1 105 ? -3.34542 0.57165 -3.72136 1.000 14.89024 139 SER B C 1
ATOM 2376 O O . SER B 1 105 ? -2.68523 0.30426 -2.71120 1.000 15.49514 139 SER B O 1
ATOM 2379 N N . ILE B 1 106 ? -4.63340 0.89660 -3.67686 1.000 14.35065 140 ILE B N 1
ATOM 2380 C CA . ILE B 1 106 ? -5.34188 1.12914 -2.42193 1.000 14.17201 140 ILE B CA 1
ATOM 2381 C C . ILE B 1 106 ? -6.41331 0.05729 -2.26152 1.000 14.45093 140 ILE B C 1
ATOM 2382 O O . ILE B 1 106 ? -7.26483 -0.11874 -3.14254 1.000 14.92650 140 ILE B O 1
ATOM 2387 N N . HIS B 1 107 ? -6.37001 -0.65116 -1.13285 1.000 15.01130 141 HIS B N 1
ATOM 2388 C CA . HIS B 1 107 ? -7.24349 -1.78687 -0.87337 1.000 15.13556 141 HIS B CA 1
ATOM 2389 C C . HIS B 1 107 ? -7.74270 -1.74228 0.56566 1.000 15.92707 141 HIS B C 1
ATOM 2390 O O . HIS B 1 107 ? -7.26113 -0.96784 1.40276 1.000 15.70077 141 HIS B O 1
ATOM 2397 N N . ALA B 1 108 ? -8.72232 -2.59678 0.84787 1.000 16.18005 142 ALA B N 1
ATOM 2398 C CA . ALA B 1 108 ? -9.09158 -2.94327 2.21338 1.000 17.03851 142 ALA B CA 1
ATOM 2399 C C . ALA B 1 108 ? -9.21272 -4.45659 2.30899 1.000 17.99883 142 ALA B C 1
ATOM 2400 O O . ALA B 1 108 ? -9.57930 -5.13320 1.34148 1.000 18.80627 142 ALA B O 1
ATOM 2402 N N . ASP B 1 109 ? -8.90363 -4.98320 3.48468 1.000 18.56444 143 ASP B N 1
ATOM 2403 C CA . ASP B 1 109 ? -8.70536 -6.40964 3.66829 1.000 19.06760 143 ASP B CA 1
ATOM 2404 C C . ASP B 1 109 ? -9.96551 -7.06388 4.21461 1.000 19.95001 143 ASP B C 1
ATOM 2405 O O . ASP B 1 109 ? -10.77721 -6.43875 4.89522 1.000 20.50413 143 ASP B O 1
ATOM 2410 N N . GLY B 1 110 ? -10.12569 -8.33969 3.89739 1.000 23.02179 144 GLY B N 1
ATOM 2411 C CA . GLY B 1 110 ? -11.14150 -9.13351 4.54937 1.000 29.73360 144 GLY B CA 1
ATOM 2412 C C . GLY B 1 110 ? -10.44213 -10.11244 5.46047 1.000 32.52381 144 GLY B C 1
ATOM 2413 O O . GLY B 1 110 ? -10.03883 -11.18880 5.01197 1.000 31.66433 144 GLY B O 1
ATOM 2414 N N . GLY B 1 111 ? -10.25847 -9.73757 6.72463 1.000 25.83341 145 GLY B N 1
ATOM 2415 C CA . GLY B 1 111 ? -9.47295 -10.51527 7.65349 1.000 21.75369 145 GLY B CA 1
ATOM 2416 C C . GLY B 1 111 ? -10.24939 -10.96808 8.87155 1.000 22.07253 145 GLY B C 1
ATOM 2417 O O . GLY B 1 111 ? -11.47182 -10.81158 8.94937 1.000 23.76170 145 GLY B O 1
ATOM 2418 N N . PRO B 1 112 ? -9.55480 -11.54253 9.84978 1.000 25.75732 146 PRO B N 1
ATOM 2419 C CA . PRO B 1 112 ? -10.22826 -11.99905 11.06891 1.000 26.03357 146 PRO B CA 1
ATOM 2420 C C . PRO B 1 112 ? -10.78391 -10.81404 11.83519 1.000 25.32300 146 PRO B C 1
ATOM 2421 O O . PRO B 1 112 ? -10.11107 -9.78071 11.95212 1.000 24.46810 146 PRO B O 1
ATOM 2425 N N . PRO B 1 113 ? -12.00588 -10.92243 12.36664 1.000 29.60432 147 PRO B N 1
ATOM 2426 C CA . PRO B 1 113 ? -12.64691 -9.74274 12.98198 1.000 29.15372 147 PRO B CA 1
ATOM 2427 C C . PRO B 1 113 ? -11.85364 -9.12332 14.11262 1.000 28.27352 147 PRO B C 1
ATOM 2428 O O . PRO B 1 113 ? -11.95118 -7.90648 14.33164 1.000 25.90387 147 PRO B O 1
ATOM 2432 N N A THR B 1 114 ? -11.06419 -9.91989 14.83698 0.534 25.68367 148 THR B N 1
ATOM 2433 N N B THR B 1 114 ? -11.06617 -9.91481 14.83996 0.466 25.68367 148 THR B N 1
ATOM 2434 C CA A THR B 1 114 ? -10.28397 -9.40152 15.95504 0.534 25.71270 148 THR B CA 1
ATOM 2435 C CA B THR B 1 114 ? -10.29948 -9.38147 15.95842 0.466 25.71269 148 THR B CA 1
ATOM 2436 C C A THR B 1 114 ? -9.11070 -8.53832 15.50737 0.534 27.70362 148 THR B C 1
ATOM 2437 C C B THR B 1 114 ? -9.08907 -8.56275 15.51978 0.466 27.70363 148 THR B C 1
ATOM 2438 O O A THR B 1 114 ? -8.61894 -7.72671 16.29774 0.534 32.53375 148 THR B O 1
ATOM 2439 O O B THR B 1 114 ? -8.55166 -7.80084 16.32941 0.466 32.53374 148 THR B O 1
ATOM 2446 N N . GLY B 1 115 ? -8.64710 -8.69355 14.27105 1.000 21.44098 149 GLY B N 1
ATOM 2447 C CA . GLY B 1 115 ? -7.46753 -7.97973 13.80911 1.000 20.50959 149 GLY B CA 1
ATOM 2448 C C . GLY B 1 115 ? -7.83402 -6.66836 13.13195 1.000 20.11232 149 GLY B C 1
ATOM 2449 O O . GLY B 1 115 ? -8.80916 -6.58923 12.38833 1.000 20.96176 149 GLY B O 1
ATOM 2450 N N . ARG B 1 116 ? -7.03875 -5.63481 13.39777 1.000 19.84041 150 ARG B N 1
ATOM 2451 C CA . ARG B 1 116 ? -7.24779 -4.35000 12.73429 1.000 18.25705 150 ARG B CA 1
ATOM 2452 C C . ARG B 1 116 ? -5.90834 -3.73642 12.36317 1.000 17.88747 150 ARG B C 1
ATOM 2453 O O . ARG B 1 116 ? -4.84590 -4.21455 12.76576 1.000 17.81939 150 ARG B O 1
ATOM 2461 N N . GLY B 1 117 ? -5.97534 -2.63501 11.61095 1.000 16.45919 151 GLY B N 1
ATOM 2462 C CA . GLY B 1 117 ? -4.79177 -1.88625 11.23676 1.000 15.53556 151 GLY B CA 1
ATOM 2463 C C . GLY B 1 117 ? -4.39927 -2.10608 9.78876 1.000 16.17187 151 GLY B C 1
ATOM 2464 O O . GLY B 1 117 ? -5.00378 -2.89068 9.05217 1.000 17.09040 151 GLY B O 1
ATOM 2465 N N . PHE B 1 118 ? -3.35848 -1.38754 9.37925 1.000 15.93705 152 PHE B N 1
ATOM 2466 C CA . PHE B 1 118 ? -2.92712 -1.36599 7.98744 1.000 14.70619 152 PHE B CA 1
ATOM 2467 C C . PHE B 1 118 ? -1.74410 -2.30236 7.75071 1.000 15.14526 152 PHE B C 1
ATOM 2468 O O . PHE B 1 118 ? -0.96111 -2.60125 8.65753 1.000 15.51130 152 PHE B O 1
ATOM 2476 N N . HIS B 1 119 ? -1.57834 -2.72438 6.49419 1.000 13.92452 153 HIS B N 1
ATOM 2477 C CA . HIS B 1 119 ? -0.30249 -3.29976 6.09035 1.000 14.30340 153 HIS B CA 1
ATOM 2478 C C . HIS B 1 119 ? 0.04124 -2.89343 4.66578 1.000 14.14623 153 HIS 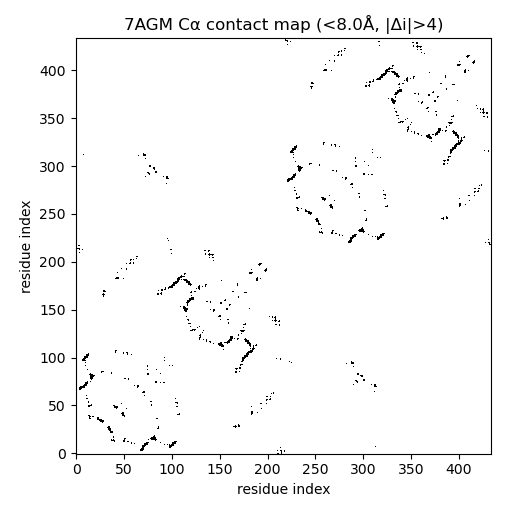B C 1
ATOM 2479 O O . HIS B 1 119 ? -0.84842 -2.73326 3.82924 1.000 15.78435 153 HIS B O 1
ATOM 2486 N N . VAL B 1 120 ? 1.33283 -2.69995 4.41231 1.000 14.07978 154 VAL B N 1
ATOM 2487 C CA . VAL B 1 120 ? 1.84277 -2.22370 3.12865 1.000 13.89856 154 VAL B CA 1
ATOM 2488 C C . VAL B 1 120 ? 2.57149 -3.38026 2.46041 1.000 14.56674 154 VAL B C 1
ATOM 2489 O O . VAL B 1 120 ? 3.57490 -3.88295 2.98877 1.000 15.40819 154 VAL B O 1
ATOM 2493 N N . LEU B 1 121 ? 2.06454 -3.79425 1.30352 1.000 15.19575 155 LEU B N 1
ATOM 2494 C CA . LEU B 1 121 ? 2.62730 -4.90691 0.55275 1.000 15.79310 155 LEU B CA 1
ATOM 2495 C C . LEU B 1 121 ? 3.61045 -4.38498 -0.48180 1.000 16.16155 155 LEU B C 1
ATOM 2496 O O . LEU B 1 121 ? 3.38642 -3.34085 -1.10363 1.000 16.39287 155 LEU B O 1
ATOM 2501 N N . TYR B 1 122 ? 4.70352 -5.11639 -0.66537 1.000 16.84548 156 TYR B N 1
ATOM 2502 C CA . TYR B 1 122 ? 5.65621 -4.81716 -1.72226 1.000 16.91171 156 TYR B CA 1
ATOM 2503 C C . TYR B 1 122 ? 6.20562 -6.12017 -2.28046 1.000 16.33311 156 TYR B C 1
ATOM 2504 O O . TYR B 1 122 ? 6.26735 -7.13677 -1.57992 1.000 16.84564 156 TYR B O 1
ATOM 2513 N N . SER B 1 123 ? 6.61540 -6.07188 -3.54715 1.000 16.82196 157 SER B N 1
ATOM 2514 C CA . SER B 1 123 ? 7.06803 -7.26497 -4.25175 1.000 17.45939 157 SER B CA 1
ATOM 2515 C C . SER B 1 123 ? 8.34610 -7.81761 -3.63488 1.000 18.61972 157 SER B C 1
ATOM 2516 O O . SER B 1 123 ? 9.33952 -7.10122 -3.48511 1.000 19.60338 157 SER B O 1
ATOM 2519 N N . SER B 1 124 ? 8.32165 -9.10385 -3.29257 1.000 19.30698 158 SER B N 1
ATOM 2520 C CA . SER B 1 124 ? 9.49027 -9.78509 -2.75251 1.000 21.18033 158 SER B CA 1
ATOM 2521 C C . SER B 1 124 ? 9.36207 -11.27792 -3.02579 1.000 20.99377 158 SER B C 1
ATOM 2522 O O . SER B 1 124 ? 8.28612 -11.85288 -2.81947 1.000 22.01179 158 SER B O 1
ATOM 2525 N N . PRO B 1 125 ? 10.42381 -11.93872 -3.51707 1.000 19.88050 159 PRO B N 1
ATOM 2526 C CA . PRO B 1 125 ? 11.72937 -11.38001 -3.88053 1.000 20.52240 159 PRO B CA 1
ATOM 2527 C C . PRO B 1 125 ? 11.63221 -10.42960 -5.07289 1.000 21.61509 159 PRO B C 1
ATOM 2528 O O . PRO B 1 125 ? 10.74042 -10.58324 -5.91578 1.000 22.75397 159 PRO B O 1
ATOM 2532 N N . PRO B 1 126 ? 12.52371 -9.44567 -5.13535 1.000 22.29626 160 PRO B N 1
ATOM 2533 C CA . PRO B 1 126 ? 12.40741 -8.42656 -6.18236 1.000 22.53106 160 PRO B CA 1
ATOM 2534 C C . PRO B 1 126 ? 12.76260 -8.99811 -7.54159 1.000 23.69124 160 PRO B C 1
ATOM 2535 O O . PRO B 1 126 ? 13.63195 -9.86271 -7.67191 1.000 25.22341 160 PRO B O 1
ATOM 2539 N N . LEU B 1 127 ? 12.06247 -8.50318 -8.56286 1.000 23.28896 161 LEU B N 1
ATOM 2540 C CA . LEU B 1 127 ? 12.25863 -8.93749 -9.93938 1.000 23.25478 161 LEU B CA 1
ATOM 2541 C C . LEU B 1 127 ? 12.98236 -7.90860 -10.79987 1.000 24.54146 161 LEU B C 1
ATOM 2542 O O . LEU B 1 127 ? 13.29494 -8.20456 -11.95883 1.000 26.76341 161 LEU B O 1
ATOM 2547 N N . ASN B 1 128 ? 13.25154 -6.71785 -10.26947 1.000 23.68374 162 ASN B N 1
ATOM 2548 C CA . ASN B 1 128 ? 13.99797 -5.68347 -10.97768 1.000 23.66767 162 ASN B CA 1
ATOM 2549 C C . ASN B 1 128 ? 14.52482 -4.68681 -9.94588 1.000 23.88369 162 ASN B C 1
ATOM 2550 O O . ASN B 1 128 ? 14.26153 -4.81174 -8.74617 1.000 24.24652 162 ASN B O 1
ATOM 2555 N N . ALA B 1 129 ? 15.27784 -3.68985 -10.42885 1.000 24.07576 163 ALA B N 1
ATOM 2556 C CA . ALA B 1 129 ? 15.92672 -2.73473 -9.53260 1.000 24.85461 163 ALA B CA 1
ATOM 2557 C C . ALA B 1 129 ? 14.90979 -1.88949 -8.77107 1.000 23.91781 163 ALA B C 1
ATOM 2558 O O . ALA B 1 129 ? 15.12973 -1.55075 -7.60178 1.000 24.42804 163 ALA B O 1
ATOM 2560 N N . ALA B 1 130 ? 13.80150 -1.52001 -9.41781 1.000 23.40946 164 ALA B N 1
ATOM 2561 C CA . ALA B 1 130 ? 12.78686 -0.73687 -8.71978 1.000 21.75721 164 ALA B CA 1
ATOM 2562 C C . ALA B 1 130 ? 12.24229 -1.50436 -7.52510 1.000 21.31499 164 ALA B C 1
ATOM 2563 O O . ALA B 1 130 ? 12.03080 -0.93410 -6.44696 1.000 22.60381 164 ALA B O 1
ATOM 2565 N N . GLN B 1 131 ? 12.03994 -2.81226 -7.69041 1.000 19.80188 165 GLN B N 1
ATOM 2566 C CA . GLN B 1 131 ? 11.47167 -3.60714 -6.60982 1.000 19.52257 165 GLN B CA 1
ATOM 2567 C C . GLN B 1 131 ? 12.47720 -3.85219 -5.49458 1.000 21.02484 165 GLN B C 1
ATOM 2568 O O . GLN B 1 131 ? 12.08379 -4.00409 -4.33254 1.000 21.39369 165 GLN B O 1
ATOM 2574 N N . SER B 1 132 ? 13.76994 -3.90027 -5.81868 1.000 21.70672 166 SER B N 1
ATOM 2575 C CA . SER B 1 132 ? 14.75967 -4.20276 -4.79295 1.000 22.67094 166 SER B CA 1
ATOM 2576 C C . SER B 1 132 ? 15.13648 -2.98395 -3.95985 1.000 26.23358 166 SER B C 1
ATOM 2577 O O . SER B 1 132 ? 15.50567 -3.13457 -2.79024 1.000 26.31313 166 SER B O 1
ATOM 2580 N N . GLY B 1 133 ? 15.02904 -1.77979 -4.52212 1.000 24.60776 167 GLY B N 1
ATOM 2581 C CA . GLY B 1 133 ? 15.46511 -0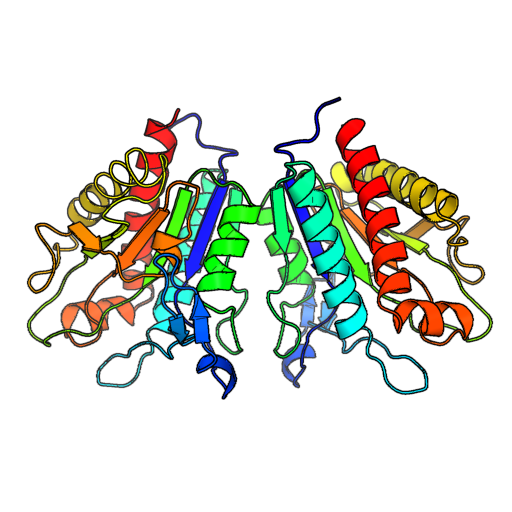.58166 -3.84605 1.000 29.53338 167 GLY B CA 1
ATOM 2582 C C . GLY B 1 133 ? 14.33422 0.37738 -3.53125 1.000 22.42285 167 GLY B C 1
ATOM 2583 O O . GLY B 1 133 ? 13.78499 0.38047 -2.42573 1.000 21.04935 167 GLY B O 1
ATOM 2584 N N . PRO B 1 134 ? 13.96165 1.21140 -4.50932 1.000 21.95758 168 PRO B N 1
ATOM 2585 C CA . PRO B 1 134 ? 12.97577 2.27390 -4.22741 1.000 21.43864 168 PRO B CA 1
ATOM 2586 C C . PRO B 1 134 ? 11.63907 1.78147 -3.69225 1.000 19.05696 168 PRO B C 1
ATOM 2587 O O . PRO B 1 134 ? 11.05152 2.44351 -2.82871 1.000 19.16690 168 PRO B O 1
ATOM 2591 N N . SER B 1 135 ? 11.12682 0.64397 -4.17718 1.000 18.06192 169 SER B N 1
ATOM 2592 C CA . SER B 1 135 ? 9.84176 0.17274 -3.67010 1.000 17.76948 169 SER B CA 1
ATOM 2593 C C . SER B 1 135 ? 9.91877 -0.22104 -2.20180 1.000 18.03256 169 SER B C 1
ATOM 2594 O O . SER B 1 135 ? 8.94094 -0.04751 -1.46486 1.000 17.93791 169 SER B O 1
ATOM 2597 N N . VAL B 1 136 ? 11.06196 -0.74618 -1.75736 1.000 18.30619 170 VAL B N 1
ATOM 2598 C CA . VAL B 1 136 ? 11.22317 -1.06928 -0.34151 1.000 18.48839 170 VAL B CA 1
ATOM 2599 C C . VAL B 1 136 ? 11.30195 0.20815 0.48838 1.000 18.52237 170 VAL B C 1
ATOM 2600 O O . VAL B 1 136 ? 10.67592 0.31718 1.55123 1.000 18.55647 170 VAL B O 1
ATOM 2604 N N . GLN B 1 137 ? 12.06264 1.19742 0.01307 1.000 18.54883 171 GLN B N 1
ATOM 2605 C CA . GLN B 1 137 ? 12.09983 2.49252 0.68731 1.000 20.05628 171 GLN B CA 1
ATOM 2606 C C . GLN B 1 137 ? 10.71326 3.11570 0.74217 1.000 17.92773 171 GLN B C 1
ATOM 2607 O O . GLN B 1 137 ? 10.31768 3.68264 1.76917 1.000 17.64329 171 GLN B O 1
ATOM 2613 N N . PHE B 1 138 ? 9.97470 3.04493 -0.36984 1.000 16.63539 172 PHE B N 1
ATOM 2614 C CA . PHE B 1 138 ? 8.61079 3.56322 -0.42214 1.000 15.87488 172 PHE B CA 1
ATOM 2615 C C . PHE B 1 138 ? 7.72742 2.86671 0.61186 1.000 15.83816 172 PHE B C 1
ATOM 2616 O O . PHE B 1 138 ? 6.96576 3.52078 1.33874 1.000 16.27441 172 PHE B O 1
ATOM 2624 N N . ALA B 1 139 ? 7.80584 1.53326 0.68692 1.000 15.74807 173 ALA B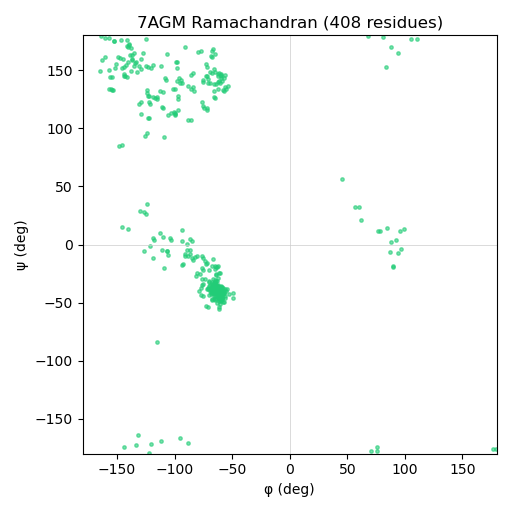 N 1
ATOM 2625 C CA . ALA B 1 139 ? 6.97731 0.82138 1.65383 1.000 15.97993 173 ALA B CA 1
ATOM 2626 C C . ALA B 1 139 ? 7.26046 1.29932 3.07375 1.000 15.72503 173 ALA B C 1
ATOM 2627 O O . ALA B 1 139 ? 6.33290 1.49278 3.86648 1.000 16.05041 173 ALA B O 1
ATOM 2629 N N . LYS B 1 140 ? 8.53707 1.51621 3.40317 1.000 16.33282 174 LYS B N 1
ATOM 2630 C CA . LYS B 1 140 ? 8.89694 1.96697 4.74632 1.000 17.38803 174 LYS B CA 1
ATOM 2631 C C . LYS B 1 140 ? 8.35912 3.36672 5.03646 1.000 17.31679 174 LYS B C 1
ATOM 2632 O O . LYS B 1 140 ? 7.79779 3.61076 6.11235 1.000 17.40359 174 LYS B O 1
ATOM 2638 N N . VAL B 1 141 ? 8.53684 4.30472 4.09727 1.000 17.07762 175 VAL B N 1
ATOM 2639 C CA . VAL B 1 141 ? 8.02127 5.66192 4.28709 1.000 18.04065 175 VAL B CA 1
ATOM 2640 C C . VAL B 1 141 ? 6.50505 5.65020 4.43727 1.000 17.29302 175 VAL B C 1
ATOM 2641 O O . VAL B 1 141 ? 5.93938 6.36007 5.28224 1.000 17.13801 175 VAL B O 1
ATOM 2645 N N . MET B 1 142 ? 5.82165 4.87959 3.58814 1.000 15.75884 176 MET B N 1
ATOM 2646 C CA . MET B 1 142 ? 4.36955 4.78302 3.66318 1.000 14.71710 176 MET B CA 1
ATOM 2647 C C . MET B 1 142 ? 3.93143 4.23667 5.01640 1.000 15.69327 176 MET B C 1
ATOM 2648 O O . MET B 1 142 ? 3.02937 4.78586 5.66215 1.000 16.61340 176 MET B O 1
ATOM 2653 N N . ARG B 1 143 ? 4.56722 3.14609 5.45886 1.000 16.00127 177 ARG B N 1
ATOM 2654 C CA . ARG B 1 143 ? 4.27889 2.57654 6.77378 1.000 17.19553 177 ARG B CA 1
ATOM 2655 C C . ARG B 1 143 ? 4.46905 3.61563 7.87520 1.000 17.03006 177 ARG B C 1
ATOM 2656 O O . ARG B 1 143 ? 3.62217 3.75653 8.77098 1.000 16.82730 177 ARG B O 1
ATOM 2664 N N . ASP B 1 144 ? 5.58503 4.35453 7.82964 1.000 17.54089 178 ASP B N 1
ATOM 2665 C CA . ASP B 1 144 ? 5.84244 5.35414 8.86135 1.000 18.97279 178 ASP B CA 1
ATOM 2666 C C . ASP B 1 144 ? 4.75064 6.41762 8.88322 1.000 19.16987 178 ASP B C 1
ATOM 2667 O O . ASP B 1 144 ? 4.30199 6.83315 9.95943 1.000 20.47215 178 ASP B O 1
ATOM 2672 N N . GLN B 1 145 ? 4.29024 6.85471 7.70724 1.000 18.39339 179 GLN B N 1
ATOM 2673 C CA . GLN B 1 145 ? 3.30859 7.93376 7.68334 1.000 18.55404 179 GLN B CA 1
ATOM 2674 C C . GLN B 1 145 ? 1.92355 7.45368 8.09120 1.000 18.41982 179 GLN B C 1
ATOM 2675 O O . GLN B 1 145 ? 1.18201 8.19140 8.75240 1.000 19.20898 179 GLN B O 1
ATOM 2681 N N . LEU B 1 146 ? 1.57032 6.21568 7.74524 1.000 17.59085 180 LEU B N 1
ATOM 2682 C CA . LEU B 1 146 ? 0.30348 5.66203 8.20899 1.000 17.30088 180 LEU B CA 1
ATOM 2683 C C . LEU B 1 146 ? 0.30040 5.52011 9.72440 1.000 17.48796 180 LEU B C 1
ATOM 2684 O O . LEU B 1 146 ? -0.65203 5.93233 10.39774 1.000 18.09023 180 LEU B O 1
ATOM 2689 N N . ALA B 1 147 ? 1.37512 4.95200 10.28142 1.000 17.07813 181 ALA B N 1
ATOM 2690 C CA . ALA B 1 147 ? 1.44980 4.76936 11.72768 1.000 18.64076 181 ALA B CA 1
ATOM 2691 C C . ALA B 1 147 ? 1.42863 6.10983 12.44758 1.000 19.62284 181 ALA B C 1
ATOM 2692 O O . ALA B 1 147 ? 0.78562 6.25392 13.49598 1.000 21.15072 181 ALA B O 1
ATOM 2694 N N . ALA B 1 148 ? 2.11150 7.11250 11.88869 1.000 19.99661 182 ALA B N 1
ATOM 2695 C CA . ALA B 1 148 ? 2.15659 8.42144 12.52939 1.000 21.42021 182 ALA B CA 1
ATOM 2696 C C . ALA B 1 148 ? 0.80001 9.12156 12.52728 1.000 21.70162 182 ALA B C 1
ATOM 2697 O O . ALA B 1 148 ? 0.59462 10.04767 13.31748 1.000 22.30599 182 ALA B O 1
ATOM 2699 N N . SER B 1 149 ? -0.12640 8.70089 11.67492 1.000 21.21789 183 SER B N 1
ATOM 2700 C CA . SER B 1 149 ? -1.47194 9.25578 11.61603 1.000 22.03889 183 SER B CA 1
ATOM 2701 C C . SER B 1 149 ? -2.43037 8.62949 12.62244 1.000 22.90469 183 SER B C 1
ATOM 2702 O O . SER B 1 149 ? -3.61920 8.96881 12.61240 1.000 23.96996 183 SER B O 1
ATOM 2705 N N . GLY B 1 150 ? -1.96847 7.72096 13.47594 1.000 22.84694 184 GLY B N 1
ATOM 2706 C CA . GLY B 1 150 ? -2.87552 7.07629 14.40045 1.000 23.77006 184 GLY B CA 1
ATOM 2707 C C . GLY B 1 150 ? -3.59995 5.87891 13.83342 1.000 23.83895 184 GLY B C 1
ATOM 2708 O O . GLY B 1 150 ? -4.59736 5.43858 14.41773 1.000 26.29388 184 GLY B O 1
ATOM 2709 N N . ILE B 1 151 ? -3.15615 5.36245 12.69624 1.000 21.16316 185 ILE B N 1
ATOM 2710 C CA . ILE B 1 151 ? -3.65123 4.10155 12.15534 1.000 20.40465 185 ILE B CA 1
ATOM 2711 C C . ILE B 1 151 ? -2.65897 3.02334 12.57385 1.000 18.95445 185 ILE B C 1
ATOM 2712 O O . ILE B 1 151 ? -1.49273 3.08663 12.16614 1.000 19.68519 185 ILE B O 1
ATOM 2717 N N . PRO B 1 152 ? -3.05487 2.05272 13.39632 1.000 18.19620 186 PRO B N 1
ATOM 2718 C CA . PRO B 1 152 ? -2.07453 1.10379 13.91506 1.000 17.67731 186 PRO B CA 1
ATOM 2719 C C . PRO B 1 152 ? -1.63128 0.14143 12.82922 1.000 16.45649 186 PRO B C 1
ATOM 2720 O O . PRO B 1 152 ? -2.42977 -0.24113 11.95920 1.000 16.13536 186 PRO B O 1
ATOM 2724 N N . PRO B 1 153 ? -0.36548 -0.27907 12.83765 1.000 16.41701 187 PRO B N 1
ATOM 2725 C CA . PRO B 1 153 ? 0.03736 -1.40429 11.98590 1.000 15.84908 187 PRO B CA 1
ATOM 2726 C C . PRO B 1 153 ? -0.81254 -2.63253 12.27689 1.000 16.56455 187 PRO B C 1
ATOM 2727 O O . PRO B 1 153 ? -1.24469 -2.87046 13.41036 1.000 18.24257 187 PRO B O 1
ATOM 2731 N N . ALA B 1 154 ? -1.07111 -3.40295 11.22262 1.000 16.01204 188 ALA B N 1
ATOM 2732 C CA . ALA B 1 154 ? -1.94646 -4.56310 11.34433 1.000 17.12538 188 ALA B CA 1
ATOM 2733 C C . ALA B 1 154 ? -1.46720 -5.50669 12.44205 1.000 18.96417 188 ALA B C 1
ATOM 2734 O O . ALA B 1 154 ? -0.27649 -5.80920 12.55182 1.000 20.26653 188 ALA B O 1
ATOM 2736 N N . THR B 1 155 ? -2.40644 -5.94793 13.26818 1.000 19.17291 189 THR B N 1
ATOM 2737 C CA . THR B 1 155 ? -2.10290 -6.83581 14.37950 1.000 20.24657 189 THR B CA 1
ATOM 2738 C C . THR B 1 155 ? -2.10211 -8.29782 13.97645 1.000 21.04577 189 THR B C 1
ATOM 2739 O O . THR B 1 155 ? -1.70900 -9.14513 14.78493 1.000 22.49857 189 THR B O 1
ATOM 2743 N N . TYR B 1 156 ? -2.52153 -8.60454 12.75210 1.000 19.18845 190 TYR B N 1
ATOM 2744 C CA . TYR B 1 156 ? -2.77519 -9.97272 12.33489 1.000 18.04881 190 TYR B CA 1
ATOM 2745 C C . TYR B 1 156 ? -1.94459 -10.41419 11.13844 1.000 17.67514 190 TYR B C 1
ATOM 2746 O O . TYR B 1 156 ? -2.06201 -11.57151 10.72507 1.000 18.17976 190 TYR B O 1
ATOM 2755 N N . ILE B 1 157 ? -1.10646 -9.54487 10.57476 1.000 17.78000 191 ILE B N 1
ATOM 2756 C CA . ILE B 1 157 ? -0.33976 -9.88772 9.37997 1.000 18.44883 191 ILE B CA 1
ATOM 2757 C C . ILE B 1 157 ? 0.77226 -8.85967 9.22345 1.000 19.86140 191 ILE B C 1
ATOM 2758 O O . ILE B 1 157 ? 0.62243 -7.69769 9.61509 1.000 19.93813 191 ILE B O 1
ATOM 2763 N N . GLY B 1 158 ? 1.90075 -9.29612 8.65499 1.000 19.57780 192 GLY B N 1
ATOM 2764 C CA . GLY B 1 158 ? 3.02722 -8.41742 8.42182 1.000 20.04830 192 GLY B CA 1
ATOM 2765 C C . GLY B 1 158 ? 3.87871 -8.21663 9.65902 1.000 19.68845 192 GLY B C 1
ATOM 2766 O O . GLY B 1 158 ? 3.61820 -8.75045 10.74141 1.000 20.42225 192 GLY B O 1
ATOM 2767 N N . GLN B 1 159 ? 4.94151 -7.43968 9.48037 1.000 18.98389 193 GLN B N 1
ATOM 2768 C CA . GLN B 1 159 ? 5.87252 -7.10339 10.55161 1.000 20.25142 193 GLN B CA 1
ATOM 2769 C C . GLN B 1 159 ? 5.91360 -5.58906 10.64519 1.000 18.87562 193 GLN B C 1
ATOM 2770 O O . GLN B 1 159 ? 6.46145 -4.92128 9.75670 1.000 18.96684 193 GLN B O 1
ATOM 2776 N N . GLY B 1 160 ? 5.33903 -5.04973 11.71718 1.000 18.37220 194 GLY B N 1
ATOM 2777 C CA . GLY B 1 160 ? 5.30505 -3.60693 11.88293 1.000 18.07226 194 GLY B CA 1
ATOM 2778 C C . GLY B 1 160 ? 4.64974 -2.85847 10.74294 1.000 18.24065 194 GLY B C 1
ATOM 2779 O O . GLY B 1 160 ? 5.04401 -1.72472 10.44158 1.000 18.64040 194 GLY B O 1
ATOM 2780 N N . GLY B 1 161 ? 3.65005 -3.45939 10.10006 1.000 17.33306 195 GLY B N 1
ATOM 2781 C CA . GLY B 1 161 ? 2.95365 -2.84047 8.99261 1.000 16.98528 195 GLY B CA 1
ATOM 2782 C C . GLY B 1 161 ? 3.56086 -3.07187 7.62412 1.000 17.20376 195 GLY B C 1
ATOM 2783 O O . GLY B 1 161 ? 3.03539 -2.53357 6.64110 1.000 17.66659 195 GLY B O 1
ATOM 2784 N N . LEU B 1 162 ? 4.63806 -3.85319 7.52444 1.000 16.60887 196 LEU B N 1
ATOM 2785 C CA . LEU B 1 162 ? 5.26696 -4.21368 6.25765 1.000 16.08289 196 LEU B CA 1
ATOM 2786 C C . LEU B 1 162 ? 4.97406 -5.67307 5.94424 1.000 15.44111 196 LEU B C 1
ATOM 2787 O O . LEU B 1 162 ? 5.00353 -6.53223 6.83500 1.000 16.51628 196 LEU B O 1
ATOM 2792 N N . ASN B 1 163 ? 4.74268 -5.96370 4.66685 1.000 15.24535 197 ASN B N 1
ATOM 2793 C CA . ASN B 1 163 ? 4.31465 -7.30081 4.26090 1.000 14.74352 197 ASN B CA 1
ATOM 2794 C C . ASN B 1 163 ? 4.90846 -7.62824 2.89616 1.000 16.03237 197 ASN B C 1
ATOM 2795 O O . ASN B 1 163 ? 4.26759 -7.42627 1.85701 1.000 15.97724 197 ASN B O 1
ATOM 2800 N N . PRO B 1 164 ? 6.14187 -8.14092 2.85976 1.000 16.91181 198 PRO B N 1
ATOM 2801 C CA . PRO B 1 164 ? 6.72399 -8.56601 1.57642 1.000 16.85972 198 PRO B CA 1
ATOM 2802 C C . PRO B 1 164 ? 5.94033 -9.74664 1.02120 1.000 17.42759 198 PRO B C 1
ATOM 2803 O O . PRO B 1 164 ? 5.63992 -10.69589 1.74744 1.000 17.99549 198 PRO B O 1
ATOM 2807 N N . ARG B 1 165 ? 5.58497 -9.67023 -0.26675 1.000 17.26950 199 ARG B N 1
ATOM 2808 C CA . ARG B 1 165 ? 4.65267 -10.61692 -0.87111 1.000 17.02760 199 ARG B CA 1
ATOM 2809 C C . ARG B 1 165 ? 5.08144 -10.96001 -2.28959 1.000 16.86762 199 ARG B C 1
ATOM 2810 O O . ARG B 1 165 ? 5.56664 -10.09497 -3.02813 1.000 17.55883 199 ARG B O 1
ATOM 2818 N N . SER B 1 166 ? 4.86444 -12.22306 -2.67347 1.000 17.79600 200 SER B N 1
ATOM 2819 C CA . SER B 1 166 ? 5.19773 -12.71081 -4.00404 1.000 19.48616 200 SER B CA 1
ATOM 2820 C C . SER B 1 166 ? 3.98357 -12.91056 -4.90152 1.000 19.89663 200 SER B C 1
ATOM 2821 O O . SER B 1 166 ? 4.16255 -13.14997 -6.09840 1.000 21.06710 200 SER B O 1
ATOM 2824 N N . ASP B 1 167 ? 2.76554 -12.81521 -4.36754 1.000 19.53862 201 ASP B N 1
ATOM 2825 C CA . ASP B 1 167 ? 1.56733 -13.30675 -5.03652 1.000 20.14880 201 ASP B CA 1
ATOM 2826 C C . ASP B 1 167 ? 0.70707 -12.22129 -5.67418 1.000 20.17715 201 ASP B C 1
ATOM 2827 O O . ASP B 1 167 ? -0.35742 -12.53690 -6.21427 1.000 20.29569 201 ASP B O 1
ATOM 2832 N N . ILE B 1 168 ? 1.13266 -10.96465 -5.64035 1.000 18.71996 202 ILE B N 1
ATOM 2833 C CA . ILE B 1 168 ? 0.33715 -9.85040 -6.14664 1.000 18.33546 202 ILE B CA 1
ATOM 2834 C C . ILE B 1 168 ? 0.83343 -9.49693 -7.54349 1.000 18.48030 202 ILE B C 1
ATOM 2835 O O . ILE B 1 168 ? 1.95134 -8.99754 -7.70527 1.000 18.98274 202 ILE B O 1
ATOM 2840 N N . ALA B 1 169 ? -0.00496 -9.73246 -8.56011 1.000 18.97761 203 ALA B N 1
ATOM 2841 C CA . ALA B 1 169 ? 0.43147 -9.50983 -9.93708 1.000 18.92763 203 ALA B CA 1
ATOM 2842 C C . ALA B 1 169 ? 0.79350 -8.04753 -10.17999 1.000 19.35619 203 ALA B C 1
ATOM 2843 O O . ALA B 1 169 ? 1.78526 -7.74844 -10.85837 1.000 19.76694 203 ALA B O 1
ATOM 2845 N N . GLY B 1 170 ? -0.00453 -7.12268 -9.63945 1.000 18.75928 204 GLY B N 1
ATOM 2846 C CA . GLY B 1 170 ? 0.26779 -5.70558 -9.83715 1.000 18.24641 204 GLY B CA 1
ATOM 2847 C C . GLY B 1 170 ? 1.62393 -5.28925 -9.30475 1.000 19.22455 204 GLY B C 1
ATOM 2848 O O . GLY B 1 170 ? 2.29634 -4.43512 -9.89090 1.000 20.44839 204 GLY B O 1
ATOM 2849 N N . LEU B 1 171 ? 2.04268 -5.88574 -8.18298 1.000 17.90930 205 LEU B N 1
ATOM 2850 C CA . LEU B 1 171 ? 3.36980 -5.62025 -7.64195 1.000 17.77737 205 LEU B CA 1
ATOM 2851 C C . LEU B 1 171 ? 4.44860 -6.35390 -8.42206 1.000 17.71976 205 LEU B C 1
ATOM 2852 O O . LEU B 1 171 ? 5.50434 -5.78130 -8.71585 1.000 18.57155 205 LEU B O 1
ATOM 2857 N N . ASN B 1 172 ? 4.20200 -7.62332 -8.75512 1.000 17.38080 206 ASN B N 1
ATOM 2858 C CA . ASN B 1 172 ? 5.20162 -8.40840 -9.47784 1.000 18.48817 206 ASN B CA 1
ATOM 2859 C C . ASN B 1 172 ? 5.57084 -7.76356 -10.80678 1.000 18.64613 206 ASN B C 1
ATOM 2860 O O . ASN B 1 172 ? 6.73211 -7.81377 -11.22818 1.000 19.76660 206 ASN B O 1
ATOM 2865 N N . LEU B 1 173 ? 4.59466 -7.16462 -11.48636 1.000 18.48301 207 LEU B N 1
ATOM 2866 C CA . LEU B 1 173 ? 4.78067 -6.67731 -12.84492 1.000 19.11925 207 LEU B CA 1
ATOM 2867 C C . LEU B 1 173 ? 5.24273 -5.22902 -12.91176 1.000 18.84892 207 LEU B C 1
ATOM 2868 O O . LEU B 1 173 ? 5.58136 -4.75817 -14.00333 1.000 19.73516 207 LEU B O 1
ATOM 2873 N N . ALA B 1 174 ? 5.26910 -4.51739 -11.78789 1.000 18.12244 208 ALA B N 1
ATOM 2874 C CA . ALA B 1 174 ? 5.64245 -3.10999 -11.80877 1.000 18.15647 208 ALA B CA 1
ATOM 2875 C C . ALA B 1 174 ? 7.13112 -2.94168 -12.08846 1.000 18.71470 208 ALA B C 1
ATOM 2876 O O . ALA B 1 174 ? 7.96917 -3.67603 -11.55604 1.000 19.75886 208 ALA B O 1
ATOM 2878 N N . GLN B 1 175 ? 7.45592 -1.95315 -12.92487 1.000 18.76218 209 GLN B N 1
ATOM 2879 C CA . GLN B 1 175 ? 8.83489 -1.61509 -13.26243 1.000 19.55964 209 GLN B CA 1
ATOM 2880 C C 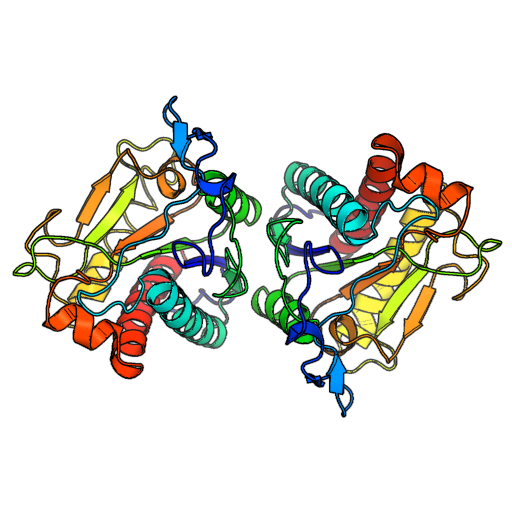. GLN B 1 175 ? 9.26437 -0.28337 -12.65864 1.000 18.56452 209 GLN B C 1
ATOM 2881 O O . GLN B 1 175 ? 10.36810 0.19237 -12.94161 1.000 18.84052 209 GLN B O 1
ATOM 2887 N N . PHE B 1 176 ? 8.42246 0.31046 -11.82361 1.000 18.01150 210 PHE B N 1
ATOM 2888 C CA . PHE B 1 176 ? 8.62376 1.60421 -11.19370 1.000 16.68031 210 PHE B CA 1
ATOM 2889 C C . PHE B 1 176 ? 8.19306 1.45451 -9.74624 1.000 16.02995 210 PHE B C 1
ATOM 2890 O O . PHE B 1 176 ? 7.53898 0.46694 -9.39815 1.000 15.82717 210 PHE B O 1
ATOM 2898 N N . PRO B 1 177 ? 8.58499 2.38190 -8.86839 1.000 16.32732 211 PRO B N 1
ATOM 2899 C CA . PRO B 1 177 ? 8.32419 2.18280 -7.43158 1.000 15.55676 211 PRO B CA 1
ATOM 2900 C C . PRO B 1 177 ? 6.83795 1.99276 -7.15855 1.000 15.49043 211 PRO B C 1
ATOM 2901 O O . PRO B 1 177 ? 5.99934 2.75077 -7.64821 1.000 16.08750 211 PRO B O 1
ATOM 2905 N N . SER B 1 178 ? 6.51040 0.95895 -6.37989 1.000 14.93787 212 SER B N 1
ATOM 2906 C CA . SER B 1 178 ? 5.12370 0.52157 -6.28035 1.000 15.00900 212 SER B CA 1
ATOM 2907 C C . SER B 1 178 ? 4.88596 -0.15808 -4.94157 1.000 15.16410 212 SER B C 1
ATOM 2908 O O . SER B 1 178 ? 5.66495 -1.02540 -4.53550 1.000 15.52162 212 SER B O 1
ATOM 2911 N N . VAL B 1 179 ? 3.79923 0.22563 -4.26896 1.000 14.85348 213 VAL B N 1
ATOM 2912 C CA . VAL B 1 179 ? 3.34566 -0.42653 -3.04485 1.000 14.32448 213 VAL B CA 1
ATOM 2913 C C . VAL B 1 179 ? 1.83707 -0.59276 -3.11170 1.000 13.95631 213 VAL B C 1
ATOM 2914 O O . VAL B 1 179 ? 1.14780 0.09202 -3.86708 1.000 14.80555 213 VAL B O 1
ATOM 2918 N N . LEU B 1 180 ? 1.32795 -1.52348 -2.30520 1.000 13.80849 214 LE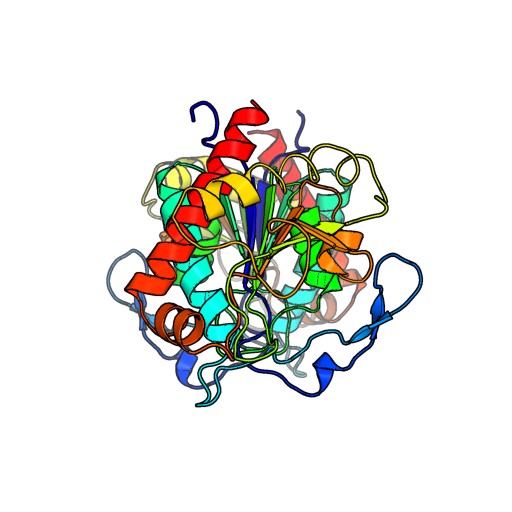U B N 1
ATOM 2919 C CA . LEU B 1 180 ? -0.10456 -1.74678 -2.15883 1.000 13.46665 214 LEU B CA 1
ATOM 2920 C C . LEU B 1 180 ? -0.45494 -1.54912 -0.69355 1.000 14.03197 214 LEU B C 1
ATOM 2921 O O . LEU B 1 180 ? 0.09599 -2.23109 0.18003 1.000 14.70556 214 LEU B O 1
ATOM 2926 N N . VAL B 1 181 ? -1.35598 -0.61109 -0.42210 1.000 13.21936 215 VAL B N 1
ATOM 2927 C CA . VAL B 1 181 ? -1.76384 -0.29550 0.93877 1.000 12.78329 215 VAL B CA 1
ATOM 2928 C C . VAL B 1 181 ? -3.08264 -0.98811 1.24175 1.000 13.95080 215 VAL B C 1
ATOM 2929 O O . VAL B 1 181 ? -4.12501 -0.63703 0.67748 1.000 14.86097 215 VAL B O 1
ATOM 2933 N N . GLU B 1 182 ? -3.04744 -1.97805 2.13708 1.000 14.51408 216 GLU B N 1
ATOM 2934 C CA . GLU B 1 182 ? -4.26484 -2.50198 2.74989 1.000 15.22214 216 GLU B CA 1
ATOM 2935 C C . GLU B 1 182 ? -4.57441 -1.62239 3.95807 1.000 15.40098 216 GLU B C 1
ATOM 2936 O O . GLU B 1 182 ? -3.88270 -1.68840 4.97609 1.000 16.02415 216 GLU B O 1
ATOM 2942 N N . CYS B 1 183 ? -5.60543 -0.78324 3.83483 1.000 15.07203 217 CYS B N 1
ATOM 2943 C CA . CYS B 1 183 ? -5.82593 0.28458 4.81330 1.000 15.37704 217 CYS B CA 1
ATOM 2944 C C . CYS B 1 183 ? -6.28100 -0.25242 6.16301 1.000 15.40615 217 CYS B C 1
ATOM 2945 O O . CYS B 1 183 ? -5.96482 0.33182 7.20869 1.000 15.04569 217 CYS B O 1
ATOM 2948 N N . GLY B 1 184 ? -7.00569 -1.36169 6.15967 1.000 16.10617 218 GLY B N 1
ATOM 2949 C CA . GLY B 1 184 ? -7.59231 -1.89287 7.37372 1.000 16.76124 218 GLY B CA 1
ATOM 2950 C C . GLY B 1 184 ? -8.41241 -3.11181 7.02037 1.000 16.80145 218 GLY B C 1
ATOM 2951 O O . GLY B 1 184 ? -8.45688 -3.54807 5.86428 1.000 17.87707 218 GLY B O 1
ATOM 2952 N N . ASN B 1 185 ? -9.07625 -3.65054 8.03564 1.000 16.97486 219 ASN B N 1
ATOM 2953 C CA . ASN B 1 185 ? -9.83942 -4.88896 7.92742 1.000 17.88258 219 ASN B CA 1
ATOM 2954 C C . ASN B 1 185 ? -11.33067 -4.55495 7.92423 1.000 18.03003 219 ASN B C 1
ATOM 2955 O O . ASN B 1 185 ? -11.87691 -4.13388 8.94968 1.000 17.58554 219 ASN B O 1
ATOM 2960 N N . MET B 1 186 ? -11.99677 -4.76866 6.78179 1.000 18.30361 220 MET B N 1
ATOM 2961 C CA . MET B 1 186 ? -13.42043 -4.45184 6.68696 1.000 18.93012 220 MET B CA 1
ATOM 2962 C C . MET B 1 186 ? -14.27610 -5.29095 7.62631 1.000 19.38779 220 MET B C 1
ATOM 2963 O O . MET B 1 186 ? -15.42373 -4.91481 7.90284 1.000 19.08034 220 MET B O 1
ATOM 2968 N N . LYS B 1 187 ? -13.76028 -6.42386 8.09904 1.000 19.33564 221 LYS B N 1
ATOM 2969 C CA . LYS B 1 187 ? -14.48146 -7.28342 9.02982 1.000 19.60449 221 LYS B CA 1
ATOM 2970 C C . LYS B 1 187 ? -14.24309 -6.91878 10.49117 1.000 19.84370 221 LYS B C 1
ATOM 2971 O O . LYS B 1 187 ? -14.78750 -7.58676 11.37644 1.000 22.37952 221 LYS B O 1
ATOM 2977 N N . ASN B 1 188 ? -13.44150 -5.89398 10.76530 1.000 18.55414 222 ASN B N 1
ATOM 2978 C CA . ASN B 1 188 ? -13.17902 -5.46523 12.13320 1.000 18.04580 222 ASN B CA 1
ATOM 2979 C C . ASN B 1 188 ? -14.07752 -4.28833 12.49490 1.000 17.46414 222 ASN B C 1
ATOM 2980 O O . ASN B 1 188 ? -14.30732 -3.41065 11.65548 1.000 16.58808 222 ASN B O 1
ATOM 2985 N N . PRO B 1 189 ? -14.60806 -4.24341 13.72656 1.000 17.68843 223 PRO B N 1
ATOM 2986 C CA . PRO B 1 189 ? -15.54511 -3.15604 14.07839 1.000 18.29850 223 PRO B CA 1
ATOM 2987 C C . PRO B 1 189 ? -14.97048 -1.74652 13.97426 1.000 17.19888 223 PRO B C 1
ATOM 2988 O O . PRO B 1 189 ? -15.69175 -0.83261 13.54588 1.000 17.59277 223 PRO B O 1
ATOM 2992 N N . VAL B 1 190 ? -13.70671 -1.52937 14.36353 1.000 16.86417 224 VAL B N 1
ATOM 2993 C CA . VAL B 1 190 ? -13.12988 -0.18480 14.27998 1.000 16.99858 224 VAL B CA 1
ATOM 2994 C C . VAL B 1 190 ? -12.88613 0.20417 12.83067 1.000 16.53276 224 VAL B C 1
ATOM 2995 O O . VAL B 1 190 ? -13.33066 1.26416 12.37339 1.000 16.47461 224 VAL B O 1
ATOM 2999 N N . ASP B 1 191 ? -12.15518 -0.63503 12.09048 1.000 16.25353 225 ASP B N 1
ATOM 3000 C CA . ASP B 1 191 ? -11.78676 -0.27201 10.72628 1.000 16.07165 225 ASP B CA 1
ATOM 3001 C C . ASP B 1 191 ? -13.02196 -0.13435 9.84692 1.000 15.78246 225 ASP B C 1
ATOM 3002 O O . ASP B 1 191 ? -13.09737 0.77315 9.01248 1.000 15.75074 225 ASP B O 1
ATOM 3007 N N . SER B 1 192 ? -14.00122 -1.03645 10.00407 1.000 16.15128 226 SER B N 1
ATOM 3008 C CA . SER B 1 192 ? -15.21338 -0.92636 9.19326 1.000 17.42258 226 SER B CA 1
ATOM 3009 C C . SER B 1 192 ? -15.94193 0.38547 9.46073 1.000 17.53482 226 SER B C 1
ATOM 3010 O O . SER B 1 192 ? -16.39366 1.05229 8.52164 1.000 17.10639 226 SER B O 1
ATOM 3013 N N . ALA B 1 193 ? -16.04015 0.78706 10.73315 1.000 16.68550 227 ALA B N 1
ATOM 3014 C CA . ALA B 1 193 ? -16.65527 2.07389 11.05823 1.000 16.81404 227 ALA B CA 1
ATOM 3015 C C . ALA B 1 193 ? -15.89534 3.23944 10.43022 1.000 16.11161 227 ALA B C 1
ATOM 3016 O O . ALA B 1 193 ? -16.50970 4.17410 9.90281 1.000 16.62693 227 ALA B O 1
ATOM 3018 N N . LEU B 1 194 ? -14.56056 3.21007 10.48136 1.000 15.63016 228 LEU B N 1
ATOM 3019 C CA . LEU B 1 194 ? -13.77849 4.26195 9.83284 1.000 15.35396 228 LEU B CA 1
ATOM 3020 C C . LEU B 1 194 ? -14.04043 4.28172 8.33630 1.000 15.59602 228 LEU B C 1
ATOM 3021 O O . LEU B 1 194 ? -14.27726 5.34238 7.74638 1.000 16.28236 228 LEU B O 1
ATOM 3026 N N . MET B 1 195 ? -14.02303 3.10564 7.70912 1.000 15.96666 229 MET B N 1
ATOM 3027 C CA . MET B 1 195 ? -14.13203 3.03379 6.25750 1.000 16.40898 229 MET B CA 1
ATOM 3028 C C . MET B 1 195 ? -15.49541 3.48091 5.75843 1.000 17.44320 229 MET B C 1
ATOM 3029 O O . MET B 1 195 ? -15.60227 3.99417 4.63935 1.000 18.20607 229 MET B O 1
ATOM 3034 N N . LYS B 1 196 ? -16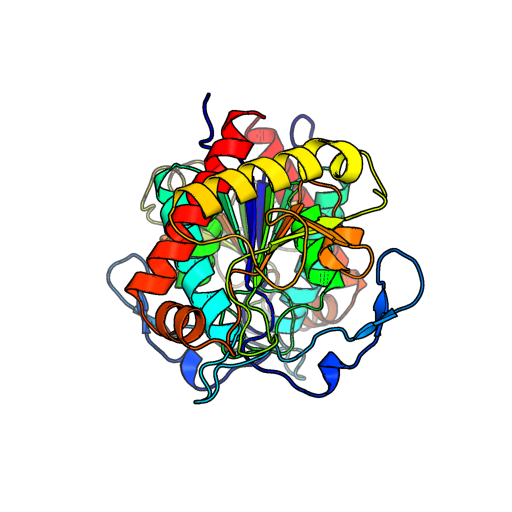.53856 3.29732 6.55971 1.000 17.65407 230 LYS B N 1
ATOM 3035 C CA . LYS B 1 196 ? -17.88128 3.68950 6.15396 1.000 19.23018 230 LYS B CA 1
ATOM 3036 C C . LYS B 1 196 ? -18.13381 5.18644 6.27739 1.000 19.78817 230 LYS B C 1
ATOM 3037 O O . LYS B 1 196 ? -19.13171 5.67226 5.73463 1.000 21.37983 230 LYS B O 1
ATOM 3043 N N A SER B 1 197 ? -17.25898 5.92531 6.95567 0.742 19.49620 231 SER B N 1
ATOM 3044 N N B SER B 1 197 ? -17.26778 5.92214 6.97052 0.258 19.49622 231 SER B N 1
ATOM 3045 C CA A SER B 1 197 ? -17.47303 7.33837 7.22996 0.742 19.13064 231 SER B CA 1
ATOM 3046 C CA B SER B 1 197 ? -17.43618 7.34115 7.24924 0.258 19.13063 231 SER B CA 1
ATOM 3047 C C A SER B 1 197 ? -16.63048 8.20256 6.29781 0.742 18.10446 231 SER B C 1
ATOM 3048 C C B SER B 1 197 ? -16.63475 8.18521 6.26680 0.258 18.10441 231 SER B C 1
ATOM 3049 O O A SER B 1 197 ? -15.47500 7.86587 6.00820 0.742 17.84582 231 SER B O 1
ATOM 3050 O O B SER B 1 197 ? -15.50702 7.82168 5.91083 0.258 17.84582 231 SER B O 1
ATOM 3055 N N . PRO B 1 198 ? -17.19454 9.30929 5.80675 1.000 18.89365 232 PRO B N 1
ATOM 3056 C CA . PRO B 1 198 ? -16.39549 10.21653 4.96830 1.000 18.90943 232 PRO B CA 1
ATOM 3057 C C . PRO B 1 198 ? -15.13818 10.70012 5.66371 1.000 17.77531 232 PRO B C 1
ATOM 3058 O O . PRO B 1 198 ? -14.07307 10.76898 5.03881 1.000 17.99563 232 PRO B O 1
ATOM 3062 N N . GLU B 1 199 ? -15.24133 11.03755 6.95245 1.000 18.05963 233 GLU B N 1
ATOM 3063 C CA . GLU B 1 199 ? -14.08048 11.51740 7.69585 1.000 19.39109 233 GLU B CA 1
ATOM 3064 C C . GLU B 1 199 ? -13.02632 10.42858 7.84208 1.000 17.44920 233 GLU B C 1
ATOM 3065 O O . GLU B 1 199 ? -11.82492 10.71316 7.81985 1.000 17.79285 233 GLU B O 1
ATOM 3071 N N . GLY B 1 200 ? -13.45320 9.17398 8.00289 1.000 16.49862 234 GLY B N 1
ATOM 3072 C CA . GLY B 1 200 ? -12.49393 8.08367 8.08634 1.000 15.99853 234 GLY B CA 1
ATOM 3073 C C . GLY B 1 200 ? -11.77938 7.85345 6.76878 1.000 15.91706 234 GLY B C 1
ATOM 3074 O O . GLY B 1 200 ? -10.56729 7.62555 6.73892 1.000 16.72955 234 GLY B O 1
ATOM 3075 N N . ARG B 1 201 ? -12.51299 7.93202 5.65715 1.000 15.83221 235 ARG B N 1
ATOM 3076 C CA . ARG B 1 201 ? -11.86120 7.80350 4.35572 1.000 15.20353 235 ARG B CA 1
ATOM 3077 C C . ARG B 1 201 ? -10.89641 8.96181 4.11067 1.000 15.23555 235 ARG B C 1
ATOM 3078 O O . ARG B 1 201 ? -9.81207 8.76917 3.54502 1.000 16.53742 235 ARG B O 1
ATOM 3086 N N . GLN B 1 202 ? -11.25804 10.17058 4.54702 1.000 15.33240 236 GLN B N 1
ATOM 3087 C CA . GLN B 1 202 ? -10.31792 11.28171 4.44719 1.000 15.12473 236 GLN B CA 1
ATOM 3088 C C . GLN B 1 202 ? -9.08514 11.04260 5.30990 1.000 15.02215 236 GLN B C 1
ATOM 3089 O O . GLN B 1 202 ? -7.96766 11.37116 4.90353 1.000 15.44806 236 GLN B O 1
ATOM 3095 N N . LYS B 1 203 ? -9.27040 10.46441 6.50047 1.000 15.27189 237 LYS B N 1
ATOM 3096 C CA . LYS B 1 203 ? -8.14109 10.13443 7.36812 1.000 15.68818 237 LYS B CA 1
ATOM 3097 C C . LYS B 1 203 ? -7.15598 9.21185 6.65809 1.000 15.11426 237 LYS B C 1
ATOM 3098 O O . LYS B 1 203 ? -5.94580 9.46392 6.65213 1.000 15.93993 237 LYS B O 1
ATOM 3104 N N . TYR B 1 204 ? -7.66287 8.12757 6.05442 1.000 14.57521 238 TYR B N 1
ATOM 3105 C CA . TYR B 1 204 ? -6.80078 7.22529 5.29529 1.000 15.29249 238 TYR B CA 1
ATOM 3106 C C . TYR B 1 204 ? -6.14498 7.94849 4.12406 1.000 14.82470 238 TYR B C 1
ATOM 3107 O O . TYR B 1 204 ? -4.94147 7.79661 3.88482 1.000 15.12162 238 TYR B O 1
ATOM 3116 N N . ALA B 1 205 ? -6.91909 8.74212 3.38279 1.000 14.57749 239 ALA B N 1
ATOM 3117 C CA . ALA B 1 205 ? -6.37373 9.44226 2.21968 1.000 15.17689 239 ALA B CA 1
ATOM 3118 C C . ALA B 1 205 ? -5.24407 10.38599 2.62002 1.000 15.49300 239 ALA B C 1
ATOM 3119 O O . ALA B 1 205 ? -4.18496 10.40916 1.97802 1.000 15.90844 239 ALA B O 1
ATOM 3121 N N . ASP B 1 206 ? -5.45961 11.17576 3.68140 1.000 15.47777 240 ASP B N 1
ATOM 3122 C CA . ASP B 1 206 ? -4.44229 12.12385 4.13256 1.000 16.59958 240 ASP B CA 1
ATOM 3123 C C . ASP B 1 206 ? -3.15376 11.40554 4.49978 1.000 16.01170 240 ASP B C 1
ATOM 3124 O O . ASP B 1 206 ? -2.05617 11.87843 4.18667 1.000 16.73786 240 ASP B O 1
ATOM 3129 N N . ALA B 1 207 ? -3.26741 10.26945 5.19308 1.000 15.66153 241 ALA B N 1
ATOM 3130 C CA . ALA B 1 207 ? -2.07479 9.53399 5.59987 1.000 15.31668 241 ALA B CA 1
ATOM 3131 C C . ALA B 1 207 ? -1.34336 8.97459 4.38576 1.000 14.46981 241 ALA B C 1
ATOM 3132 O O . ALA B 1 207 ? -0.11033 9.02324 4.31421 1.000 15.33188 241 ALA B O 1
ATOM 3134 N N . ILE B 1 208 ? -2.09321 8.44148 3.41858 1.000 14.24030 242 ILE B N 1
ATOM 3135 C CA . ILE B 1 208 ? -1.48584 7.91825 2.19939 1.000 14.12940 242 ILE B CA 1
ATOM 3136 C C . ILE B 1 208 ? -0.76185 9.02385 1.44308 1.000 14.59276 242 ILE B C 1
ATOM 3137 O O . ILE B 1 208 ? 0.34413 8.81266 0.91869 1.000 15.04794 242 ILE B O 1
ATOM 3142 N N . VAL B 1 209 ? -1.37467 10.21725 1.37212 1.000 14.89584 243 VAL B N 1
ATOM 3143 C CA . VAL B 1 209 ? -0.75239 11.35228 0.69536 1.000 15.48207 243 VAL B CA 1
ATOM 3144 C C . VAL B 1 209 ? 0.55684 11.73187 1.37658 1.000 15.44292 243 VAL B C 1
ATOM 3145 O O . VAL B 1 209 ? 1.55110 12.03599 0.70986 1.000 15.91121 243 VAL B O 1
ATOM 3149 N N . ARG B 1 210 ? 0.59098 11.70648 2.71351 1.000 14.85127 244 ARG B N 1
ATOM 3150 C CA . ARG B 1 210 ? 1.84761 12.00589 3.39980 1.000 15.45124 244 ARG B CA 1
ATOM 3151 C C . ARG B 1 210 ? 2.91850 10.96335 3.08153 1.000 15.24603 244 ARG B C 1
ATOM 3152 O O . ARG B 1 210 ? 4.10262 11.30170 2.93998 1.000 16.16056 244 ARG B O 1
ATOM 3160 N N . GLY B 1 211 ? 2.52534 9.69123 2.94914 1.000 15.44021 245 GLY B N 1
ATOM 3161 C CA . GLY B 1 211 ? 3.48776 8.68214 2.53467 1.000 15.02697 245 GLY B CA 1
ATOM 3162 C C . GLY B 1 211 ? 4.00599 8.91371 1.12626 1.000 14.40632 245 GLY B C 1
ATOM 3163 O O . GLY B 1 211 ? 5.20854 8.80686 0.87037 1.000 14.89014 245 GLY B O 1
ATOM 3164 N N . ILE B 1 212 ? 3.10657 9.23988 0.19537 1.000 14.50084 246 ILE B N 1
ATOM 3165 C CA . ILE B 1 212 ? 3.51854 9.55244 -1.17341 1.000 14.88216 246 ILE B CA 1
ATOM 3166 C C . ILE B 1 212 ? 4.44811 10.75994 -1.19932 1.000 15.25078 246 ILE B C 1
ATOM 3167 O O . ILE B 1 212 ? 5.52024 10.73042 -1.81819 1.000 15.51917 246 ILE B O 1
ATOM 3172 N N . ALA B 1 213 ? 4.03188 11.85254 -0.55646 1.000 15.65131 247 ALA B N 1
ATOM 3173 C CA . ALA B 1 213 ? 4.83135 13.07903 -0.57044 1.000 16.55145 247 ALA B CA 1
ATOM 3174 C C . ALA B 1 213 ? 6.19114 12.84639 0.06697 1.000 17.59838 247 ALA B C 1
ATOM 3175 O O . ALA B 1 213 ? 7.21213 13.33754 -0.42840 1.000 18.69514 247 ALA B O 1
ATOM 3177 N N . GLY B 1 214 ? 6.22283 12.08895 1.16749 1.000 17.06753 248 GLY B N 1
ATOM 3178 C CA . GLY B 1 214 ? 7.49143 11.80458 1.81515 1.000 17.97216 248 GLY B CA 1
ATOM 3179 C C . GLY B 1 214 ? 8.42885 11.01762 0.92346 1.000 19.25104 248 GLY B C 1
ATOM 3180 O O . GLY B 1 214 ? 9.62657 11.31039 0.85105 1.000 21.23475 248 GLY B O 1
ATOM 3181 N N . PHE B 1 215 ? 7.89657 10.01799 0.21954 1.000 17.97766 249 PHE B N 1
ATOM 3182 C CA . PHE B 1 215 ? 8.73380 9.24635 -0.68899 1.000 17.06997 249 PHE B CA 1
ATOM 3183 C C . PHE B 1 215 ? 9.19822 10.09357 -1.86917 1.000 17.82230 249 PHE B C 1
ATOM 3184 O O . PHE B 1 215 ? 10.38746 10.09478 -2.21043 1.000 19.21631 249 PHE B O 1
ATOM 3192 N N . LEU B 1 216 ? 8.27307 10.82181 -2.50694 1.000 17.74339 250 LEU B N 1
ATOM 3193 C CA . LEU B 1 216 ? 8.64756 11.64516 -3.65497 1.000 17.82753 250 LEU B CA 1
ATOM 3194 C C . LEU B 1 216 ? 9.69554 12.67940 -3.27131 1.000 19.55135 250 LEU B C 1
ATOM 3195 O O . LEU B 1 216 ? 10.59353 12.98891 -4.06469 1.000 20.02472 250 LEU B O 1
ATOM 3200 N N . GLY B 1 217 ? 9.60327 13.21239 -2.05225 1.000 20.64744 251 GLY B N 1
ATOM 3201 C CA . GLY B 1 217 ? 10.56933 14.20203 -1.60736 1.000 24.54819 251 GLY B CA 1
ATOM 3202 C C . GLY B 1 217 ? 11.96387 13.63825 -1.42025 1.000 31.47379 251 GLY B C 1
ATOM 3203 O O . GLY B 1 217 ? 12.95415 14.34354 -1.63424 1.000 38.82368 251 GLY B O 1
ATOM 3204 N N . SER B 1 218 ? 12.06727 12.36740 -1.02286 1.000 27.60403 252 SER B N 1
ATOM 3205 C CA . SER B 1 218 ? 13.38043 11.74945 -0.86548 1.000 33.47376 252 SER B CA 1
ATOM 3206 C C . SER B 1 218 ? 14.00398 11.37955 -2.20653 1.000 41.07370 252 SER B C 1
ATOM 3207 O O . SER B 1 218 ? 15.23340 11.37294 -2.33184 1.000 62.32358 252 SER B O 1
ATOM 3210 N N . GLN B 1 219 ? 13.18720 11.06997 -3.20899 1.000 40.28392 253 GLN B N 1
ATOM 3211 C CA . GLN B 1 219 ? 13.69852 10.75153 -4.53758 1.000 38.98376 253 GLN B CA 1
ATOM 3212 C C . GLN B 1 219 ? 14.17288 12.02237 -5.23682 1.000 39.13369 253 GLN B C 1
ATOM 3213 O O . GLN B 1 219 ? 14.27520 12.06799 -6.46218 1.000 52.84372 253 GLN B O 1
#

B-factor: mean 23.24, std 10.93, range [11.37, 101.4]

Solvent-accessible surface area: 15687 Å² total; per-residue (Å²): 100,97,125,7,72,26,23,3,0,5,0,15,0,1,22,0,16,41,58,65,103,51,32,36,131,90,1,74,18,29,82,85,37,82,72,56,7,6,99,62,26,36,26,4,122,107,49,48,39,4,31,25,0,0,43,36,0,0,52,62,0,58,65,28,0,49,90,79,16,0,46,1,14,13,2,15,28,32,33,90,8,26,12,6,8,37,30,69,12,5,46,22,2,26,20,0,96,3,62,0,10,0,12,0,27,3,28,44,16,74,80,131,4,57,0,0,3,0,4,31,4,34,88,65,85,52,83,15,3,68,23,41,2,39,100,0,0,112,41,0,56,68,42,0,30,68,31,58,2,39,47,10,102,53,58,29,154,43,0,34,14,68,61,51,70,33,2,25,5,5,47,1,112,37,16,8,0,9,0,20,0,0,0,1,63,10,97,74,0,15,61,40,0,84,33,65,134,3,26,61,80,0,1,70,0,0,15,119,0,0,6,27,0,0,19,74,83,86,130,110,25,49,25,25,3,0,5,0,13,0,1,18,1,12,41,60,72,102,58,31,34,130,86,1,76,19,31,75,61,58,80,60,67,7,6,106,66,28,32,26,4,129,105,47,47,38,4,32,24,0,0,40,38,0,0,53,62,0,51,65,28,0,58,88,82,16,2,43,0,14,12,2,16,20,30,33,78,9,30,13,6,9,34,31,68,11,4,53,31,2,28,21,1,88,3,62,0,10,0,12,0,25,3,30,46,15,65,84,131,3,55,0,0,4,0,4,28,4,34,84,66,87,52,82,16,3,63,20,37,2,35,89,0,0,98,39,0,52,72,56,0,40,83,22,57,0,41,47,12,101,55,58,28,149,46,0,22,16,68,65,53,67,32,2,25,5,6,50,1,114,46,15,6,0,10,0,21,0,0,0,1,66,10,97,73,0,14,58,44,0,85,32,69,131,3,26,61,78,0,0,48,0,0,14,110,0,0,27,35,0,1,23,83,102

Organism: Mycolicibacterium smegmatis (strain ATCC 700084 / mc(2)155) (NCBI:txid246196)

Sequence (434 aa):
PSNIAGMIVFLDPGHNGANDASIGRQVPTGRGGTKNCQQESGTATDDDGYPEHSFTWDTTLRVRAALTALGVRTAMSRGNDNALGPCVDERAAMANSLRRPHAIVSIHADGGPPTGRGFHVLYSSPPLNAAQSSGPSVQQFAKKVMRDQLAASSGIPPATYIGQGGLNPRSDIAGLNLAQFPSVLVECGNMKNPVDSALMKSSPEGRQKYADAIVRGIAGFLGSQSSNIAGMIVFLDPGHNGANDASIGRQVPTGRGGTKNCQESGTATDDGYPEHSFTWDTTLRVRAALTALGVRTAMSRGNDNALGPCVDERAAMANSLRPHAIVSIHADGGPPTTGRGFHVLYSSPPLNAAQSGPSVQFAKVMRDQLAASGIPPATYIGQGGLNPRSDIAGLNLAQFPSVLVECGNMKNPVDSALMKSSPEGRQKYADAIVRGIAGFLGSQ